Protein AF-A0A4Y8YD24-F1 (afdb_monomer)

Solvent-accessible surface area (backbone atoms only — not comparable to full-atom values): 29505 Å² total; per-residue (Å²): 135,96,59,73,39,47,28,42,32,36,33,38,39,48,55,53,72,70,53,52,55,50,52,52,51,56,31,52,78,69,71,24,53,76,76,48,75,36,52,36,29,35,76,98,31,47,93,75,42,76,68,40,95,51,30,36,34,37,34,30,40,43,74,36,70,45,56,94,50,87,37,44,36,53,50,46,44,48,52,51,47,51,46,19,63,76,72,72,46,59,51,45,72,78,46,59,45,68,61,85,77,68,51,70,52,57,52,52,25,36,33,24,56,46,79,80,52,79,78,92,60,85,73,91,71,79,82,92,70,82,81,83,75,81,75,48,72,67,54,52,51,51,52,50,51,54,51,52,51,40,56,49,43,53,75,72,50,80,37,53,70,85,47,75,37,62,40,52,77,68,48,24,42,51,56,59,46,51,76,54,92,97,56,78,81,60,46,55,94,55,51,44,67,42,57,70,70,63,72,70,76,90,71,81,74,80,43,37,51,61,60,52,50,54,49,50,52,51,31,53,51,26,44,52,50,16,34,47,28,45,36,46,18,73,79,42,65,74,72,56,19,53,53,28,45,52,52,17,50,50,28,43,53,51,23,42,63,57,26,34,65,66,36,76,55,64,32,50,64,48,15,38,49,52,44,52,50,54,45,49,51,48,38,41,61,36,58,26,59,84,98,79,48,85,32,52,49,57,66,56,55,50,49,52,52,50,51,54,49,26,55,52,9,41,50,50,38,59,74,68,54,85,64,84,68,57,54,81,56,48,49,60,51,52,49,53,52,50,53,53,46,36,59,55,48,16,54,51,46,49,34,52,38,22,52,78,47,55,36,55,56,71,40,50,63,55,56,68,68,29,33,50,51,45,17,49,53,45,50,58,43,49,56,59,50,40,41,58,56,4,52,48,14,43,40,56,30,57,44,42,76,86,66,50,91,76,54,76,59,49,63,58,50,50,51,49,53,46,49,54,42,44,52,51,38,49,52,55,51,57,47,51,31,57,50,52,50,51,49,32,54,50,22,49,76,70,49,49,86,43,65,68,55,64,69,42,61,48,39,49,24,22,48,43,69,74,45,34,63,92,72,54,65,58,44,82,57,80,90,63,51,55,41,47,32,40,28,47,48,67,21,98,62,26,29,32,35,37,42,77,93,74,62,42,27,29,36,35,45,48,92,44,41,46,82,39,78,44,93,44,62,82,49,68,38,88,72,82,64,82,71,34,60,80,63,79,85,77,134

pLDDT: mean 83.16, std 12.2, range [37.0, 97.88]

Sequence (539 aa):
MRYDQKVLALVEVRGRERDWEQAEREFEQRGWPLVDSSVRGEGISAGVLRPDPGARLFVVEVRLFGARNRRTERAAAWRVERLAKAARLEMQVRRCELVERDRELLTEWLVHTVAHRPARTPAPRPAPAPAPRPLTVAGRLHRRLTLARARYTERRGHHDTGMLVTGTASEARRLSRMTLPGGGAPAGTGTDVRALHGKERAHIVTRREEDRQRWMYRLFGWLAAMAFCAVVARQQSGGRLWLWAVVAAACFAVALRVGSRMFLSGGRALSVFVTCAVAGMLLALALGPGTSGDGWTPWQMLMLAAVLTTVAGVWLLVRQWTWGEWLAWAAPMAFTVLASFVVASGSVLHAIYATELDLSPGDLDVPGIWQALSALKVLSFLSVALVVPALWGIAKHLHVTYLRPGEQLNAPLYVLAQILVVTQVLLLALSSADTAVKEVRAAAGDRTAPPSYFGVEPAWTCVEPTVPRAELNVQDGELDPARPLLSFGVADGEVALWHEDTEAAFKVPASQVRLLPAKDAKAPCAFPAEKWEAGADVG

Radius of gyration: 39.2 Å; Cα contacts (8 Å, |Δi|>4): 765; chains: 1; bounding box: 77×75×132 Å

Mean predicted aligned error: 12.96 Å

Secondary structure (DSSP, 8-state):
---SEEEEEEEEEES-HHHHHHHHHHHHHTT--EEEEEEETSGGGTTTS--EEEEEEEEEEEEE-S--SHHHHHHHHHHHHHHHHHHT-EEEEEEEEE---PPEEPPEEEEEE-TTSPPSSPPPPPS--PPPPPPPHHHHHHHHHHHHHHHHHHHTTTTEEEEEEES-HHHHHHHTTPPPTTSPSP--TTEEEEESSS---S----EEHHHHHHHHHHHHHHHHHHHHHHHHHHT--HHHHHHHHHHHHHHHHHHHHHHTTS-STTHHHHHHHHHHHHHHHHHHHHH-STTT--PPPHHHHHHHHHHHHHHHHHHHHHHT---SSSHHHHHHHHHHHHHHHHHHHHHHHHHHHHHTTT--GGGS---HHHHHHHHHHHHHHHHHHTHHHHHHHHHHHTT-GGG-TT-TTHHHHHHHHHHHHHHHHHHHHHHHHHHHHHHHHHHHHTT-PPPPBTTB--EEEEEEESS-GGG---BSS---TTS-EEEEEEETTEEEEE-TTT--EEEEETTTEEEEE-S-TTSPP---GGGTSTTSS--

Nearest PDB structures (foldseek):
  5d4n-assembly1_C  TM=5.062E-01  e=8.564E-02  Thiomonas intermedia K12
  2ei5-assembly1_B  TM=3.425E-01  e=2.343E+00  Thermus thermophilus

Structure (mmCIF, N/CA/C/O backbone):
data_AF-A0A4Y8YD24-F1
#
_entry.id   AF-A0A4Y8YD24-F1
#
loop_
_atom_site.group_PDB
_atom_site.id
_atom_site.type_symbol
_atom_site.label_atom_id
_atom_site.label_alt_id
_atom_site.label_comp_id
_atom_site.label_asym_id
_atom_site.label_entity_id
_atom_site.label_seq_id
_atom_site.pdbx_PDB_ins_code
_atom_site.Cartn_x
_atom_site.Cartn_y
_atom_site.Cartn_z
_atom_site.occupancy
_atom_site.B_iso_or_equiv
_atom_site.auth_seq_id
_atom_site.auth_comp_id
_atom_site.auth_asym_id
_atom_site.auth_atom_id
_atom_site.pdbx_PDB_model_num
ATOM 1 N N . MET A 1 1 ? -18.984 -6.059 5.134 1.00 44.75 1 MET A N 1
ATOM 2 C CA . MET A 1 1 ? -19.022 -5.105 6.269 1.00 44.75 1 MET A CA 1
ATOM 3 C C . MET A 1 1 ? -18.625 -3.729 5.746 1.00 44.75 1 MET A C 1
ATOM 5 O O . MET A 1 1 ? -17.505 -3.588 5.282 1.00 44.75 1 MET A O 1
ATOM 9 N N . ARG A 1 2 ? -19.555 -2.761 5.697 1.00 54.25 2 ARG A N 1
ATOM 10 C CA . ARG A 1 2 ? -19.410 -1.513 4.912 1.00 54.25 2 ARG A CA 1
ATOM 11 C C . ARG A 1 2 ? -18.806 -0.335 5.692 1.00 54.25 2 ARG A C 1
ATOM 13 O O . ARG A 1 2 ? -18.661 0.709 5.098 1.00 54.25 2 ARG A O 1
ATOM 20 N N . TYR A 1 3 ? -18.481 -0.460 6.981 1.00 56.41 3 TYR A N 1
ATOM 21 C CA . TYR A 1 3 ? -17.831 0.596 7.777 1.00 56.41 3 TYR A CA 1
ATOM 22 C C . TYR A 1 3 ? -17.021 -0.031 8.915 1.00 56.41 3 TYR A C 1
ATOM 24 O O . TYR A 1 3 ? -17.497 -0.985 9.535 1.00 56.41 3 TYR A O 1
ATOM 32 N N . ASP A 1 4 ? -15.842 0.525 9.203 1.00 70.88 4 ASP A N 1
ATOM 33 C CA . ASP A 1 4 ? -14.902 -0.047 10.177 1.00 70.88 4 ASP A CA 1
ATOM 34 C C . ASP A 1 4 ? -14.990 0.635 11.550 1.00 70.88 4 ASP A C 1
ATOM 36 O O . ASP A 1 4 ? -14.747 -0.005 12.568 1.00 70.88 4 ASP A O 1
ATOM 40 N N . GLN A 1 5 ? -15.383 1.913 11.600 1.00 84.38 5 GLN A N 1
ATOM 41 C CA . GLN A 1 5 ? -15.390 2.719 12.822 1.00 84.38 5 GLN A CA 1
ATOM 42 C C . GLN A 1 5 ? -16.743 3.409 13.036 1.00 84.38 5 GLN A C 1
ATOM 44 O O . GLN A 1 5 ? -17.394 3.854 12.085 1.00 84.38 5 GLN A O 1
ATOM 49 N N . LYS A 1 6 ? -17.154 3.517 14.302 1.00 89.12 6 LYS A N 1
ATOM 50 C CA . LYS A 1 6 ? -18.376 4.202 14.740 1.00 89.12 6 LYS A CA 1
ATOM 51 C C . LYS A 1 6 ? -18.011 5.268 15.761 1.00 89.12 6 LYS A C 1
ATOM 53 O O . LYS A 1 6 ? -17.349 4.953 16.744 1.00 89.12 6 LYS A O 1
ATOM 58 N N . VAL A 1 7 ? -18.443 6.500 15.542 1.00 91.94 7 VAL A N 1
ATOM 59 C CA . VAL A 1 7 ? -18.227 7.617 16.466 1.00 91.94 7 VAL A CA 1
ATOM 60 C C . VAL A 1 7 ? -19.584 8.173 16.860 1.00 91.94 7 VAL A C 1
ATOM 62 O O . VAL A 1 7 ? -20.382 8.486 15.984 1.00 91.94 7 VAL A O 1
ATOM 65 N N . LEU A 1 8 ? -19.843 8.311 18.155 1.00 94.38 8 LEU A N 1
ATOM 66 C CA . LEU A 1 8 ? -20.987 9.066 18.650 1.00 94.38 8 LEU A CA 1
ATOM 67 C C . LEU A 1 8 ? -20.613 10.544 18.648 1.00 94.38 8 LEU A C 1
ATOM 69 O O . LEU A 1 8 ? -19.662 10.946 19.319 1.00 94.38 8 LEU A O 1
ATOM 73 N N . ALA A 1 9 ? -21.330 11.341 17.865 1.00 95.62 9 ALA A N 1
ATOM 74 C CA . ALA A 1 9 ? -21.175 12.785 17.820 1.00 95.62 9 ALA A CA 1
ATOM 75 C C . ALA A 1 9 ? -22.374 13.441 18.509 1.00 95.62 9 ALA A C 1
ATOM 77 O O . ALA A 1 9 ? -23.515 13.212 18.115 1.00 95.62 9 ALA A O 1
ATOM 78 N N . LEU A 1 10 ? -22.104 14.265 19.520 1.00 96.19 10 LEU A N 1
ATOM 79 C CA . LEU A 1 10 ? -23.071 15.179 20.115 1.00 96.19 10 LEU A CA 1
ATOM 80 C C . LEU A 1 10 ? -23.074 16.467 19.291 1.00 96.19 10 LEU A C 1
ATOM 82 O O . LEU A 1 10 ? -22.103 17.232 19.316 1.00 96.19 10 LEU A O 1
ATOM 86 N N . VAL A 1 11 ? -24.154 16.685 18.553 1.00 96.62 11 VAL A N 1
ATOM 87 C CA . VAL A 1 11 ? -24.322 17.789 17.608 1.00 96.62 11 VAL A CA 1
ATOM 88 C C . VAL A 1 11 ? -25.383 18.741 18.139 1.00 96.62 11 VAL A C 1
ATOM 90 O O . VAL A 1 11 ? -26.518 18.342 18.361 1.00 96.62 11 VAL A O 1
ATOM 93 N N . GLU A 1 12 ? -25.020 20.000 18.336 1.00 96.00 12 GLU A N 1
ATOM 94 C CA . GLU A 1 12 ? -25.964 21.080 18.604 1.00 96.00 12 GLU A CA 1
ATOM 95 C C . GLU A 1 12 ? -26.444 21.667 17.285 1.00 96.00 12 GLU A C 1
ATOM 97 O O . GLU A 1 12 ? -25.623 22.062 16.464 1.00 96.00 12 GLU A O 1
ATOM 102 N N . VAL A 1 13 ? -27.755 21.742 17.095 1.00 96.38 13 VAL A N 1
ATOM 103 C CA . VAL A 1 13 ? -28.390 22.408 15.959 1.00 96.38 13 VAL A CA 1
ATOM 104 C C . VAL A 1 13 ? -29.176 23.589 16.497 1.00 96.38 13 VAL A C 1
ATOM 106 O O . VAL A 1 13 ? -30.079 23.428 17.323 1.00 96.38 13 VAL A O 1
ATOM 109 N N . ARG A 1 14 ? -28.811 24.780 16.039 1.00 94.94 14 ARG A N 1
ATOM 110 C CA . ARG A 1 14 ? -29.508 26.023 16.359 1.00 94.94 14 ARG A CA 1
ATOM 111 C C . ARG A 1 14 ? -30.512 26.349 15.271 1.00 94.94 14 ARG A C 1
ATOM 113 O O . ARG A 1 14 ? -30.252 26.097 14.097 1.00 94.94 14 ARG A O 1
ATOM 120 N N . GLY A 1 15 ? -31.648 26.901 15.676 1.00 92.25 15 GLY A N 1
ATOM 121 C CA . GLY A 1 15 ? -32.724 27.260 14.763 1.00 92.25 15 GLY A CA 1
ATOM 122 C C . GLY A 1 15 ? -34.093 26.905 15.317 1.00 92.25 15 GLY A C 1
ATOM 123 O O . GLY A 1 15 ? -34.299 26.841 16.529 1.00 92.25 15 GLY A O 1
ATOM 124 N N . ARG A 1 16 ? -35.042 26.710 14.405 1.00 92.56 16 ARG A N 1
ATOM 125 C CA . ARG A 1 16 ? -36.424 26.330 14.719 1.00 92.56 16 ARG A CA 1
ATOM 126 C C . ARG A 1 16 ? -36.657 24.851 14.417 1.00 92.56 16 ARG A C 1
ATOM 128 O O . ARG A 1 16 ? -35.806 24.172 13.852 1.00 92.56 16 ARG A O 1
ATOM 135 N N . GLU A 1 17 ? -37.857 24.374 14.726 1.00 92.81 17 GLU A N 1
ATOM 136 C CA . GLU A 1 17 ? -38.294 22.993 14.481 1.00 92.81 17 GLU A CA 1
ATOM 137 C C . GLU A 1 17 ? -38.032 22.510 13.047 1.00 92.81 17 GLU A C 1
ATOM 139 O O . GLU A 1 17 ? -37.511 21.417 12.846 1.00 92.81 17 GLU A O 1
ATOM 144 N N . ARG A 1 18 ? -38.249 23.373 12.046 1.00 94.50 18 ARG A N 1
ATOM 145 C CA . ARG A 1 18 ? -37.937 23.068 10.642 1.00 94.50 18 ARG A CA 1
ATOM 146 C C . ARG A 1 18 ? -36.460 22.723 10.409 1.00 94.50 18 ARG A C 1
ATOM 148 O O . ARG A 1 18 ? -36.167 21.827 9.618 1.00 94.50 18 ARG A O 1
ATOM 155 N N . ASP A 1 19 ? -35.545 23.433 11.069 1.00 94.31 19 ASP A N 1
ATOM 156 C CA . ASP A 1 19 ? -34.098 23.217 10.949 1.00 94.31 19 ASP A CA 1
ATOM 157 C C . ASP A 1 19 ? -33.687 21.910 11.641 1.00 94.31 19 ASP A C 1
ATOM 159 O O . ASP A 1 19 ? -32.825 21.180 11.150 1.00 94.31 19 ASP A O 1
ATOM 163 N N . TRP A 1 20 ? -34.349 21.582 12.756 1.00 94.88 20 TRP A N 1
ATOM 164 C CA . TRP A 1 20 ? -34.168 20.325 13.483 1.00 94.88 20 TRP A CA 1
ATOM 165 C C . TRP A 1 20 ? -34.615 19.123 12.649 1.00 94.88 20 TRP A C 1
ATOM 167 O O . TRP A 1 20 ? -33.833 18.193 12.460 1.00 94.88 20 TRP A O 1
ATOM 177 N N . GLU A 1 21 ? -35.812 19.171 12.063 1.00 95.19 21 GLU A N 1
ATOM 178 C CA . GLU A 1 21 ? -36.288 18.119 11.160 1.00 95.19 21 GLU A CA 1
ATOM 179 C C . GLU A 1 21 ? -35.411 17.985 9.910 1.00 95.19 21 GLU A C 1
ATOM 181 O O . GLU A 1 21 ? -35.187 16.887 9.398 1.00 95.19 21 GLU A O 1
ATOM 186 N N . GLN A 1 22 ? -34.917 19.109 9.375 1.00 95.06 22 GLN A N 1
ATOM 187 C CA . GLN A 1 22 ? -34.003 19.075 8.240 1.00 95.06 22 GLN A CA 1
ATOM 188 C C . GLN A 1 22 ? -32.692 18.382 8.620 1.00 95.06 22 GLN A C 1
ATOM 190 O O . GLN A 1 22 ? -32.221 17.547 7.850 1.00 95.06 22 GLN A O 1
ATOM 195 N N . ALA A 1 23 ? -32.137 18.663 9.802 1.00 94.94 23 ALA A N 1
ATOM 196 C CA . ALA A 1 23 ? -30.953 17.969 10.299 1.00 94.94 23 ALA A CA 1
ATOM 197 C C . ALA A 1 23 ? -31.189 16.454 10.440 1.00 94.94 23 ALA A C 1
ATOM 199 O O . ALA A 1 23 ? -30.350 15.670 9.997 1.00 94.94 23 ALA A O 1
ATOM 200 N N . GLU A 1 24 ? -32.335 16.034 10.985 1.00 95.62 24 GLU A N 1
ATOM 201 C CA . GLU A 1 24 ? -32.701 14.616 11.113 1.00 95.62 24 GLU A CA 1
ATOM 202 C C . GLU A 1 24 ? -32.762 13.907 9.751 1.00 95.62 24 GLU A C 1
ATOM 204 O O . GLU A 1 24 ? -32.107 12.876 9.565 1.00 95.62 24 GLU A O 1
ATOM 209 N N . ARG A 1 25 ? -33.451 14.501 8.765 1.00 95.06 25 ARG A N 1
ATOM 210 C CA . ARG A 1 25 ? -33.517 13.970 7.389 1.00 95.06 25 ARG A CA 1
ATOM 211 C C . ARG A 1 25 ? -32.129 13.828 6.765 1.00 95.06 25 ARG A C 1
ATOM 213 O O . ARG A 1 25 ? -31.823 12.828 6.119 1.00 95.06 25 ARG A O 1
ATOM 220 N N . GLU A 1 26 ? -31.266 14.818 6.969 1.00 95.06 26 GLU A N 1
ATOM 221 C CA . GLU A 1 26 ? -29.898 14.825 6.449 1.00 95.06 26 GLU A CA 1
ATOM 222 C C . GLU A 1 26 ? -28.995 13.752 7.095 1.00 95.06 26 GLU A C 1
ATOM 224 O O . GLU A 1 26 ? -28.095 13.214 6.430 1.00 95.06 26 GLU A O 1
ATOM 229 N N . PHE A 1 27 ? -29.222 13.422 8.373 1.00 94.56 27 PHE A N 1
ATOM 230 C CA . PHE A 1 27 ? -28.557 12.306 9.052 1.00 94.56 27 PHE A CA 1
ATOM 231 C C . PHE A 1 27 ? -29.033 10.954 8.510 1.00 94.56 27 PHE A C 1
ATOM 233 O O . PHE A 1 27 ? -28.207 10.092 8.186 1.00 94.56 27 PHE A O 1
ATOM 240 N N . GLU A 1 28 ? -30.346 10.789 8.347 1.00 92.38 28 GLU A N 1
ATOM 241 C CA . GLU A 1 28 ? -30.959 9.561 7.839 1.00 92.38 28 GLU A CA 1
ATOM 242 C C . GLU A 1 28 ? -30.506 9.245 6.408 1.00 92.38 28 GLU A C 1
ATOM 244 O O . GLU A 1 28 ? -30.043 8.134 6.140 1.00 92.38 28 GLU A O 1
ATOM 249 N N . GLN A 1 29 ? -30.502 10.241 5.514 1.00 91.50 29 GLN A N 1
ATOM 250 C CA . GLN A 1 29 ? -30.016 10.097 4.133 1.00 91.50 29 GLN A CA 1
ATOM 251 C C . GLN A 1 29 ? -28.562 9.604 4.050 1.00 91.50 29 GLN A C 1
ATOM 253 O O . GLN A 1 29 ? -28.171 8.937 3.092 1.00 91.50 29 GLN A O 1
ATOM 258 N N . ARG A 1 30 ? -27.737 9.908 5.059 1.00 88.75 30 ARG A N 1
ATOM 259 C CA . ARG A 1 30 ? -26.337 9.452 5.146 1.00 88.75 30 ARG A CA 1
ATOM 260 C C . ARG A 1 30 ? -26.176 8.116 5.865 1.00 88.75 30 ARG A C 1
ATOM 262 O O . ARG A 1 30 ? -25.048 7.625 5.985 1.00 88.75 30 ARG A O 1
ATOM 269 N N . GLY A 1 31 ? -27.271 7.528 6.341 1.00 89.12 31 GLY A N 1
ATOM 270 C CA . GLY A 1 31 ? -27.273 6.309 7.141 1.00 89.12 31 GLY A CA 1
ATOM 271 C C . GLY A 1 31 ? -26.590 6.492 8.497 1.00 89.12 31 GLY A C 1
ATOM 272 O O . GLY A 1 31 ? -25.928 5.561 8.972 1.00 89.12 31 GLY A O 1
ATOM 273 N N . TRP A 1 32 ? -26.677 7.691 9.083 1.00 92.38 32 TRP A N 1
ATOM 274 C CA . TRP A 1 32 ? -26.174 7.998 10.422 1.00 92.38 32 TRP A CA 1
ATOM 275 C C . TRP A 1 32 ? -27.340 7.919 11.410 1.00 92.38 32 TRP A C 1
ATOM 277 O O . TRP A 1 32 ? -28.122 8.864 11.491 1.00 92.38 32 TRP A O 1
ATOM 287 N N . PRO A 1 33 ? -27.514 6.794 12.127 1.00 91.69 33 PRO A N 1
ATOM 288 C CA . PRO A 1 33 ? -28.677 6.628 12.979 1.00 91.69 33 PRO A CA 1
ATOM 289 C C . PRO A 1 33 ? -28.619 7.604 14.154 1.00 91.69 33 PRO A C 1
ATOM 291 O O . PRO A 1 33 ? -27.565 7.801 14.773 1.00 91.69 33 PRO A O 1
ATOM 294 N N . LEU A 1 34 ? -29.776 8.187 14.447 1.00 93.44 34 LEU A N 1
ATOM 295 C CA . LEU A 1 34 ? -29.999 8.993 15.632 1.00 93.44 34 LEU A CA 1
ATOM 296 C C . LEU A 1 34 ? -30.155 8.062 16.840 1.00 93.44 34 LEU A C 1
ATOM 298 O O . LEU A 1 34 ? -30.956 7.131 16.810 1.00 93.44 34 LEU A O 1
ATOM 302 N N . VAL A 1 35 ? -29.347 8.284 17.873 1.00 91.94 35 VAL A N 1
ATOM 303 C CA . VAL A 1 35 ? -29.355 7.491 19.111 1.00 91.94 35 VAL A CA 1
ATOM 304 C C . VAL A 1 35 ? -30.235 8.151 20.163 1.00 91.94 35 VAL A C 1
ATOM 306 O O . VAL A 1 35 ? -30.981 7.461 20.848 1.00 91.94 35 VAL A O 1
ATOM 309 N N . ASP A 1 36 ? -30.134 9.473 20.290 1.00 92.06 36 ASP A N 1
ATOM 310 C CA . ASP A 1 36 ? -30.887 10.263 21.261 1.00 92.06 36 ASP A CA 1
ATOM 311 C C . ASP A 1 36 ? -31.028 11.716 20.780 1.00 92.06 36 ASP A C 1
ATOM 313 O O . ASP A 1 36 ? -30.205 12.198 19.991 1.00 92.06 36 ASP A O 1
ATOM 317 N N . SER A 1 37 ? -32.048 12.426 21.261 1.00 92.56 37 SER A N 1
ATOM 318 C CA . SER A 1 37 ? -32.226 13.861 21.029 1.00 92.56 37 SER A CA 1
ATOM 319 C C . SER A 1 37 ? -32.806 14.541 22.266 1.00 92.56 37 SER A C 1
ATOM 321 O O . SER A 1 37 ? -33.757 14.040 22.861 1.00 92.56 37 SER A O 1
ATOM 323 N N . SER A 1 38 ? -32.278 15.706 22.629 1.00 92.00 38 SER A N 1
ATOM 324 C CA . SER A 1 38 ? -32.759 16.467 23.784 1.00 92.00 38 SER A CA 1
ATOM 325 C C . SER A 1 38 ? -32.672 17.969 23.540 1.00 92.00 38 SER A C 1
ATOM 327 O O . SER A 1 38 ? -31.866 18.435 22.731 1.00 92.00 38 SER A O 1
ATOM 329 N N . VAL A 1 39 ? -33.473 18.756 24.258 1.00 90.38 39 VAL A N 1
ATOM 330 C CA . VAL A 1 39 ? -33.292 20.214 24.296 1.00 90.38 39 VAL A CA 1
ATOM 331 C C . VAL A 1 39 ? -31.958 20.528 24.980 1.00 90.38 39 VAL A C 1
ATOM 333 O O . VAL A 1 39 ? -31.476 19.779 25.840 1.00 90.38 39 VAL A O 1
ATOM 336 N N . ARG A 1 40 ? -31.306 21.618 24.570 1.00 90.31 40 ARG A N 1
ATOM 337 C CA . ARG A 1 40 ? -30.060 22.054 25.199 1.00 90.31 40 ARG A CA 1
ATOM 338 C C . ARG A 1 40 ? -30.301 22.432 26.664 1.00 90.31 40 ARG A C 1
ATOM 340 O O . ARG A 1 40 ? -31.185 23.224 26.965 1.00 90.31 40 ARG A O 1
ATOM 347 N N . GLY A 1 41 ? -29.461 21.911 27.557 1.00 86.50 41 GLY A N 1
ATOM 348 C CA . GLY A 1 41 ? -29.585 22.077 29.009 1.00 86.50 41 GLY A CA 1
ATOM 349 C C . GLY A 1 41 ? -30.426 20.995 29.693 1.00 86.50 41 GLY A C 1
ATOM 350 O O . GLY A 1 41 ? -30.502 20.986 30.918 1.00 86.50 41 GLY A O 1
ATOM 351 N N . GLU A 1 42 ? -30.994 20.059 28.929 1.00 87.25 42 GLU A N 1
ATOM 352 C CA . GLU A 1 42 ? -31.732 18.893 29.421 1.00 87.25 42 GLU A CA 1
ATOM 353 C C . GLU A 1 42 ? -31.029 17.581 29.021 1.00 87.25 42 GLU A C 1
ATOM 355 O O . GLU A 1 42 ? -30.040 17.581 28.272 1.00 87.25 42 GLU A O 1
ATOM 360 N N . GLY A 1 43 ? -31.517 16.451 29.546 1.00 86.50 43 GLY A N 1
ATOM 361 C CA . GLY A 1 43 ? -31.017 15.109 29.227 1.00 86.50 43 GLY A CA 1
ATOM 362 C C . GLY A 1 43 ? -29.510 14.963 29.456 1.00 86.50 43 GLY A C 1
ATOM 363 O O . GLY A 1 43 ? -28.996 15.278 30.529 1.00 86.50 43 GLY A O 1
ATOM 364 N N . ILE A 1 44 ? -28.783 14.537 28.418 1.00 83.12 44 ILE A N 1
ATOM 365 C CA . ILE A 1 44 ? -27.319 14.336 28.434 1.00 83.12 44 ILE A CA 1
ATOM 366 C C . ILE A 1 44 ? -26.545 15.641 28.712 1.00 83.12 44 ILE A C 1
ATOM 368 O O . ILE A 1 44 ? -25.387 15.607 29.128 1.00 83.12 44 ILE A O 1
ATOM 372 N N . SER A 1 45 ? -27.170 16.803 28.496 1.00 86.75 45 SER A N 1
ATOM 373 C CA . SER A 1 45 ? -26.550 18.118 28.701 1.00 86.75 45 SER A CA 1
ATOM 374 C C . SER A 1 45 ? -26.959 18.828 29.992 1.00 86.75 45 SER A C 1
ATOM 376 O O . SER A 1 45 ? -26.492 19.946 30.240 1.00 86.75 45 SER A O 1
ATOM 378 N N . ALA A 1 46 ? -27.790 18.185 30.818 1.00 87.88 46 ALA A N 1
ATOM 379 C CA . ALA A 1 46 ? -28.259 18.733 32.083 1.00 87.88 46 ALA A CA 1
ATOM 380 C C . ALA A 1 46 ? -27.089 19.066 33.021 1.00 87.88 46 ALA A C 1
ATOM 382 O O . ALA A 1 46 ? -26.206 18.244 33.261 1.00 87.88 46 ALA A O 1
ATOM 383 N N . GLY A 1 47 ? -27.054 20.304 33.522 1.00 86.12 47 GLY A N 1
ATOM 384 C CA . GLY A 1 47 ? -25.990 20.794 34.410 1.00 86.12 47 GLY A CA 1
ATOM 385 C C . GLY A 1 47 ? -24.625 21.028 33.743 1.00 86.12 47 GLY A C 1
ATOM 386 O O . GLY A 1 47 ? -23.706 21.492 34.413 1.00 86.12 47 GLY A O 1
ATOM 387 N N . VAL A 1 48 ? -24.482 20.751 32.440 1.00 89.94 48 VAL A N 1
ATOM 388 C CA . VAL A 1 48 ? -23.226 20.932 31.686 1.00 89.94 48 VAL A CA 1
ATOM 389 C C . VAL A 1 48 ? -23.324 22.106 30.714 1.00 89.94 48 VAL A C 1
ATOM 391 O O . VAL A 1 48 ? -22.413 22.931 30.644 1.00 89.94 48 VAL A O 1
ATOM 394 N N . LEU A 1 49 ? -24.422 22.200 29.959 1.00 89.81 49 LEU A N 1
ATOM 395 C CA . LEU A 1 49 ? -24.667 23.295 29.019 1.00 89.81 49 LEU A CA 1
ATOM 396 C C . LEU A 1 49 ? -25.767 24.214 29.550 1.00 89.81 49 LEU A C 1
ATOM 398 O O . LEU A 1 49 ? -26.753 23.757 30.119 1.00 89.81 49 LEU A O 1
ATOM 402 N N . ARG A 1 50 ? -25.613 25.526 29.331 1.00 90.31 50 ARG A N 1
ATOM 403 C CA . ARG A 1 50 ? -26.671 26.499 29.639 1.00 90.31 50 ARG A CA 1
ATOM 404 C C . ARG A 1 50 ? -27.913 26.206 28.784 1.00 90.31 50 ARG A C 1
ATOM 406 O O . ARG A 1 50 ? -27.719 26.041 27.572 1.00 90.31 50 ARG A O 1
ATOM 413 N N . PRO A 1 51 ? -29.121 26.165 29.382 1.00 90.62 51 PRO A N 1
ATOM 414 C CA . PRO A 1 51 ? -30.361 25.977 28.643 1.00 90.62 51 PRO A CA 1
ATOM 415 C C . PRO A 1 51 ? -30.572 27.058 27.589 1.00 90.62 51 PRO A C 1
ATOM 417 O O . PRO A 1 51 ? -30.283 28.230 27.829 1.00 90.62 51 PRO A O 1
ATOM 420 N N . ASP A 1 52 ? -31.053 26.647 26.422 1.00 89.25 52 ASP A N 1
ATOM 421 C CA . ASP A 1 52 ? -31.299 27.528 25.282 1.00 89.25 52 ASP A CA 1
ATOM 422 C C . ASP A 1 52 ? -32.424 26.922 24.427 1.00 89.25 52 ASP A C 1
ATOM 424 O O . ASP A 1 52 ? -32.199 25.898 23.776 1.00 89.25 52 ASP A O 1
ATOM 428 N N . PRO A 1 53 ? -33.634 27.509 24.429 1.00 84.62 53 PRO A N 1
ATOM 429 C CA . PRO A 1 53 ? -34.785 26.948 23.723 1.00 84.62 53 PRO A CA 1
ATOM 430 C C . PRO A 1 53 ? -34.641 27.009 22.193 1.00 84.62 53 PRO A C 1
ATOM 432 O O . PRO A 1 53 ? -35.372 26.321 21.489 1.00 84.62 53 PRO A O 1
ATOM 435 N N . GLY A 1 54 ? -33.697 27.801 21.666 1.00 90.44 54 GLY A N 1
ATOM 436 C CA . GLY A 1 54 ? -33.387 27.868 20.233 1.00 90.44 54 GLY A CA 1
ATOM 437 C C . GLY A 1 54 ? -32.383 26.814 19.760 1.00 90.44 54 GLY A C 1
ATOM 438 O O . GLY A 1 54 ? -31.915 26.882 18.622 1.00 90.44 54 GLY A O 1
ATOM 439 N N . ALA A 1 55 ? -32.001 25.868 20.624 1.00 92.25 55 ALA A N 1
ATOM 440 C CA . ALA A 1 55 ? -30.981 24.872 20.331 1.00 92.25 55 ALA A CA 1
ATOM 441 C C . ALA A 1 55 ? -31.409 23.466 20.768 1.00 92.25 55 ALA A C 1
ATOM 443 O O . ALA A 1 55 ? -31.804 23.230 21.913 1.00 92.25 55 ALA A O 1
ATOM 444 N N . ARG A 1 56 ? -31.235 22.502 19.863 1.00 94.56 56 ARG A N 1
ATOM 445 C CA . ARG A 1 56 ? -31.480 21.081 20.119 1.00 94.56 56 ARG A CA 1
ATOM 446 C C . ARG A 1 56 ? -30.194 20.283 19.960 1.00 94.56 56 ARG A C 1
ATOM 448 O O . ARG A 1 56 ? -29.362 20.585 19.105 1.00 94.56 56 ARG A O 1
ATOM 455 N N . LEU A 1 57 ? -30.009 19.287 20.815 1.00 95.31 57 LEU A N 1
ATOM 456 C CA . LEU A 1 57 ? -28.871 18.381 20.791 1.00 95.31 57 LEU A CA 1
ATOM 457 C C . LEU A 1 57 ? -29.287 17.040 20.198 1.00 95.31 57 LEU A C 1
ATOM 459 O O . LEU A 1 57 ? -30.308 16.473 20.580 1.00 95.31 57 LEU A O 1
ATOM 463 N N . PHE A 1 58 ? -28.451 16.518 19.310 1.00 95.75 58 PHE A N 1
ATOM 464 C CA . PHE A 1 58 ? -28.606 15.214 18.682 1.00 95.75 58 PHE A CA 1
ATOM 465 C C . PHE A 1 58 ? -27.376 14.359 18.962 1.00 95.75 58 PHE A C 1
ATOM 467 O O . PHE A 1 58 ? -26.244 14.804 18.761 1.00 95.75 58 PHE A O 1
ATOM 474 N N . VAL A 1 59 ? -27.589 13.120 19.397 1.00 95.88 59 VAL A N 1
ATOM 475 C CA . VAL A 1 59 ? -26.539 12.104 19.491 1.00 95.88 59 VAL A CA 1
ATOM 476 C C . VAL A 1 59 ? -26.623 11.229 18.253 1.00 95.88 59 VAL A C 1
ATOM 478 O O . VAL A 1 59 ? -27.551 10.440 18.097 1.00 95.88 59 VAL A O 1
ATOM 481 N N . VAL A 1 60 ? -25.645 11.368 17.363 1.00 95.69 60 VAL A N 1
ATOM 482 C CA . VAL A 1 60 ? -25.650 10.722 16.046 1.00 95.69 60 VAL A CA 1
ATOM 483 C C . VAL A 1 60 ? -24.485 9.742 15.932 1.00 95.69 60 VAL A C 1
ATOM 485 O O . VAL A 1 60 ? -23.344 10.082 16.252 1.00 95.69 60 VAL A O 1
ATOM 488 N N . GLU A 1 61 ? -24.738 8.525 15.442 1.00 94.69 61 GLU A N 1
ATOM 489 C CA . GLU A 1 61 ? -23.680 7.549 15.149 1.00 94.69 61 GLU A CA 1
ATOM 490 C C . GLU A 1 61 ? -23.080 7.809 13.757 1.00 94.69 61 GLU A C 1
ATOM 492 O O . GLU A 1 61 ? -23.562 7.330 12.727 1.00 94.69 61 GLU A O 1
ATOM 497 N N . VAL A 1 62 ? -21.965 8.534 13.720 1.00 91.56 62 VAL A N 1
ATOM 498 C CA . VAL A 1 62 ? -21.205 8.790 12.497 1.00 91.56 62 VAL A CA 1
ATOM 499 C C . VAL A 1 62 ? -20.359 7.566 12.149 1.00 91.56 62 VAL A C 1
ATOM 501 O O . VAL A 1 62 ? -19.480 7.140 12.904 1.00 91.56 62 VAL A O 1
ATOM 504 N N . ARG A 1 63 ? -20.595 7.006 10.959 1.00 88.38 63 ARG A N 1
ATOM 505 C CA . ARG A 1 63 ? -19.885 5.820 10.455 1.00 88.38 63 ARG A CA 1
ATOM 506 C C . ARG A 1 63 ? -18.734 6.207 9.533 1.00 88.38 63 ARG A C 1
ATOM 508 O O . ARG A 1 63 ? -18.915 6.910 8.533 1.00 88.38 63 ARG A O 1
ATOM 515 N N . LEU A 1 64 ? -17.536 5.730 9.859 1.00 85.25 64 LEU A N 1
ATOM 516 C CA . LEU A 1 64 ? -16.293 6.052 9.160 1.00 85.25 64 LEU A CA 1
ATOM 517 C C . LEU A 1 64 ? -15.582 4.779 8.679 1.00 85.25 64 LEU A C 1
ATOM 519 O O . LEU A 1 64 ? -15.626 3.729 9.319 1.00 85.25 64 LEU A O 1
ATOM 523 N N . PHE A 1 65 ? -14.890 4.894 7.548 1.00 82.00 65 PHE A N 1
ATOM 524 C CA . PHE A 1 65 ? -13.851 3.945 7.150 1.00 82.00 65 PHE A CA 1
ATOM 525 C C . PHE A 1 65 ? -12.505 4.481 7.612 1.00 82.00 65 PHE A C 1
ATOM 527 O O . PHE A 1 65 ? -12.271 5.679 7.450 1.00 82.00 65 PHE A O 1
ATOM 534 N N . GLY A 1 66 ? -11.617 3.623 8.109 1.00 80.56 66 GLY A N 1
ATOM 535 C CA . GLY A 1 66 ? -10.288 4.065 8.516 1.00 80.56 66 GLY A CA 1
ATOM 536 C C . GLY A 1 66 ? -9.740 3.350 9.741 1.00 80.56 66 GLY A C 1
ATOM 537 O O . GLY A 1 66 ? -10.392 2.494 10.341 1.00 80.56 66 GLY A O 1
ATOM 538 N N . ALA A 1 67 ? -8.520 3.730 10.103 1.00 80.31 67 ALA A N 1
ATOM 539 C CA . ALA A 1 67 ? -7.861 3.311 11.324 1.00 80.31 67 ALA A CA 1
ATOM 540 C C . ALA A 1 67 ? -8.548 3.929 12.544 1.00 80.31 67 ALA A C 1
ATOM 542 O O . ALA A 1 67 ? -8.919 5.104 12.539 1.00 80.31 67 ALA A O 1
ATOM 543 N N . ARG A 1 68 ? -8.614 3.160 13.634 1.00 79.75 68 ARG A N 1
ATOM 544 C CA . ARG A 1 68 ? -8.970 3.649 14.969 1.00 79.75 68 ARG A CA 1
ATOM 545 C C . ARG A 1 68 ? -7.827 4.482 15.543 1.00 79.75 68 ARG A C 1
ATOM 547 O O . ARG A 1 68 ? -6.823 3.941 16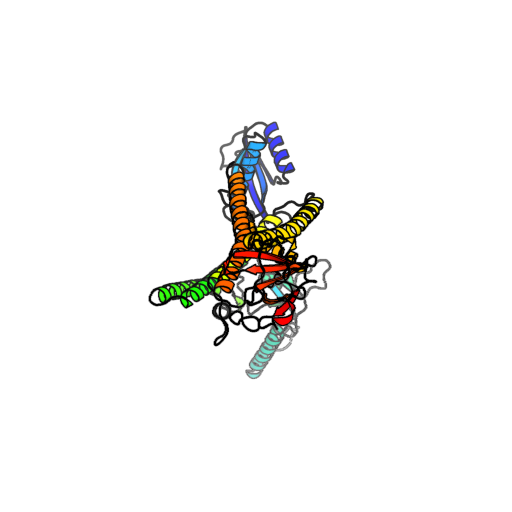.005 1.00 79.75 68 ARG A O 1
ATOM 554 N N . ASN A 1 69 ? -7.960 5.804 15.535 1.00 81.25 69 ASN A N 1
ATOM 555 C CA . ASN A 1 69 ? -6.984 6.704 16.144 1.00 81.25 69 ASN A CA 1
ATOM 556 C C . ASN A 1 69 ? -7.656 7.973 16.704 1.00 81.25 69 ASN A C 1
ATOM 558 O O . ASN A 1 69 ? -8.831 8.235 16.471 1.00 81.25 69 ASN A O 1
ATOM 562 N N . ARG A 1 70 ? -6.894 8.813 17.420 1.00 80.69 70 ARG A N 1
ATOM 563 C CA . ARG A 1 70 ? -7.393 10.111 17.932 1.00 80.69 70 ARG A CA 1
ATOM 564 C C . ARG A 1 70 ? -7.884 11.060 16.826 1.00 80.69 70 ARG A C 1
ATOM 566 O O . ARG A 1 70 ? -8.553 12.048 17.105 1.00 80.69 70 ARG A O 1
ATOM 573 N N . ARG A 1 71 ? -7.513 10.812 15.567 1.00 85.88 71 ARG A N 1
ATOM 574 C CA . ARG A 1 71 ? -7.952 11.612 14.418 1.00 85.88 71 ARG A CA 1
ATOM 575 C C . ARG A 1 71 ? -9.323 11.162 13.907 1.00 85.88 71 ARG A C 1
ATOM 577 O O . ARG A 1 71 ? -9.990 11.972 13.279 1.00 85.88 71 ARG A O 1
ATOM 584 N N . THR A 1 72 ? -9.780 9.947 14.220 1.00 87.31 72 THR A N 1
ATOM 585 C CA . THR A 1 72 ? -11.112 9.437 13.854 1.00 87.31 72 THR A CA 1
ATOM 586 C C . THR A 1 72 ? -12.230 10.301 14.447 1.00 87.31 72 THR A C 1
ATOM 588 O O . THR A 1 72 ? -13.158 10.672 13.735 1.00 87.31 72 THR A O 1
ATOM 591 N N . GLU A 1 73 ? -12.113 10.709 15.713 1.00 89.88 73 GLU A N 1
ATOM 592 C CA . GLU A 1 73 ? -13.074 11.615 16.369 1.00 89.88 73 GLU A CA 1
ATOM 593 C C . GLU A 1 73 ? -13.122 12.986 15.685 1.00 89.88 73 GLU A C 1
ATOM 595 O O . GLU A 1 73 ? -14.198 13.512 15.395 1.00 89.88 73 GLU A O 1
ATOM 600 N N . ARG A 1 74 ? -11.948 13.537 15.345 1.00 88.12 74 ARG A N 1
ATOM 601 C CA . ARG A 1 74 ? -11.840 14.791 14.584 1.00 88.12 74 ARG A CA 1
ATOM 602 C C . ARG A 1 74 ? -12.433 14.656 13.183 1.00 88.12 74 ARG A C 1
ATOM 604 O O . ARG A 1 74 ? -13.078 15.582 12.707 1.00 88.12 74 ARG A O 1
ATOM 611 N N . ALA A 1 75 ? -12.233 13.515 12.527 1.00 87.56 75 ALA A N 1
ATOM 612 C CA . ALA A 1 75 ? -12.797 13.238 11.212 1.00 87.56 75 ALA A CA 1
ATOM 613 C C . ALA A 1 75 ? -14.328 13.120 11.254 1.00 87.56 75 ALA A C 1
ATOM 615 O O . ALA A 1 75 ? -14.989 13.567 10.317 1.00 87.56 75 ALA A O 1
ATOM 616 N N . ALA A 1 76 ? -14.895 12.562 12.330 1.00 90.25 76 ALA A N 1
ATOM 617 C CA . ALA A 1 76 ? -16.341 12.527 12.544 1.00 90.25 76 ALA A CA 1
ATOM 618 C C . ALA A 1 76 ? -16.908 13.934 12.746 1.00 90.25 76 ALA A C 1
ATOM 620 O O . ALA A 1 76 ? -17.844 14.305 12.040 1.00 90.25 76 ALA A O 1
ATOM 621 N N . ALA A 1 77 ? -16.293 14.730 13.629 1.00 91.00 77 ALA A N 1
ATOM 622 C CA . ALA A 1 77 ? -16.698 16.118 13.857 1.00 91.00 77 ALA A CA 1
ATOM 623 C C . ALA A 1 77 ? -16.691 16.911 12.544 1.00 91.00 77 ALA A C 1
ATOM 625 O O . ALA A 1 77 ? -17.677 17.528 12.154 1.00 91.00 77 ALA A O 1
ATOM 626 N N . TRP A 1 78 ? -15.602 16.775 11.793 1.00 87.56 78 TRP A N 1
ATOM 627 C CA . TRP A 1 78 ? -15.435 17.423 10.505 1.00 87.56 78 TRP A CA 1
ATOM 628 C C . TRP A 1 78 ? -16.484 16.986 9.459 1.00 87.56 78 TRP A C 1
ATOM 630 O O . TRP A 1 78 ? -16.964 17.809 8.678 1.00 87.56 78 TRP A O 1
ATOM 640 N N . ARG A 1 79 ? -16.896 15.708 9.431 1.00 88.56 79 ARG A N 1
ATOM 641 C CA . ARG A 1 79 ? -17.977 15.258 8.532 1.00 88.56 79 ARG A CA 1
ATOM 642 C C . ARG A 1 79 ? -19.313 15.914 8.863 1.00 88.56 79 ARG A C 1
ATOM 644 O O . ARG A 1 79 ? -20.056 16.234 7.937 1.00 88.56 79 ARG A O 1
ATOM 651 N N . VAL A 1 80 ? -19.599 16.118 10.147 1.00 91.75 80 VAL A N 1
ATOM 652 C CA . VAL A 1 80 ? -20.797 16.836 10.595 1.00 91.75 80 VAL A CA 1
ATOM 653 C C . VAL A 1 80 ? -20.701 18.322 10.239 1.00 91.75 80 VAL A C 1
ATOM 655 O O . VAL A 1 80 ? -21.658 18.876 9.719 1.00 91.75 80 VAL A O 1
ATOM 658 N N . GLU A 1 81 ? -19.543 18.964 10.401 1.00 90.31 81 GLU A N 1
ATOM 659 C CA . GLU A 1 81 ? -19.348 20.360 9.967 1.00 90.31 81 GLU A CA 1
ATOM 660 C C . GLU A 1 81 ? -19.540 20.534 8.453 1.00 90.31 81 GLU A C 1
ATOM 662 O O . GLU A 1 81 ? -20.130 21.512 7.992 1.00 90.31 81 GLU A O 1
ATOM 667 N N . ARG A 1 82 ? -19.057 19.581 7.645 1.00 87.06 82 ARG A N 1
ATOM 668 C CA . ARG A 1 82 ? -19.286 19.600 6.194 1.00 87.06 82 ARG A CA 1
ATOM 669 C C . ARG A 1 82 ? -20.763 19.434 5.861 1.00 87.06 82 ARG A C 1
ATOM 671 O O . ARG A 1 82 ? -21.237 20.078 4.928 1.00 87.06 82 ARG A O 1
ATOM 678 N N . LEU A 1 83 ? -21.463 18.581 6.605 1.00 91.31 83 LEU A N 1
ATOM 679 C CA . LEU A 1 83 ? -22.904 18.439 6.479 1.00 91.31 83 LEU A CA 1
ATOM 680 C C . LEU A 1 83 ? -23.610 19.761 6.786 1.00 91.31 83 LEU A C 1
ATOM 682 O O . LEU A 1 83 ? -24.376 20.232 5.955 1.00 91.31 83 LEU A O 1
ATOM 686 N N . ALA A 1 84 ? -23.264 20.402 7.901 1.00 91.94 84 ALA A N 1
ATOM 687 C CA . ALA A 1 84 ? -23.801 21.701 8.295 1.00 91.94 84 ALA A CA 1
ATOM 688 C C . ALA A 1 84 ? -23.668 22.740 7.171 1.00 91.94 84 ALA A C 1
ATOM 690 O O . ALA A 1 84 ? -24.639 23.392 6.796 1.00 91.94 84 ALA A O 1
ATOM 691 N N . LYS A 1 85 ? -22.479 22.823 6.555 1.00 90.44 85 LYS A N 1
ATOM 692 C CA . LYS A 1 85 ? -22.219 23.721 5.418 1.00 90.44 85 LYS A CA 1
ATOM 693 C C . LYS A 1 85 ? -23.037 23.368 4.175 1.00 90.44 85 LYS A C 1
ATOM 695 O O . LYS A 1 85 ? -23.557 24.269 3.526 1.00 90.44 85 LYS A O 1
ATOM 700 N N . ALA A 1 86 ? -23.136 22.084 3.832 1.00 89.75 86 ALA A N 1
ATOM 701 C CA . ALA A 1 86 ? -23.874 21.630 2.653 1.00 89.75 86 ALA A CA 1
ATOM 702 C C . ALA A 1 86 ? -25.389 21.852 2.800 1.00 89.75 86 ALA A C 1
ATOM 704 O O . ALA A 1 86 ? -26.028 22.316 1.861 1.00 89.75 86 ALA A O 1
ATOM 705 N N . ALA A 1 87 ? -25.933 21.577 3.987 1.00 91.62 87 ALA A N 1
ATOM 706 C CA . ALA A 1 87 ? -27.344 21.758 4.318 1.00 91.62 87 ALA A CA 1
ATOM 707 C C . ALA A 1 87 ? -27.705 23.210 4.691 1.00 91.62 87 ALA A C 1
ATOM 709 O O . ALA A 1 87 ? -28.884 23.521 4.830 1.00 91.62 87 ALA A O 1
ATOM 710 N N . ARG A 1 88 ? -26.706 24.100 4.829 1.00 92.94 88 ARG A N 1
ATOM 711 C CA . ARG A 1 88 ? -26.844 25.495 5.297 1.00 92.94 88 ARG A CA 1
ATOM 712 C C . ARG A 1 88 ? -27.505 25.614 6.681 1.00 92.94 88 ARG A C 1
ATOM 714 O O . ARG A 1 88 ? -28.288 26.527 6.913 1.00 92.94 88 ARG A O 1
ATOM 721 N N . LEU A 1 89 ? -27.161 24.707 7.595 1.00 94.31 89 LEU A N 1
ATOM 722 C CA . LEU A 1 89 ? -27.672 24.664 8.970 1.00 94.31 89 LEU A CA 1
ATOM 723 C C . LEU A 1 89 ? -26.602 25.135 9.968 1.00 94.31 89 LEU A C 1
ATOM 725 O O . LEU A 1 89 ? -25.420 24.814 9.813 1.00 94.31 89 LEU A O 1
ATOM 729 N N . GLU A 1 90 ? -27.003 25.845 11.028 1.00 94.62 90 GLU A N 1
ATOM 730 C CA . GLU A 1 90 ? -26.101 26.190 12.137 1.00 94.62 90 GLU A CA 1
ATOM 731 C C . GLU A 1 90 ? -25.930 24.974 13.062 1.00 94.62 90 GLU A C 1
ATOM 733 O O . GLU A 1 90 ? -26.626 24.820 14.067 1.00 94.62 90 GLU A O 1
ATOM 738 N N . MET A 1 91 ? -24.997 24.087 12.703 1.00 94.62 91 MET A N 1
ATOM 739 C CA . MET A 1 91 ? -24.674 22.890 13.486 1.00 94.62 91 MET A CA 1
ATOM 740 C C . MET A 1 91 ? -23.273 22.996 14.093 1.00 94.62 91 MET A C 1
ATOM 742 O O . MET A 1 91 ? -22.309 23.335 13.405 1.00 94.62 91 MET A O 1
ATOM 746 N N . GLN A 1 92 ? -23.139 22.659 15.373 1.00 93.56 92 GLN A N 1
ATOM 747 C CA . GLN A 1 92 ? -21.878 22.675 16.112 1.00 93.56 92 GLN A CA 1
ATOM 748 C C . GLN A 1 92 ? -21.646 21.326 16.787 1.00 93.56 92 GLN A C 1
ATOM 750 O O . GLN A 1 92 ? -22.475 20.845 17.556 1.00 93.56 92 GLN A O 1
ATOM 755 N N . VAL A 1 93 ? -20.490 20.713 16.546 1.00 93.88 93 VAL A N 1
ATOM 756 C CA . VAL A 1 93 ? -20.123 19.465 17.222 1.00 93.88 93 VAL A CA 1
ATOM 757 C C . VAL A 1 93 ? -19.553 19.794 18.595 1.00 93.88 93 VAL A C 1
ATOM 759 O O . VAL A 1 93 ? -18.533 20.472 18.707 1.00 93.88 93 VAL A O 1
ATOM 762 N N . ARG A 1 94 ? -20.208 19.312 19.652 1.00 93.44 94 ARG A N 1
ATOM 763 C CA . ARG A 1 94 ? -19.807 19.561 21.044 1.00 93.44 94 ARG A CA 1
ATOM 764 C C . ARG A 1 94 ? -18.865 18.495 21.581 1.00 93.44 94 ARG A C 1
ATOM 766 O O . ARG A 1 94 ? -17.940 18.812 22.322 1.00 93.44 94 ARG A O 1
ATOM 773 N N . ARG A 1 95 ? -19.091 17.234 21.211 1.00 92.81 95 ARG A N 1
ATOM 774 C CA . ARG A 1 95 ? -18.282 16.093 21.652 1.00 92.81 95 ARG A CA 1
ATOM 775 C C . ARG A 1 95 ? -18.335 14.991 20.606 1.00 92.81 95 ARG A C 1
ATOM 777 O O . ARG A 1 95 ? -19.399 14.710 20.070 1.00 92.81 95 ARG A O 1
ATOM 784 N N . CYS A 1 96 ? -17.200 14.352 20.363 1.00 92.44 96 CYS A N 1
ATOM 785 C CA . CYS A 1 96 ? -17.123 13.102 19.620 1.00 92.44 96 CYS A CA 1
ATOM 786 C C . CYS A 1 96 ? -16.508 12.047 20.524 1.00 92.44 96 CYS A C 1
ATOM 788 O O . CYS A 1 96 ? -15.499 12.314 21.171 1.00 92.44 96 CYS A O 1
ATOM 790 N N . GLU A 1 97 ? -17.092 10.859 20.537 1.00 91.75 97 GLU A N 1
ATOM 791 C CA . GLU A 1 97 ? -16.569 9.723 21.278 1.00 91.75 97 GLU A CA 1
ATOM 792 C C . GLU A 1 97 ? -16.557 8.491 20.387 1.00 91.75 97 GLU A C 1
ATOM 794 O O . GLU A 1 97 ? -17.572 8.094 19.807 1.00 91.75 97 GLU A O 1
ATOM 799 N N . LEU A 1 98 ? -15.379 7.898 20.228 1.00 89.00 98 LEU A N 1
ATOM 800 C CA . LEU A 1 98 ? -15.234 6.706 19.417 1.00 89.00 98 LEU A CA 1
ATOM 801 C C . LEU A 1 98 ? -15.821 5.489 20.144 1.00 89.00 98 LEU A C 1
ATOM 803 O O . LEU A 1 98 ? -15.312 5.070 21.182 1.00 89.00 98 LEU A O 1
ATOM 807 N N . VAL A 1 99 ? -16.828 4.854 19.544 1.00 87.25 99 VAL A N 1
ATOM 808 C CA . VAL A 1 99 ? -17.445 3.643 20.093 1.00 87.25 99 VAL A CA 1
ATOM 809 C C . VAL A 1 99 ? -16.411 2.524 20.122 1.00 87.25 99 VAL A C 1
ATOM 811 O O . VAL A 1 99 ? -15.796 2.180 19.108 1.00 87.25 99 VAL A O 1
ATOM 814 N N . GLU A 1 100 ? -16.186 1.954 21.298 1.00 75.62 100 GLU A N 1
ATOM 815 C CA . GLU A 1 100 ? -15.280 0.831 21.483 1.00 75.62 100 GLU A CA 1
ATOM 816 C C . GLU A 1 100 ? -15.941 -0.473 21.026 1.00 75.62 100 GLU A C 1
ATOM 818 O O . GLU A 1 100 ? -16.935 -0.915 21.590 1.00 75.62 100 GLU A O 1
ATOM 823 N N . ARG A 1 101 ? -15.404 -1.068 19.954 1.00 70.25 101 ARG A N 1
ATOM 824 C CA . ARG A 1 101 ? -15.844 -2.364 19.404 1.00 70.25 101 ARG A CA 1
ATOM 825 C C . ARG A 1 101 ? -14.825 -3.479 19.596 1.00 70.25 101 ARG A C 1
ATOM 827 O O . ARG A 1 101 ? -15.007 -4.563 19.046 1.00 70.25 101 ARG A O 1
ATOM 834 N N . ASP A 1 102 ? -13.748 -3.192 20.314 1.00 69.12 102 ASP A N 1
ATOM 835 C CA . ASP A 1 102 ? -12.650 -4.131 20.443 1.00 69.12 102 ASP A CA 1
ATOM 836 C C . ASP A 1 102 ? -13.132 -5.388 21.162 1.00 69.12 102 ASP A C 1
ATOM 838 O O . ASP A 1 102 ? -13.705 -5.316 22.253 1.00 69.12 102 ASP A O 1
ATOM 842 N N . ARG A 1 103 ? -12.953 -6.538 20.513 1.00 70.50 103 ARG A N 1
ATOM 843 C CA . ARG A 1 103 ? -13.361 -7.815 21.081 1.00 70.50 103 ARG A CA 1
ATOM 844 C C . ARG A 1 103 ? -12.391 -8.152 22.196 1.00 70.50 103 ARG A C 1
ATOM 846 O O . ARG A 1 103 ? -11.176 -8.194 21.998 1.00 70.50 103 ARG A O 1
ATOM 853 N N . GLU A 1 104 ? -12.934 -8.415 23.373 1.00 74.69 104 GLU A N 1
ATOM 854 C CA . GLU A 1 104 ? -12.144 -9.005 24.439 1.00 74.69 104 GLU A CA 1
ATOM 855 C C . GLU A 1 104 ? -11.779 -10.436 24.030 1.00 74.69 104 GLU A C 1
ATOM 857 O O . GLU A 1 104 ? -12.655 -11.271 23.802 1.00 74.69 104 GLU A O 1
ATOM 862 N N . LEU A 1 105 ? -10.480 -10.725 23.908 1.00 73.31 105 LEU A N 1
ATOM 863 C CA . LEU A 1 105 ? -10.010 -12.091 23.700 1.00 73.31 105 LEU A CA 1
ATOM 864 C C . LEU A 1 105 ? -10.107 -12.830 25.035 1.00 73.31 105 LEU A C 1
ATOM 866 O O . LEU A 1 105 ? -9.218 -12.735 25.886 1.00 73.31 105 LEU A O 1
ATOM 870 N N . LEU A 1 106 ? -11.222 -13.527 25.231 1.00 77.94 106 LEU A N 1
ATOM 871 C CA . LEU A 1 106 ? -11.441 -14.383 26.389 1.00 77.94 106 LEU A CA 1
ATOM 872 C C . LEU A 1 106 ? -10.616 -15.669 26.256 1.00 77.94 106 LEU A C 1
ATOM 874 O O . LEU A 1 106 ? -10.486 -16.221 25.165 1.00 77.94 106 LEU A O 1
ATOM 878 N N . THR A 1 107 ? -10.082 -16.173 27.372 1.00 77.81 107 THR A N 1
ATOM 879 C CA . THR A 1 107 ? -9.393 -17.469 27.383 1.00 77.81 107 THR A CA 1
ATOM 880 C C . THR A 1 107 ? -10.373 -18.575 27.005 1.00 77.81 107 THR A C 1
ATOM 882 O O . THR A 1 107 ? -11.470 -18.665 27.563 1.00 77.81 107 THR A O 1
ATOM 885 N N . GLU A 1 108 ? -9.948 -19.434 26.084 1.00 85.00 108 GLU A N 1
ATOM 886 C CA . GLU A 1 108 ? -10.667 -20.633 25.673 1.00 85.00 108 GLU A CA 1
ATOM 887 C C . GLU A 1 108 ? -10.332 -21.816 26.588 1.00 85.00 108 GLU A C 1
ATOM 889 O O . GLU A 1 108 ? -9.165 -22.120 26.873 1.00 85.00 108 GLU A O 1
ATOM 894 N N . TRP A 1 109 ? -11.372 -22.514 27.034 1.00 86.38 109 TRP A N 1
ATOM 895 C CA . TRP A 1 109 ? -11.280 -23.660 27.925 1.00 86.38 109 TRP A CA 1
ATOM 896 C C . TRP A 1 109 ? -12.002 -24.864 27.328 1.00 86.38 109 TRP A C 1
ATOM 898 O O . TRP A 1 109 ? -13.134 -24.760 26.860 1.00 86.38 109 TRP A O 1
ATOM 908 N N . LEU A 1 110 ? -11.365 -26.027 27.417 1.00 88.88 110 LEU A N 1
ATOM 909 C CA . LEU A 1 110 ? -11.982 -27.316 27.139 1.00 88.88 110 LEU A CA 1
ATOM 910 C C . LEU A 1 110 ? -12.581 -27.896 28.416 1.00 88.88 110 LEU A C 1
ATOM 912 O O . LEU A 1 110 ? -11.927 -27.970 29.466 1.00 88.88 110 LEU A O 1
ATOM 916 N N . VAL A 1 111 ? -13.830 -28.335 28.311 1.00 88.88 111 VAL A N 1
ATOM 917 C CA . VAL A 1 111 ? -14.536 -29.018 29.393 1.00 88.88 111 VAL A CA 1
ATOM 918 C C . VAL A 1 111 ? -14.150 -30.494 29.384 1.00 88.88 111 VAL A C 1
ATOM 920 O O . VAL A 1 111 ? -14.272 -31.169 28.360 1.00 88.88 111 VAL A O 1
ATOM 923 N N . HIS A 1 112 ? -13.729 -31.014 30.535 1.00 87.44 112 HIS A N 1
ATOM 924 C CA . HIS A 1 112 ? -13.402 -32.427 30.716 1.00 87.44 112 HIS A CA 1
ATOM 925 C C . HIS A 1 112 ? -14.167 -33.040 31.894 1.00 87.44 112 HIS A C 1
ATOM 927 O O . HIS A 1 112 ? -14.538 -32.361 32.859 1.00 87.44 112 HIS A O 1
ATOM 933 N N . THR A 1 113 ? -14.400 -34.350 31.823 1.00 87.00 113 THR A N 1
ATOM 934 C CA . THR A 1 113 ? -15.025 -35.101 32.918 1.00 87.00 113 THR A CA 1
ATOM 935 C C . THR A 1 113 ? -14.035 -35.343 34.055 1.00 87.00 113 THR A C 1
ATOM 937 O O . THR A 1 113 ? -12.890 -35.730 33.822 1.00 87.00 113 THR A O 1
ATOM 940 N N . VAL A 1 114 ? -14.478 -35.170 35.305 1.00 86.50 114 VAL A N 1
ATOM 941 C CA . VAL A 1 114 ? -13.689 -35.502 36.505 1.00 86.50 114 VAL A CA 1
ATOM 942 C C . VAL A 1 114 ? -14.059 -36.847 37.127 1.00 86.50 114 VAL A C 1
ATOM 944 O O . VAL A 1 114 ? -13.556 -37.172 38.201 1.00 86.50 114 VAL A O 1
ATOM 947 N N . ALA A 1 115 ? -14.891 -37.653 36.457 1.00 82.25 115 ALA A N 1
ATOM 948 C CA . ALA A 1 115 ? -15.310 -38.973 36.944 1.00 82.25 115 ALA A CA 1
ATOM 949 C C . ALA A 1 115 ? -14.131 -39.931 37.214 1.00 82.25 115 ALA A C 1
ATOM 951 O O . ALA A 1 115 ? -14.215 -40.805 38.069 1.00 82.25 115 ALA A O 1
ATOM 952 N N . HIS A 1 116 ? -13.007 -39.732 36.524 1.00 81.06 116 HIS A N 1
ATOM 953 C CA . HIS A 1 116 ? -11.789 -40.526 36.670 1.00 81.06 116 HIS A CA 1
ATOM 954 C C . HIS A 1 116 ? -10.907 -40.100 37.869 1.00 81.06 116 HIS A C 1
ATOM 956 O O . HIS A 1 116 ? -9.904 -40.756 38.162 1.00 81.06 116 HIS A O 1
ATOM 962 N N . ARG A 1 117 ? -11.235 -39.000 38.574 1.00 82.56 117 ARG A N 1
ATOM 963 C CA . ARG A 1 117 ? -10.496 -38.560 39.770 1.00 82.56 117 ARG A CA 1
ATOM 964 C C . ARG A 1 117 ? -10.897 -39.411 40.985 1.00 82.56 117 ARG A C 1
ATOM 966 O O . ARG A 1 117 ? -12.083 -39.649 41.197 1.00 82.56 117 ARG A O 1
ATOM 973 N N . PRO A 1 118 ? -9.949 -39.801 41.859 1.00 76.62 118 PRO A N 1
ATOM 974 C CA . PRO A 1 118 ? -10.291 -40.471 43.109 1.00 76.62 118 PRO A CA 1
ATOM 975 C C . PRO A 1 118 ? -11.147 -39.554 43.995 1.00 76.62 118 PRO A C 1
ATOM 977 O O . PRO A 1 118 ? -10.864 -38.355 44.107 1.00 76.62 118 PRO A O 1
ATOM 980 N N . ALA A 1 119 ? -12.170 -40.121 44.644 1.00 70.75 119 ALA A N 1
ATOM 981 C CA . ALA A 1 119 ? -13.129 -39.380 45.461 1.00 70.75 119 ALA A CA 1
ATOM 982 C C . ALA A 1 119 ? -12.424 -38.445 46.466 1.00 70.75 119 ALA A C 1
ATOM 984 O O . ALA A 1 119 ? -11.492 -38.821 47.191 1.00 70.75 119 ALA A O 1
ATOM 985 N N . ARG A 1 120 ? -12.841 -37.173 46.470 1.00 62.16 120 ARG A N 1
ATOM 986 C CA . ARG A 1 120 ? -12.221 -36.121 47.293 1.00 62.16 120 ARG A CA 1
ATOM 987 C C . ARG A 1 120 ? -12.597 -36.258 48.773 1.00 62.16 120 ARG A C 1
ATOM 989 O O . ARG A 1 120 ? -11.800 -35.864 49.623 1.00 62.16 120 ARG A O 1
ATOM 996 N N . THR A 1 121 ? -13.730 -36.902 49.037 1.00 51.47 121 THR A N 1
ATOM 997 C CA . THR A 1 121 ? -14.345 -37.119 50.347 1.00 51.47 121 THR A CA 1
ATOM 998 C C . THR A 1 121 ? -15.021 -38.495 50.322 1.00 51.47 121 THR A C 1
ATOM 1000 O O . THR A 1 121 ? -15.651 -38.810 49.309 1.00 51.47 121 THR A O 1
ATOM 1003 N N . PRO A 1 122 ? -14.894 -39.337 51.366 1.00 50.41 122 PRO A N 1
ATOM 1004 C CA . PRO A 1 122 ? -15.745 -40.518 51.483 1.00 50.41 122 PRO A CA 1
ATOM 1005 C C . PRO A 1 122 ? -17.210 -40.058 51.493 1.00 50.41 122 PRO A C 1
ATOM 1007 O O . PRO A 1 122 ? -17.526 -39.032 52.096 1.00 50.41 122 PRO A O 1
ATOM 1010 N N . ALA A 1 123 ? -18.073 -40.770 50.767 1.00 47.44 123 ALA A N 1
ATOM 1011 C CA . ALA A 1 123 ? -19.495 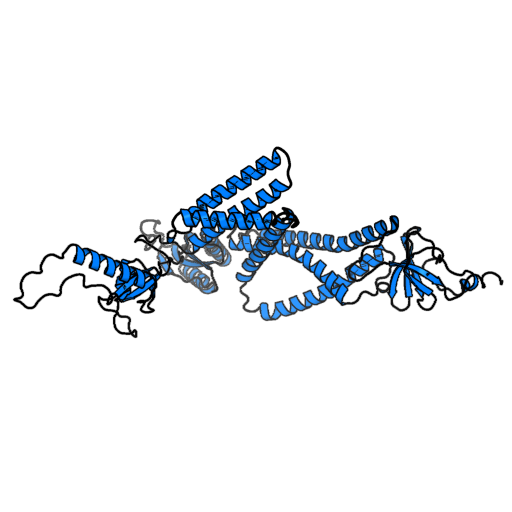-40.453 50.658 1.00 47.44 123 ALA A CA 1
ATOM 1012 C C . ALA A 1 123 ? -20.144 -40.269 52.049 1.00 47.44 123 ALA A C 1
ATOM 1014 O O . ALA A 1 123 ? -19.698 -40.917 53.005 1.00 47.44 123 ALA A O 1
ATOM 1015 N N . PRO A 1 124 ? -21.194 -39.431 52.182 1.00 44.72 124 PRO A N 1
ATOM 1016 C CA . PRO A 1 124 ? -22.001 -39.393 53.396 1.00 44.72 124 PRO A CA 1
ATOM 1017 C C . PRO A 1 124 ? -22.518 -40.808 53.657 1.00 44.72 124 PRO A C 1
ATOM 1019 O O . PRO A 1 124 ? -23.205 -41.392 52.820 1.00 44.72 124 PRO A O 1
ATOM 1022 N N . ARG A 1 125 ? -22.103 -41.398 54.776 1.00 47.97 125 ARG A N 1
ATOM 1023 C CA . ARG A 1 125 ? -22.518 -42.747 55.154 1.00 47.97 125 ARG A CA 1
ATOM 1024 C C . ARG A 1 125 ? -23.929 -42.701 55.741 1.00 47.97 125 ARG A C 1
ATOM 1026 O O . ARG A 1 125 ? -24.168 -41.859 56.606 1.00 47.97 125 ARG A O 1
ATOM 1033 N N . PRO A 1 126 ? -24.815 -43.644 55.385 1.00 53.19 126 PRO A N 1
ATOM 1034 C CA . PRO A 1 126 ? -25.875 -44.057 56.293 1.00 53.19 126 PRO A CA 1
ATOM 1035 C C . PRO A 1 126 ? -25.211 -44.620 57.563 1.00 53.19 126 PRO A C 1
ATOM 1037 O O . PRO A 1 126 ? -24.266 -45.409 57.475 1.00 53.19 126 PRO A O 1
ATOM 1040 N N . ALA A 1 127 ? -25.631 -44.162 58.740 1.00 60.25 127 ALA A N 1
ATOM 1041 C CA . ALA A 1 127 ? -25.120 -44.665 60.015 1.00 60.25 127 ALA A CA 1
ATOM 1042 C C . ALA A 1 127 ? -25.606 -46.110 60.294 1.00 60.25 127 ALA A C 1
ATOM 1044 O O . ALA A 1 127 ? -26.662 -46.478 59.779 1.00 60.25 127 ALA A O 1
ATOM 1045 N N . PRO A 1 128 ? -24.902 -46.911 61.130 1.00 59.44 128 PRO A N 1
ATOM 1046 C CA . PRO A 1 128 ? -23.653 -46.626 61.838 1.00 59.44 128 PRO A CA 1
ATOM 1047 C C . PRO A 1 128 ? -22.491 -47.484 61.299 1.00 59.44 128 PRO A C 1
ATOM 1049 O O . PRO A 1 128 ? -22.477 -48.704 61.437 1.00 59.44 128 PRO A O 1
ATOM 1052 N N . ALA A 1 129 ? -21.467 -46.850 60.722 1.00 56.97 129 ALA A N 1
ATOM 1053 C CA . ALA A 1 129 ? -20.215 -47.525 60.372 1.00 56.97 129 ALA A CA 1
ATOM 1054 C C . ALA A 1 129 ? -19.020 -46.796 61.012 1.00 56.97 129 ALA A C 1
ATOM 1056 O O . ALA A 1 129 ? -18.993 -45.560 60.998 1.00 56.97 129 ALA A O 1
ATOM 1057 N N . PRO A 1 130 ? -18.028 -47.531 61.551 1.00 59.72 130 PRO A N 1
ATOM 1058 C CA . PRO A 1 130 ? -16.951 -46.967 62.361 1.00 59.72 130 PRO A CA 1
ATOM 1059 C C . PRO A 1 130 ? -16.095 -45.946 61.598 1.00 59.72 130 PRO A C 1
ATOM 1061 O O . PRO A 1 130 ? -15.957 -45.999 60.366 1.00 59.72 130 PRO A O 1
ATOM 1064 N N . ALA A 1 131 ? -15.532 -45.002 62.362 1.00 59.66 131 ALA A N 1
ATOM 1065 C CA . ALA A 1 131 ? -14.754 -43.866 61.876 1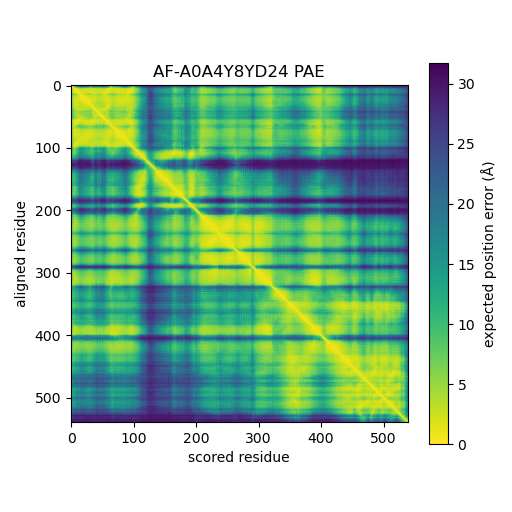.00 59.66 131 ALA A CA 1
ATOM 1066 C C . ALA A 1 131 ? -13.620 -44.296 60.919 1.00 59.66 131 ALA A C 1
ATOM 1068 O O . ALA A 1 131 ? -12.991 -45.339 61.124 1.00 59.66 131 ALA A O 1
ATOM 1069 N N . PRO A 1 132 ? -13.343 -43.521 59.853 1.00 57.84 132 PRO A N 1
ATOM 1070 C CA . PRO A 1 132 ? -12.323 -43.878 58.876 1.00 57.84 132 PRO A CA 1
ATOM 1071 C C . PRO A 1 132 ? -10.935 -43.919 59.528 1.00 57.84 132 PRO A C 1
ATOM 1073 O O . PRO A 1 132 ? -10.483 -42.939 60.117 1.00 57.84 132 PRO A O 1
ATOM 1076 N N . ARG A 1 133 ? -10.239 -45.056 59.391 1.00 61.38 133 ARG A N 1
ATOM 1077 C CA . ARG A 1 133 ? -8.837 -45.194 59.812 1.00 61.38 133 ARG A CA 1
ATOM 1078 C C . ARG A 1 133 ? -7.965 -44.166 59.070 1.00 61.38 133 ARG A C 1
ATOM 1080 O O . ARG A 1 133 ? -8.165 -43.970 57.867 1.00 61.38 133 ARG A O 1
ATOM 1087 N N . PRO A 1 134 ? -6.987 -43.528 59.738 1.00 62.00 134 PRO A N 1
ATOM 1088 C CA . PRO A 1 134 ? -6.072 -42.608 59.074 1.00 62.00 134 PRO A CA 1
ATOM 1089 C C . PRO A 1 134 ? -5.322 -43.332 57.950 1.00 62.00 134 PRO A C 1
ATOM 1091 O O . PRO A 1 134 ? -4.808 -44.436 58.131 1.00 62.00 134 PRO A O 1
ATOM 1094 N N . LEU A 1 135 ? -5.270 -42.710 56.769 1.00 66.44 135 LEU A N 1
ATOM 1095 C CA . LEU A 1 135 ? -4.553 -43.251 55.614 1.00 66.44 135 LEU A CA 1
ATOM 1096 C C . LEU A 1 135 ? -3.078 -43.485 55.972 1.00 66.44 135 LEU A C 1
ATOM 1098 O O . LEU A 1 135 ? -2.359 -42.554 56.357 1.00 66.44 135 LEU A O 1
ATOM 1102 N N . THR A 1 136 ? -2.615 -44.720 55.775 1.00 77.44 136 THR A N 1
ATOM 1103 C CA . THR A 1 136 ? -1.199 -45.087 55.899 1.00 77.44 136 THR A CA 1
ATOM 1104 C C . THR A 1 136 ? -0.336 -44.225 54.970 1.00 77.44 136 THR A C 1
ATOM 1106 O O . THR A 1 136 ? -0.819 -43.648 53.988 1.00 77.44 136 THR A O 1
ATOM 1109 N N . VAL A 1 137 ? 0.962 -44.104 55.264 1.00 77.31 137 VAL A N 1
ATOM 1110 C CA . VAL A 1 137 ? 1.908 -43.358 54.408 1.00 77.31 137 VAL A CA 1
ATOM 1111 C C . VAL A 1 137 ? 1.879 -43.895 52.969 1.00 77.31 137 VAL A C 1
ATOM 1113 O O . VAL A 1 137 ? 1.786 -43.108 52.025 1.00 77.31 137 VAL A O 1
ATOM 1116 N N . ALA A 1 138 ? 1.822 -45.221 52.808 1.00 80.25 138 ALA A N 1
ATOM 1117 C CA . ALA A 1 138 ? 1.648 -45.884 51.516 1.00 80.25 138 ALA A CA 1
ATOM 1118 C C . ALA A 1 138 ? 0.332 -45.485 50.819 1.00 80.25 138 ALA A C 1
ATOM 1120 O O . ALA A 1 138 ? 0.342 -45.136 49.640 1.00 80.25 138 ALA A O 1
ATOM 1121 N N . GLY A 1 139 ? -0.789 -45.431 51.549 1.00 79.38 139 GLY A N 1
ATOM 1122 C CA . GLY A 1 139 ? -2.077 -44.976 51.010 1.00 79.38 139 GLY A CA 1
ATOM 1123 C C . GLY A 1 139 ? -2.066 -43.506 50.567 1.00 79.38 139 GLY A C 1
ATOM 1124 O O . GLY A 1 139 ? -2.653 -43.153 49.541 1.00 79.38 139 GLY A O 1
ATOM 1125 N N . ARG A 1 140 ? -1.344 -42.636 51.288 1.00 81.31 140 ARG A N 1
ATOM 1126 C CA . ARG A 1 140 ? -1.134 -41.233 50.889 1.00 81.31 140 ARG A CA 1
ATOM 1127 C C . ARG A 1 140 ? -0.290 -41.117 49.618 1.00 81.31 140 ARG A C 1
ATOM 1129 O O . ARG A 1 140 ? -0.626 -40.304 48.755 1.00 81.31 140 ARG A O 1
ATOM 1136 N N . LEU A 1 141 ? 0.767 -41.921 49.489 1.00 84.19 141 LEU A N 1
ATOM 1137 C CA . LEU A 1 141 ? 1.618 -41.953 48.299 1.00 84.19 141 LEU A CA 1
ATOM 1138 C C . LEU A 1 141 ? 0.851 -42.476 47.078 1.00 84.19 141 LEU A C 1
ATOM 1140 O O . LEU A 1 141 ? 0.858 -41.823 46.036 1.00 84.19 141 LEU A O 1
ATOM 1144 N N . HIS A 1 142 ? 0.120 -43.584 47.229 1.00 82.81 142 HIS A N 1
ATOM 1145 C CA . HIS A 1 142 ? -0.710 -44.147 46.166 1.00 82.81 142 HIS A CA 1
ATOM 1146 C C . HIS A 1 142 ? -1.736 -43.121 45.677 1.00 82.81 142 HIS A C 1
ATOM 1148 O O . HIS A 1 142 ? -1.766 -42.803 44.495 1.00 82.81 142 HIS A O 1
ATOM 1154 N N . ARG A 1 143 ? -2.478 -42.474 46.588 1.00 82.69 143 ARG A N 1
ATOM 1155 C CA . ARG A 1 143 ? -3.433 -41.414 46.225 1.00 82.69 143 ARG A CA 1
ATOM 1156 C C . ARG A 1 143 ? -2.773 -40.248 45.483 1.00 82.69 143 ARG A C 1
ATOM 1158 O O . ARG A 1 143 ? -3.365 -39.710 44.548 1.00 82.69 143 ARG A O 1
ATOM 1165 N N . ARG A 1 144 ? -1.562 -39.838 45.883 1.00 85.38 144 ARG A N 1
ATOM 1166 C CA . ARG A 1 144 ? -0.796 -38.796 45.175 1.00 85.38 144 ARG A CA 1
ATOM 1167 C C . ARG A 1 144 ? -0.424 -39.235 43.760 1.00 85.38 144 ARG A C 1
ATOM 1169 O O . ARG A 1 144 ? -0.587 -38.435 42.844 1.00 85.38 144 ARG A O 1
ATOM 1176 N N . LEU A 1 145 ? 0.016 -40.480 43.576 1.00 86.62 145 LEU A N 1
ATOM 1177 C CA . LEU A 1 145 ? 0.330 -41.049 42.262 1.00 86.62 145 LEU A CA 1
ATOM 1178 C C . LEU A 1 145 ? -0.917 -41.139 41.374 1.00 86.62 145 LEU A C 1
ATOM 1180 O O . LEU A 1 145 ? -0.875 -40.697 40.228 1.00 86.62 145 LEU A O 1
ATOM 1184 N N . THR A 1 146 ? -2.050 -41.610 41.902 1.00 85.00 146 THR A N 1
ATOM 1185 C CA . THR A 1 146 ? -3.317 -41.681 41.157 1.00 85.00 146 THR A CA 1
ATOM 1186 C C . THR A 1 146 ? -3.798 -40.290 40.741 1.00 85.00 146 THR A C 1
ATOM 1188 O O . THR A 1 146 ? -4.193 -40.088 39.596 1.00 85.00 146 THR A O 1
ATOM 1191 N N . LEU A 1 147 ? -3.701 -39.296 41.633 1.00 85.06 147 LEU A N 1
ATOM 1192 C CA . LEU A 1 147 ? -4.016 -37.899 41.313 1.00 85.06 147 LEU A CA 1
ATOM 1193 C C . LEU A 1 147 ? -3.050 -37.300 40.284 1.00 85.06 147 LEU A C 1
ATOM 1195 O O . LEU A 1 147 ? -3.476 -36.525 39.430 1.00 85.06 147 LEU A O 1
ATOM 1199 N N . ALA A 1 148 ? -1.760 -37.631 40.360 1.00 85.12 148 ALA A N 1
ATOM 1200 C CA . ALA A 1 148 ? -0.774 -37.188 39.381 1.00 85.12 148 ALA A CA 1
ATOM 1201 C C . ALA A 1 148 ? -1.065 -37.783 37.996 1.00 85.12 148 ALA A C 1
ATOM 1203 O O . ALA A 1 148 ? -1.043 -37.047 37.011 1.00 85.12 148 ALA A O 1
ATOM 1204 N N . ARG A 1 149 ? -1.419 -39.075 37.932 1.00 87.81 149 ARG A N 1
ATOM 1205 C CA . ARG A 1 149 ? -1.821 -39.762 36.698 1.00 87.81 149 ARG A CA 1
ATOM 1206 C C . ARG A 1 149 ? -3.104 -39.173 36.110 1.00 87.81 149 ARG A C 1
ATOM 1208 O O . ARG A 1 149 ? -3.106 -38.861 34.927 1.00 87.81 149 ARG A O 1
ATOM 1215 N N . ALA A 1 150 ? -4.134 -38.939 36.926 1.00 84.62 150 ALA A N 1
ATOM 1216 C CA . ALA A 1 150 ? -5.379 -38.295 36.490 1.00 84.62 150 ALA A CA 1
ATOM 1217 C C . ALA A 1 150 ? -5.124 -36.890 35.913 1.00 84.62 150 ALA A C 1
ATOM 1219 O O . ALA A 1 150 ? -5.497 -36.586 34.788 1.00 84.62 150 ALA A O 1
ATOM 1220 N N . ARG A 1 151 ? -4.359 -36.045 36.617 1.00 84.12 151 ARG A N 1
ATOM 1221 C CA . ARG A 1 151 ? -3.979 -34.715 36.100 1.00 84.12 151 ARG A CA 1
ATOM 1222 C C . ARG A 1 151 ? -3.159 -34.784 34.813 1.00 84.12 151 ARG A C 1
ATOM 1224 O O . ARG A 1 151 ? -3.179 -33.846 34.018 1.00 84.12 151 ARG A O 1
ATOM 1231 N N . TYR A 1 152 ? -2.376 -35.843 34.631 1.00 84.31 152 TYR A N 1
ATOM 1232 C CA . TYR A 1 152 ? -1.595 -36.048 33.419 1.00 84.31 152 TYR A CA 1
ATOM 1233 C C . TYR A 1 152 ? -2.484 -36.433 32.230 1.00 84.31 152 TYR A C 1
ATOM 1235 O O . TYR A 1 152 ? -2.327 -35.855 31.155 1.00 84.31 152 TYR A O 1
ATOM 1243 N N . THR A 1 153 ? -3.446 -37.341 32.421 1.00 85.94 153 THR A N 1
ATOM 1244 C CA . THR A 1 153 ? -4.397 -37.737 31.369 1.00 85.94 153 THR A CA 1
ATOM 1245 C C . THR A 1 153 ? -5.354 -36.603 31.005 1.00 85.94 153 THR A C 1
ATOM 1247 O O . THR A 1 153 ? -5.607 -36.393 29.821 1.00 85.94 153 THR A O 1
ATOM 1250 N N . GLU A 1 154 ? -5.785 -35.797 31.982 1.00 83.69 154 GLU A N 1
ATOM 1251 C CA . GLU A 1 154 ? -6.538 -34.551 31.756 1.00 83.69 154 GLU A CA 1
ATOM 1252 C C . GLU A 1 154 ? -5.767 -33.571 30.870 1.00 83.69 154 GLU A C 1
ATOM 1254 O O . GLU A 1 154 ? -6.313 -33.024 29.919 1.00 83.69 154 GLU A O 1
ATOM 1259 N N . ARG A 1 155 ? -4.469 -33.368 31.131 1.00 81.19 155 ARG A N 1
ATOM 1260 C CA . ARG A 1 155 ? -3.632 -32.467 30.320 1.00 81.19 155 ARG A CA 1
ATOM 1261 C C . ARG A 1 155 ? -3.426 -32.952 28.889 1.00 81.19 155 ARG A C 1
ATOM 1263 O O . ARG A 1 155 ? -3.183 -32.123 28.019 1.00 81.19 155 ARG A O 1
ATOM 1270 N N . ARG A 1 156 ? -3.496 -34.265 28.655 1.00 83.62 156 ARG A N 1
ATOM 1271 C CA . ARG A 1 156 ? -3.441 -34.865 27.313 1.00 83.62 156 ARG A CA 1
ATOM 1272 C C . ARG A 1 156 ? -4.792 -34.867 26.592 1.00 83.62 156 ARG A C 1
ATOM 1274 O O . ARG A 1 156 ? -4.829 -35.244 25.430 1.00 83.62 156 ARG A O 1
ATOM 1281 N N . GLY A 1 157 ? -5.870 -34.444 27.255 1.00 82.75 157 GLY A N 1
ATOM 1282 C CA . GLY A 1 157 ? -7.201 -34.351 26.657 1.00 82.75 157 GLY A CA 1
ATOM 1283 C C . GLY A 1 157 ? -7.970 -35.670 26.572 1.00 82.75 157 GLY A C 1
ATOM 1284 O O . GLY A 1 157 ? -9.010 -35.726 25.931 1.00 82.75 157 GLY A O 1
ATOM 1285 N N . HIS A 1 158 ? -7.524 -36.737 27.245 1.00 85.56 158 HIS A N 1
ATOM 1286 C CA . HIS A 1 158 ? -8.203 -38.046 27.196 1.00 85.56 158 HIS A CA 1
ATOM 1287 C C . HIS A 1 158 ? -9.617 -38.056 27.799 1.00 85.56 158 HIS A C 1
ATOM 1289 O O . HIS A 1 158 ? -10.346 -39.031 27.643 1.00 85.56 158 HIS A O 1
ATOM 1295 N N . HIS A 1 159 ? -9.989 -37.003 28.523 1.00 85.25 159 HIS A N 1
ATOM 1296 C CA . HIS A 1 159 ? -11.275 -36.882 29.208 1.00 85.25 159 HIS A CA 1
ATOM 1297 C C . HIS A 1 159 ? -12.076 -35.668 28.727 1.00 85.25 159 HIS A C 1
ATOM 1299 O O . HIS A 1 159 ? -13.024 -35.261 29.401 1.00 85.25 159 HIS A O 1
ATOM 1305 N N . ASP A 1 160 ? -11.683 -35.072 27.601 1.00 86.25 160 ASP A N 1
ATOM 1306 C CA . ASP A 1 160 ? -12.381 -33.924 27.038 1.00 86.25 160 ASP A CA 1
ATOM 1307 C C . ASP A 1 160 ? -13.751 -34.342 26.506 1.00 86.25 160 ASP A C 1
ATOM 1309 O O . ASP A 1 160 ? -13.923 -35.392 25.895 1.00 86.25 160 ASP A O 1
ATOM 1313 N N . THR A 1 161 ? -14.739 -33.490 26.744 1.00 83.25 161 THR A N 1
ATOM 1314 C CA . THR A 1 161 ? -16.132 -33.714 26.328 1.00 83.25 161 THR A CA 1
ATOM 1315 C C . THR A 1 161 ? -16.429 -33.154 24.935 1.00 83.25 161 THR A C 1
ATOM 1317 O O . THR A 1 161 ? -17.545 -33.289 24.448 1.00 83.25 161 THR A O 1
ATOM 1320 N N . GLY A 1 162 ? -15.456 -32.482 24.308 1.00 81.62 162 GLY A N 1
ATOM 1321 C CA . GLY A 1 162 ? -15.634 -31.733 23.058 1.00 81.62 162 GLY A CA 1
ATOM 1322 C C . GLY A 1 162 ? -16.282 -30.353 23.236 1.00 81.62 162 GLY A C 1
ATOM 1323 O O . GLY A 1 162 ? -16.315 -29.573 22.289 1.00 81.62 162 GLY A O 1
ATOM 1324 N N . MET A 1 163 ? -16.757 -30.013 24.439 1.00 84.69 163 MET A N 1
ATOM 1325 C CA . MET A 1 163 ? -17.338 -28.703 24.731 1.00 84.69 163 MET A CA 1
ATOM 1326 C C . MET A 1 163 ? -16.247 -27.650 24.975 1.00 84.69 163 MET A C 1
ATOM 1328 O O . MET A 1 163 ? -15.335 -27.847 25.786 1.00 84.69 163 MET A O 1
ATOM 1332 N N . LEU A 1 164 ? -16.388 -26.514 24.290 1.00 87.00 164 LEU A N 1
ATOM 1333 C CA . LEU A 1 164 ? -15.547 -25.328 24.423 1.00 87.00 164 LEU A CA 1
ATOM 1334 C C . LEU A 1 164 ? -16.326 -24.235 25.161 1.00 87.00 164 LEU A C 1
ATOM 1336 O O . LEU A 1 164 ? -17.471 -23.949 24.819 1.00 87.00 164 LEU A O 1
ATOM 1340 N N . VAL A 1 165 ? -15.702 -23.607 26.153 1.00 88.06 165 VAL A N 1
ATOM 1341 C CA . VAL A 1 165 ? -16.266 -22.458 26.872 1.00 88.06 165 VAL A CA 1
ATOM 1342 C C . VAL A 1 165 ? -15.222 -21.351 27.003 1.00 88.06 165 VAL A C 1
ATOM 1344 O O . VAL A 1 165 ? -14.027 -21.619 27.117 1.00 88.06 165 VAL A O 1
ATOM 1347 N N . THR A 1 166 ? -15.664 -20.097 27.008 1.00 86.75 166 THR A N 1
ATOM 1348 C CA . THR A 1 166 ? -14.786 -18.919 27.074 1.00 86.75 166 THR A CA 1
ATOM 1349 C C . THR A 1 166 ? -15.068 -18.085 28.316 1.00 86.75 166 THR A C 1
ATOM 1351 O O . THR A 1 166 ? -16.224 -17.945 28.709 1.00 86.75 166 THR A O 1
ATOM 1354 N N . GLY A 1 167 ? -14.031 -17.503 28.923 1.00 81.06 167 GLY A N 1
ATOM 1355 C CA . GLY A 1 167 ? -14.171 -16.570 30.052 1.00 81.06 167 GLY A CA 1
ATOM 1356 C C . GLY A 1 167 ? -13.112 -16.762 31.135 1.00 81.06 167 GLY A C 1
ATOM 1357 O O . GLY A 1 167 ? -12.069 -17.384 30.910 1.00 81.06 167 GLY A O 1
ATOM 1358 N N . THR A 1 168 ? -13.376 -16.249 32.341 1.00 81.75 168 THR A N 1
ATOM 1359 C CA . THR A 1 168 ? -12.541 -16.557 33.516 1.00 81.75 168 THR A CA 1
ATOM 1360 C C . THR A 1 168 ? -12.596 -18.046 33.842 1.00 81.75 168 THR A C 1
ATOM 1362 O O . THR A 1 168 ? -13.588 -18.706 33.558 1.00 81.75 168 THR A O 1
ATOM 1365 N N . ALA A 1 169 ? -11.582 -18.598 34.517 1.00 80.81 169 ALA A N 1
ATOM 1366 C CA . ALA A 1 169 ? -11.621 -20.003 34.947 1.00 80.81 169 ALA A CA 1
ATOM 1367 C C . ALA A 1 169 ? -12.887 -20.332 35.772 1.00 80.81 169 ALA A C 1
ATOM 1369 O O . ALA A 1 169 ? -13.425 -21.437 35.700 1.00 80.81 169 ALA A O 1
ATOM 1370 N N . SER A 1 170 ? -13.385 -19.359 36.547 1.00 84.19 170 SER A N 1
ATOM 1371 C CA . SER A 1 170 ? -14.611 -19.508 37.336 1.00 84.19 170 SER A CA 1
ATOM 1372 C C . SER A 1 170 ? -15.878 -19.443 36.479 1.00 84.19 170 SER A C 1
ATOM 1374 O O . SER A 1 170 ? -16.795 -20.232 36.696 1.00 84.19 170 SER A O 1
ATOM 1376 N N . GLU A 1 171 ? -15.919 -18.547 35.492 1.00 87.38 171 GLU A N 1
ATOM 1377 C CA . GLU A 1 171 ? -17.029 -18.407 34.548 1.00 87.38 171 GLU A CA 1
ATOM 1378 C C . GLU A 1 171 ? -17.081 -19.592 33.607 1.00 87.38 171 GLU A C 1
ATOM 1380 O O . GLU A 1 171 ? -18.127 -20.205 33.518 1.00 87.38 171 GLU A O 1
ATOM 1385 N N . ALA A 1 172 ? -15.961 -19.991 33.007 1.00 87.25 172 ALA A N 1
ATOM 1386 C CA . ALA A 1 172 ? -15.843 -21.190 32.189 1.00 87.25 172 ALA A CA 1
ATOM 1387 C C . ALA A 1 172 ? -16.377 -22.418 32.935 1.00 87.25 172 ALA A C 1
ATOM 1389 O O . ALA A 1 172 ? -17.169 -23.183 32.395 1.00 87.25 172 ALA A O 1
ATOM 1390 N N . ARG A 1 173 ? -16.036 -22.573 34.221 1.00 87.06 173 ARG A N 1
ATOM 1391 C CA . ARG A 1 173 ? -16.581 -23.658 35.043 1.00 87.06 173 ARG A CA 1
ATOM 1392 C C . ARG A 1 173 ? -18.087 -23.527 35.288 1.00 87.06 173 ARG A C 1
ATOM 1394 O O . ARG A 1 173 ? -18.777 -24.543 35.275 1.00 87.06 173 ARG A O 1
ATOM 1401 N N . ARG A 1 174 ? -18.613 -22.318 35.512 1.00 87.62 174 ARG A N 1
ATOM 1402 C CA . ARG A 1 174 ? -20.066 -22.083 35.640 1.00 87.62 174 ARG A CA 1
ATOM 1403 C C . ARG A 1 174 ? -20.797 -22.349 34.319 1.00 87.62 174 ARG A C 1
ATOM 1405 O O . ARG A 1 174 ? -21.779 -23.078 34.323 1.00 87.62 174 ARG A O 1
ATOM 1412 N N . LEU A 1 175 ? -20.266 -21.847 33.208 1.00 88.56 175 LEU A N 1
ATOM 1413 C CA . LEU A 1 175 ? -20.771 -22.032 31.848 1.00 88.56 175 LEU A CA 1
ATOM 1414 C C . LEU A 1 175 ? -20.753 -23.506 31.439 1.00 88.56 175 LEU A C 1
ATOM 1416 O O . LEU A 1 175 ? -21.735 -23.989 30.898 1.00 88.56 175 LEU A O 1
ATOM 1420 N N . SER A 1 176 ? -19.707 -24.258 31.801 1.00 86.44 176 SER A N 1
ATOM 1421 C CA . SER A 1 176 ? -19.622 -25.706 31.534 1.00 86.44 176 SER A CA 1
ATOM 1422 C C . SER A 1 176 ? -20.698 -26.542 32.234 1.00 86.44 176 SER A C 1
ATOM 1424 O O . SER A 1 176 ? -20.863 -27.719 31.928 1.00 86.44 176 SER A O 1
ATOM 1426 N N . ARG A 1 177 ? -21.395 -25.952 33.210 1.00 87.44 177 ARG A N 1
ATOM 1427 C CA . ARG A 1 177 ? -22.463 -26.579 34.001 1.00 87.44 177 ARG A CA 1
ATOM 1428 C C . ARG A 1 177 ? -23.827 -25.961 33.713 1.00 87.44 177 ARG A C 1
ATOM 1430 O O . ARG A 1 177 ? -24.820 -26.382 34.300 1.00 87.44 177 ARG A O 1
ATOM 1437 N N . MET A 1 178 ? -23.867 -24.932 32.869 1.00 83.12 178 MET A N 1
ATOM 1438 C CA . MET A 1 178 ? -25.088 -24.230 32.516 1.00 83.12 178 MET A CA 1
ATOM 1439 C C . MET A 1 178 ? -25.858 -25.049 31.481 1.00 83.12 178 MET A C 1
ATOM 1441 O O . MET A 1 178 ? -25.286 -25.528 30.504 1.00 83.12 178 MET A O 1
ATOM 1445 N N . THR A 1 179 ? -27.164 -25.203 31.684 1.00 76.25 179 THR A N 1
ATOM 1446 C CA . THR A 1 179 ? -28.055 -25.813 30.694 1.00 76.25 179 THR A CA 1
ATOM 1447 C C . THR A 1 179 ? -28.429 -24.786 29.635 1.00 76.25 179 THR A C 1
ATOM 1449 O O . THR A 1 179 ? -29.019 -23.755 29.957 1.00 76.25 179 THR A O 1
ATOM 1452 N N . LEU A 1 180 ? -28.103 -25.073 28.374 1.00 73.31 180 LEU A N 1
ATOM 1453 C CA . LEU A 1 180 ? -28.529 -24.269 27.229 1.00 73.31 180 LEU A CA 1
ATOM 1454 C C . LEU A 1 180 ? -29.821 -24.852 26.630 1.00 73.31 180 LEU A C 1
ATOM 1456 O O . LEU A 1 180 ? -29.911 -26.074 26.478 1.00 73.31 180 LEU A O 1
ATOM 1460 N N . PRO A 1 181 ? -30.810 -24.017 26.262 1.00 65.19 181 PRO A N 1
ATOM 1461 C CA . PRO A 1 181 ? -32.001 -24.480 25.553 1.00 65.19 181 PRO A CA 1
ATOM 1462 C C . PRO A 1 181 ? -31.607 -25.172 24.239 1.00 65.19 181 PRO A C 1
ATOM 1464 O O . PRO A 1 181 ? -30.880 -24.595 23.435 1.00 65.19 181 PRO A O 1
ATOM 1467 N N . GLY A 1 182 ? -32.059 -26.413 24.032 1.00 65.88 182 GLY A N 1
ATOM 1468 C CA . GLY A 1 182 ? -31.751 -27.207 22.830 1.00 65.88 182 GLY A CA 1
ATOM 1469 C C . GLY A 1 182 ? -30.392 -27.925 22.833 1.00 65.88 182 GLY A C 1
ATOM 1470 O O . GLY A 1 182 ? -30.072 -28.605 21.862 1.00 65.88 182 GLY A O 1
ATOM 1471 N N . GLY A 1 183 ? -29.598 -27.806 23.904 1.00 59.19 183 GLY A N 1
ATOM 1472 C CA . GLY A 1 183 ? -28.344 -28.545 24.094 1.00 59.19 183 GLY A CA 1
ATOM 1473 C C . GLY A 1 183 ? -28.517 -29.837 24.903 1.00 59.19 183 GLY A C 1
ATOM 1474 O O . GLY A 1 183 ? -29.472 -29.982 25.664 1.00 59.19 183 GLY A O 1
ATOM 1475 N N . GLY A 1 184 ? -27.578 -30.779 24.747 1.00 58.47 184 GLY A N 1
ATOM 1476 C CA . GLY A 1 184 ? -27.548 -32.043 25.496 1.00 58.47 184 GLY A CA 1
ATOM 1477 C C . GLY A 1 184 ? -27.470 -31.869 27.021 1.00 58.47 184 GLY A C 1
ATOM 1478 O O . GLY A 1 184 ? -27.164 -30.787 27.524 1.00 58.47 184 GLY A O 1
ATOM 1479 N N . ALA A 1 185 ? -27.766 -32.956 27.747 1.00 52.78 185 ALA A N 1
ATOM 1480 C CA . ALA A 1 185 ? -27.931 -32.985 29.203 1.00 52.78 185 ALA A CA 1
ATOM 1481 C C . ALA A 1 185 ? -26.809 -32.241 29.959 1.00 52.78 185 ALA A C 1
ATOM 1483 O O . ALA A 1 185 ? -25.641 -32.355 29.574 1.00 52.78 185 ALA A O 1
ATOM 1484 N N . PRO A 1 186 ? -27.127 -31.519 31.054 1.00 54.94 186 PRO A N 1
ATOM 1485 C CA . PRO A 1 186 ? -26.127 -30.802 31.829 1.00 54.94 186 PRO A CA 1
ATOM 1486 C C . PRO A 1 186 ? -24.988 -31.728 32.230 1.00 54.94 186 PRO A C 1
ATOM 1488 O O . PRO A 1 186 ? -25.181 -32.743 32.903 1.00 54.94 186 PRO A O 1
ATOM 1491 N N . ALA A 1 187 ? -23.776 -31.321 31.879 1.00 56.88 187 ALA A N 1
ATOM 1492 C CA . ALA A 1 187 ? -22.582 -31.767 32.560 1.00 56.88 187 ALA A CA 1
ATOM 1493 C C . ALA A 1 187 ? -22.736 -31.365 34.038 1.00 56.88 187 ALA A C 1
ATOM 1495 O O . ALA A 1 187 ? -22.553 -30.204 34.396 1.00 56.88 187 ALA A O 1
ATOM 1496 N N . GLY A 1 188 ? -23.183 -32.299 34.884 1.00 61.66 188 GLY A N 1
ATOM 1497 C CA . GLY A 1 188 ? -23.442 -32.052 36.303 1.00 61.66 188 GLY A CA 1
ATOM 1498 C C . GLY A 1 188 ? -22.197 -31.584 37.073 1.00 61.66 188 GLY A C 1
ATOM 1499 O O . GLY A 1 188 ? -21.169 -31.199 36.522 1.00 61.66 188 GLY A O 1
ATOM 1500 N N . THR A 1 189 ? -22.217 -31.672 38.403 1.00 64.56 189 THR A N 1
ATOM 1501 C CA . THR A 1 189 ? -21.076 -31.253 39.250 1.00 64.56 189 THR A CA 1
ATOM 1502 C C . THR A 1 189 ? -19.740 -31.959 38.935 1.00 64.56 189 THR A C 1
ATOM 1504 O O . THR A 1 189 ? -18.688 -31.485 39.381 1.00 64.56 189 THR A O 1
ATOM 1507 N N . GLY A 1 190 ? -19.779 -33.037 38.138 1.00 78.38 190 GLY A N 1
ATOM 1508 C CA . GLY A 1 190 ? -18.671 -33.872 37.672 1.00 78.38 190 GLY A CA 1
ATOM 1509 C C . GLY A 1 190 ? -17.875 -33.370 36.459 1.00 78.38 190 GLY A C 1
ATOM 1510 O O . GLY A 1 190 ? -17.115 -34.157 35.894 1.00 78.38 190 GLY A O 1
ATOM 1511 N N . THR A 1 191 ? -17.984 -32.098 36.069 1.00 83.81 191 THR A N 1
ATOM 1512 C CA . THR A 1 191 ? -17.093 -31.484 35.067 1.00 83.81 191 THR A CA 1
ATOM 1513 C C . THR A 1 191 ? -16.208 -30.380 35.634 1.00 83.81 191 THR A C 1
ATOM 1515 O O . THR A 1 191 ? -16.524 -29.705 36.631 1.00 83.81 191 THR A O 1
ATOM 1518 N N . ASP A 1 192 ? -15.052 -30.233 34.994 1.00 87.69 192 ASP A N 1
ATOM 1519 C CA . ASP A 1 192 ? -14.046 -29.216 35.269 1.00 87.69 192 ASP A CA 1
ATOM 1520 C C . ASP A 1 192 ? -13.445 -28.723 33.946 1.00 87.69 192 ASP A C 1
ATOM 1522 O O . ASP A 1 192 ? -13.664 -29.310 32.885 1.00 87.69 192 ASP A O 1
ATOM 1526 N N . VAL A 1 193 ? -12.709 -27.618 33.998 1.00 87.12 193 VAL A N 1
ATOM 1527 C CA . VAL A 1 193 ? -12.195 -26.943 32.800 1.00 87.12 193 VAL A CA 1
ATOM 1528 C C . VAL A 1 193 ? -10.673 -26.955 32.767 1.00 87.12 193 VAL A C 1
ATOM 1530 O O . VAL A 1 193 ? -10.009 -26.843 33.799 1.00 87.12 193 VAL A O 1
ATOM 1533 N N . ARG A 1 194 ? -10.100 -27.091 31.569 1.00 85.44 194 ARG A N 1
ATOM 1534 C CA . ARG A 1 194 ? -8.663 -26.921 31.313 1.00 85.44 194 ARG A CA 1
ATOM 1535 C C . ARG A 1 194 ? -8.467 -25.923 30.178 1.00 85.44 194 ARG A C 1
ATOM 1537 O O . ARG A 1 194 ? -9.259 -25.914 29.245 1.00 85.44 194 ARG A O 1
ATOM 1544 N N . ALA A 1 195 ? -7.433 -25.090 30.242 1.00 82.38 195 ALA A N 1
ATOM 1545 C CA . ALA A 1 195 ? -7.142 -24.161 29.151 1.00 82.38 195 ALA A CA 1
ATOM 1546 C C . ALA A 1 195 ? -6.858 -24.946 27.857 1.00 82.38 195 ALA A C 1
ATOM 1548 O O . ALA A 1 195 ? -6.155 -25.964 27.898 1.00 82.38 195 ALA A O 1
ATOM 1549 N N . LEU A 1 196 ? -7.405 -24.481 26.729 1.00 77.94 196 LEU A N 1
ATOM 1550 C CA . LEU A 1 196 ? -7.145 -25.066 25.409 1.00 77.94 196 LEU A CA 1
ATOM 1551 C C . LEU A 1 196 ? -5.657 -24.929 25.049 1.00 77.94 196 LEU A C 1
ATOM 1553 O O . LEU A 1 196 ? -5.026 -25.876 24.577 1.00 77.94 196 LEU A O 1
ATOM 1557 N N . HIS A 1 197 ? -5.077 -23.766 25.356 1.00 69.88 197 HIS A N 1
ATOM 1558 C CA . HIS A 1 197 ? -3.681 -23.444 25.092 1.00 69.88 197 HIS A CA 1
ATOM 1559 C C . HIS A 1 197 ? -2.919 -23.113 26.390 1.00 69.88 197 HIS A C 1
ATOM 1561 O O . HIS A 1 197 ? -3.202 -22.134 27.075 1.00 69.88 197 HIS A O 1
ATOM 1567 N N . GLY A 1 198 ? -1.887 -23.903 26.708 1.00 60.34 198 GLY A N 1
ATOM 1568 C CA . GLY A 1 198 ? -0.891 -23.574 27.737 1.00 60.34 198 GLY A CA 1
ATOM 1569 C C . GLY A 1 198 ? -1.274 -23.856 29.201 1.00 60.34 198 GLY A C 1
ATOM 1570 O O . GLY A 1 198 ? -2.270 -24.499 29.520 1.00 60.34 198 GLY A O 1
ATOM 1571 N N . LYS A 1 199 ? -0.402 -23.414 30.121 1.00 56.41 199 LYS A N 1
ATOM 1572 C CA . LYS A 1 199 ? -0.546 -23.549 31.586 1.00 56.41 199 LYS A CA 1
ATOM 1573 C C . LYS A 1 199 ? -1.044 -22.235 32.201 1.00 56.41 199 LYS A C 1
ATOM 1575 O O . LYS A 1 199 ? -0.384 -21.690 33.086 1.00 56.41 199 LYS A O 1
ATOM 1580 N N . GLU A 1 200 ? -2.162 -21.692 31.731 1.00 55.16 200 GLU A N 1
ATOM 1581 C CA . GLU A 1 200 ? -2.670 -20.432 32.286 1.00 55.16 200 GLU A CA 1
ATOM 1582 C C . GLU A 1 200 ? -3.163 -20.631 33.728 1.00 55.16 200 GLU A C 1
ATOM 1584 O O . GLU A 1 200 ? -4.143 -21.322 34.009 1.00 55.16 200 GLU A O 1
ATOM 1589 N N . ARG A 1 201 ? -2.412 -20.059 34.676 1.00 51.19 201 ARG A N 1
ATOM 1590 C CA . ARG A 1 201 ? -2.752 -20.016 36.099 1.00 51.19 201 ARG A CA 1
ATOM 1591 C C . ARG A 1 201 ? -3.541 -18.734 36.365 1.00 51.19 201 ARG A C 1
ATOM 1593 O O . ARG A 1 201 ? -2.9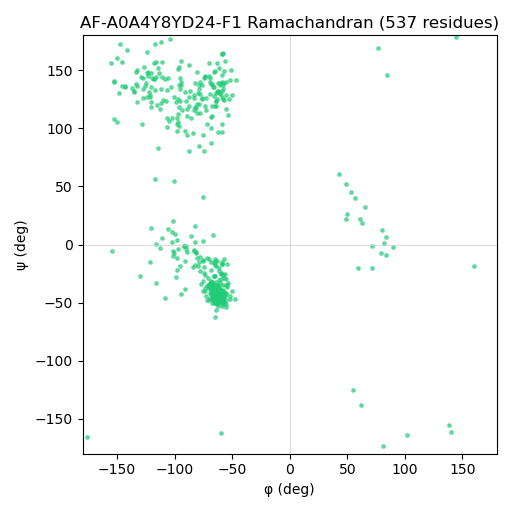40 -17.687 36.552 1.00 51.19 201 ARG A O 1
ATOM 1600 N N . ALA A 1 202 ? -4.865 -18.856 36.404 1.00 47.53 202 ALA A N 1
ATOM 1601 C CA . ALA A 1 202 ? -5.834 -17.975 37.073 1.00 47.53 202 ALA A CA 1
ATOM 1602 C C . ALA A 1 202 ? -5.928 -16.477 36.692 1.00 47.53 202 ALA A C 1
ATOM 1604 O O . ALA A 1 202 ? -6.981 -15.896 36.938 1.00 47.53 202 ALA A O 1
ATOM 1605 N N . HIS A 1 203 ? -4.924 -15.846 36.079 1.00 47.25 203 HIS A N 1
ATOM 1606 C CA . HIS A 1 203 ? -4.987 -14.436 35.690 1.00 47.25 203 HIS A CA 1
ATOM 1607 C C . HIS A 1 203 ? -5.199 -14.286 34.190 1.00 47.25 203 HIS A C 1
ATOM 1609 O O . HIS A 1 203 ? -4.287 -14.484 33.391 1.00 47.25 203 HIS A O 1
ATOM 1615 N N . ILE A 1 204 ? -6.420 -13.900 33.831 1.00 53.91 204 ILE A N 1
ATOM 1616 C CA . ILE A 1 204 ? -6.731 -13.377 32.506 1.00 53.91 204 ILE A CA 1
ATOM 1617 C C . ILE A 1 204 ? -5.983 -12.057 32.364 1.00 53.91 204 ILE A C 1
ATOM 1619 O O . ILE A 1 204 ? -6.111 -11.173 33.211 1.00 53.91 204 ILE A O 1
ATOM 1623 N N . VAL A 1 205 ? -5.226 -11.906 31.285 1.00 54.69 205 VAL A N 1
ATOM 1624 C CA . VAL A 1 205 ? -4.953 -10.571 30.763 1.00 54.69 205 VAL A CA 1
ATOM 1625 C C . VAL A 1 205 ? -5.945 -10.396 29.636 1.00 54.69 205 VAL A C 1
ATOM 1627 O O . VAL A 1 205 ? -5.776 -11.001 28.580 1.00 54.69 205 VAL A O 1
ATOM 1630 N N . THR A 1 206 ? -6.999 -9.623 29.883 1.00 56.41 206 THR A N 1
ATOM 1631 C CA . THR A 1 206 ? -7.974 -9.255 28.861 1.00 56.41 206 THR A CA 1
ATOM 1632 C C . THR A 1 206 ? -7.215 -8.455 27.815 1.00 56.41 206 THR A C 1
ATOM 1634 O O . THR A 1 206 ? -6.900 -7.279 27.997 1.00 56.41 206 THR A O 1
ATOM 1637 N N . ARG A 1 207 ? -6.794 -9.124 26.739 1.00 62.47 207 ARG A N 1
ATOM 1638 C CA . ARG A 1 207 ? -6.194 -8.437 25.604 1.00 62.47 207 ARG A CA 1
ATOM 1639 C C . ARG A 1 207 ? -7.270 -8.213 24.577 1.00 62.47 207 ARG A C 1
ATOM 1641 O O . ARG A 1 207 ? -7.854 -9.138 24.032 1.00 62.47 207 ARG A O 1
ATOM 1648 N N . ARG A 1 208 ? -7.479 -6.939 24.335 1.00 73.62 208 ARG A N 1
ATOM 1649 C CA . ARG A 1 208 ? -8.163 -6.399 23.185 1.00 73.62 208 ARG A CA 1
ATOM 1650 C C . ARG A 1 208 ? -7.462 -6.848 21.899 1.00 73.62 208 ARG A C 1
ATOM 1652 O O . ARG A 1 208 ? -6.226 -6.864 21.827 1.00 73.62 208 ARG A O 1
ATOM 1659 N N . GLU A 1 209 ? -8.239 -7.300 20.923 1.00 75.12 209 GLU A N 1
ATOM 1660 C CA . GLU A 1 209 ? -7.744 -7.855 19.665 1.00 75.12 209 GLU A CA 1
ATOM 1661 C C . GLU A 1 209 ? -6.940 -6.815 18.877 1.00 75.12 209 GLU A C 1
ATOM 1663 O O . GLU A 1 209 ? -5.835 -7.116 18.405 1.00 75.12 209 GLU A O 1
ATOM 1668 N N . GLU A 1 210 ? -7.423 -5.570 18.812 1.00 74.19 210 GLU A N 1
ATOM 1669 C CA . GLU A 1 210 ? -6.699 -4.510 18.108 1.00 74.19 210 GLU A CA 1
ATOM 1670 C C . GLU A 1 210 ? -5.397 -4.135 18.819 1.00 74.19 210 GLU A C 1
ATOM 1672 O O . GLU A 1 210 ? -4.386 -3.861 18.166 1.00 74.19 210 GLU A O 1
ATOM 1677 N N . ASP A 1 211 ? -5.381 -4.144 20.153 1.00 77.19 211 ASP A N 1
ATOM 1678 C CA . ASP A 1 211 ? -4.165 -3.878 20.924 1.00 77.19 211 ASP A CA 1
ATOM 1679 C C . ASP A 1 211 ? -3.101 -4.951 20.673 1.00 77.19 211 ASP A C 1
ATOM 1681 O O . ASP A 1 211 ? -1.922 -4.618 20.505 1.00 77.19 211 ASP A O 1
ATOM 1685 N N . ARG A 1 212 ? -3.504 -6.227 20.562 1.00 79.00 212 ARG A N 1
ATOM 1686 C CA . ARG A 1 212 ? -2.611 -7.324 20.153 1.00 79.00 212 ARG A CA 1
ATOM 1687 C C . ARG A 1 212 ? -2.044 -7.074 18.757 1.00 79.00 212 ARG A C 1
ATOM 1689 O O . ARG A 1 212 ? -0.834 -7.199 18.566 1.00 79.00 212 ARG A O 1
ATOM 1696 N N . GLN A 1 213 ? -2.885 -6.694 17.800 1.00 81.56 213 GLN A N 1
ATOM 1697 C CA . GLN A 1 213 ? -2.469 -6.459 16.418 1.00 81.56 213 GLN A CA 1
ATOM 1698 C C . GLN A 1 213 ? -1.529 -5.247 16.295 1.00 81.56 213 GLN A C 1
ATOM 1700 O O . GLN A 1 213 ? -0.466 -5.345 15.682 1.00 81.56 213 GLN A O 1
ATOM 1705 N N . ARG A 1 214 ? -1.838 -4.127 16.963 1.00 82.75 214 ARG A N 1
ATOM 1706 C CA . ARG A 1 214 ? -0.948 -2.952 17.051 1.00 82.75 214 ARG A CA 1
ATOM 1707 C C . ARG A 1 214 ? 0.384 -3.295 17.690 1.00 82.75 214 ARG A C 1
ATOM 1709 O O . ARG A 1 214 ? 1.420 -2.776 17.281 1.00 82.75 214 ARG A O 1
ATOM 1716 N N . TRP A 1 215 ? 0.359 -4.124 18.724 1.00 84.69 215 TRP A N 1
ATOM 1717 C CA . TRP A 1 215 ? 1.563 -4.577 19.398 1.00 84.69 215 TRP A CA 1
ATOM 1718 C C . TRP A 1 215 ? 2.414 -5.472 18.478 1.00 84.69 215 TRP A C 1
ATOM 1720 O O . TRP A 1 215 ? 3.620 -5.243 18.385 1.00 84.69 215 TRP A O 1
ATOM 1730 N N . MET A 1 216 ? 1.801 -6.389 17.717 1.00 87.62 216 MET A N 1
ATOM 1731 C CA . MET A 1 216 ? 2.495 -7.195 16.702 1.00 87.62 216 MET A CA 1
ATOM 1732 C C . MET A 1 216 ? 3.112 -6.322 15.606 1.00 87.62 216 MET A C 1
ATOM 1734 O O . MET A 1 216 ? 4.281 -6.503 15.283 1.00 87.62 216 MET A O 1
ATOM 1738 N N . TYR A 1 217 ? 2.381 -5.334 15.081 1.00 89.06 217 TYR A N 1
ATOM 1739 C CA . TYR A 1 217 ? 2.927 -4.412 14.079 1.00 89.06 217 TYR A CA 1
ATOM 1740 C C . TYR A 1 217 ? 4.124 -3.618 14.600 1.00 89.06 217 TYR A C 1
ATOM 1742 O O . TYR A 1 217 ? 5.099 -3.447 13.875 1.00 89.06 217 TYR A O 1
ATOM 1750 N N . ARG A 1 218 ? 4.099 -3.179 15.865 1.00 92.00 218 ARG A N 1
ATOM 1751 C CA . ARG A 1 218 ? 5.267 -2.534 16.482 1.00 92.00 218 ARG A CA 1
ATOM 1752 C C . ARG A 1 218 ? 6.448 -3.494 16.581 1.00 92.00 218 ARG A C 1
ATOM 1754 O O . ARG A 1 218 ? 7.560 -3.090 16.267 1.00 92.00 218 ARG A O 1
ATOM 1761 N N . LEU A 1 219 ? 6.218 -4.738 17.004 1.00 93.62 219 LEU A N 1
ATOM 1762 C CA . LEU A 1 219 ? 7.272 -5.749 17.092 1.00 93.62 219 LEU A CA 1
ATOM 1763 C C . LEU A 1 219 ? 7.921 -5.994 15.723 1.00 93.62 219 LEU A C 1
ATOM 1765 O O . LEU A 1 219 ? 9.135 -5.862 15.597 1.00 93.62 219 LEU A O 1
ATOM 1769 N N . PHE A 1 220 ? 7.117 -6.284 14.698 1.00 93.38 220 PHE A N 1
ATOM 1770 C CA . PHE A 1 220 ? 7.617 -6.504 13.340 1.00 93.38 220 PHE A CA 1
ATOM 1771 C C . PHE A 1 220 ? 8.291 -5.260 12.757 1.00 93.38 220 PHE A C 1
ATOM 1773 O O . PHE A 1 220 ? 9.331 -5.392 12.123 1.00 93.38 220 PHE A O 1
ATOM 1780 N N . GLY A 1 221 ? 7.763 -4.061 13.021 1.00 94.31 221 GLY A N 1
ATOM 1781 C CA . GLY A 1 221 ? 8.381 -2.806 12.592 1.00 94.31 221 GLY A CA 1
ATOM 1782 C C . GLY A 1 221 ? 9.793 -2.620 13.154 1.00 94.31 221 GLY A C 1
ATOM 1783 O O . GLY A 1 221 ? 10.713 -2.309 12.402 1.00 94.31 221 GLY A O 1
ATOM 1784 N N . TRP A 1 222 ? 9.999 -2.879 14.451 1.00 97.12 222 TRP A N 1
ATOM 1785 C CA . TRP A 1 222 ? 11.330 -2.796 15.067 1.00 97.12 222 TRP A CA 1
ATOM 1786 C C . TRP A 1 222 ? 12.288 -3.888 14.580 1.00 97.12 222 TRP A C 1
ATOM 1788 O O . TRP A 1 222 ? 13.472 -3.614 14.394 1.00 97.12 222 TRP A O 1
ATOM 1798 N N . LEU A 1 223 ? 11.794 -5.105 14.335 1.00 96.56 223 LEU A N 1
ATOM 1799 C CA . LEU A 1 223 ? 12.607 -6.188 13.773 1.00 96.56 223 LEU A CA 1
ATOM 1800 C C . LEU A 1 223 ? 13.008 -5.922 12.313 1.00 96.56 223 LEU A C 1
ATOM 1802 O O . LEU A 1 223 ? 14.152 -6.174 11.941 1.00 96.56 223 LEU A O 1
ATOM 1806 N N . ALA A 1 224 ? 12.110 -5.364 11.501 1.00 95.00 224 ALA A N 1
ATOM 1807 C CA . ALA A 1 224 ? 12.419 -4.947 10.135 1.00 95.00 224 ALA A CA 1
ATOM 1808 C C . ALA A 1 224 ? 13.437 -3.793 10.114 1.00 95.00 224 ALA A C 1
ATOM 1810 O O . ALA A 1 224 ? 14.394 -3.837 9.343 1.00 95.00 224 ALA A O 1
ATOM 1811 N N . ALA A 1 225 ? 13.286 -2.803 11.004 1.00 96.25 225 ALA A N 1
ATOM 1812 C CA . ALA A 1 225 ? 14.249 -1.710 11.160 1.00 96.25 225 ALA A CA 1
ATOM 1813 C C . ALA A 1 225 ? 15.636 -2.213 11.596 1.00 96.25 225 ALA A C 1
ATOM 1815 O O . ALA A 1 225 ? 16.647 -1.771 11.054 1.00 96.25 225 ALA A O 1
ATOM 1816 N N . MET A 1 226 ? 15.687 -3.175 12.525 1.00 97.62 226 MET A N 1
ATOM 1817 C CA . MET A 1 226 ? 16.924 -3.854 12.922 1.00 97.62 226 MET A CA 1
ATOM 1818 C C . MET A 1 226 ? 17.597 -4.531 11.720 1.00 97.62 226 MET A C 1
ATOM 1820 O O . MET A 1 226 ? 18.781 -4.296 11.487 1.00 97.62 226 MET A O 1
ATOM 1824 N N . ALA A 1 227 ? 16.858 -5.340 10.953 1.00 95.88 227 ALA A N 1
ATOM 1825 C CA . ALA A 1 227 ? 17.395 -6.030 9.780 1.00 95.88 227 ALA A CA 1
ATOM 1826 C C . ALA A 1 227 ? 17.923 -5.040 8.727 1.00 95.88 227 ALA A C 1
ATOM 1828 O O . ALA A 1 227 ? 19.028 -5.216 8.219 1.00 95.88 227 ALA A O 1
ATOM 1829 N N . PHE A 1 228 ? 17.188 -3.953 8.471 1.00 96.25 228 PHE A N 1
ATOM 1830 C CA . PHE A 1 228 ? 17.617 -2.892 7.560 1.00 96.25 228 PHE A CA 1
ATOM 1831 C C . PHE A 1 228 ? 18.926 -2.234 8.015 1.00 96.25 228 PHE A C 1
ATOM 1833 O O . PHE A 1 228 ? 19.871 -2.131 7.236 1.00 96.25 228 PHE A O 1
ATOM 1840 N N . CYS A 1 229 ? 19.024 -1.847 9.291 1.00 96.50 229 CYS A N 1
ATOM 1841 C CA . CYS A 1 229 ? 20.239 -1.238 9.834 1.00 96.50 229 CYS A CA 1
ATOM 1842 C C . CYS A 1 229 ? 21.437 -2.196 9.786 1.00 96.50 229 CYS A C 1
ATOM 1844 O O . CYS A 1 229 ? 22.550 -1.752 9.523 1.00 96.50 229 CYS A O 1
ATOM 1846 N N . ALA A 1 230 ? 21.223 -3.499 9.994 1.00 94.75 230 ALA A N 1
ATOM 1847 C CA . ALA A 1 230 ? 22.276 -4.507 9.883 1.00 94.75 230 ALA A CA 1
ATOM 1848 C C . ALA A 1 230 ? 22.791 -4.652 8.439 1.00 94.75 230 ALA A C 1
ATOM 1850 O O . ALA A 1 230 ? 24.000 -4.723 8.219 1.00 94.75 230 ALA A O 1
ATOM 1851 N N . VAL A 1 231 ? 21.892 -4.634 7.451 1.00 94.56 231 VAL A N 1
ATOM 1852 C CA . VAL A 1 231 ? 22.259 -4.659 6.027 1.00 94.56 231 VAL A CA 1
ATOM 1853 C C . VAL A 1 231 ? 23.017 -3.392 5.622 1.00 94.56 231 VAL A C 1
ATOM 1855 O O . VAL A 1 231 ? 24.019 -3.485 4.916 1.00 94.56 231 VAL A O 1
ATOM 1858 N N . VAL A 1 232 ? 22.597 -2.218 6.108 1.00 94.12 232 VAL A N 1
ATOM 1859 C CA . VAL A 1 232 ? 23.334 -0.960 5.895 1.00 94.12 232 VAL A CA 1
ATOM 1860 C C . VAL A 1 232 ? 24.709 -1.024 6.555 1.00 94.12 232 VAL A C 1
ATOM 1862 O O . VAL A 1 232 ? 25.694 -0.683 5.910 1.00 94.12 232 VAL A O 1
ATOM 1865 N N . ALA A 1 233 ? 24.803 -1.508 7.798 1.00 94.06 233 ALA A N 1
ATOM 1866 C CA . ALA A 1 233 ? 26.071 -1.654 8.510 1.00 94.06 233 ALA A CA 1
ATOM 1867 C C . ALA A 1 233 ? 27.072 -2.506 7.710 1.00 94.06 233 ALA A C 1
ATOM 1869 O O . ALA A 1 233 ? 28.217 -2.093 7.561 1.00 94.06 233 ALA A O 1
ATOM 1870 N N . ARG A 1 234 ? 26.628 -3.626 7.115 1.00 91.50 234 ARG A N 1
ATOM 1871 C CA . ARG A 1 234 ? 27.462 -4.518 6.281 1.00 91.50 234 ARG A CA 1
ATOM 1872 C C . ARG A 1 234 ? 28.161 -3.797 5.120 1.00 91.50 234 ARG A C 1
ATOM 1874 O O . ARG A 1 234 ? 29.233 -4.225 4.711 1.00 91.50 234 ARG A O 1
ATOM 1881 N N . GLN A 1 235 ? 27.565 -2.730 4.587 1.00 91.50 235 GLN A N 1
ATOM 1882 C CA . GLN A 1 235 ? 28.105 -1.969 3.452 1.00 91.50 235 GLN A CA 1
ATOM 1883 C C . GLN A 1 235 ? 28.994 -0.788 3.865 1.00 91.50 235 GLN A C 1
ATOM 1885 O O . GLN A 1 235 ? 29.481 -0.054 3.008 1.00 91.50 235 GLN A O 1
ATOM 1890 N N . GLN A 1 236 ? 29.175 -0.556 5.164 1.00 93.56 236 GLN A N 1
ATOM 1891 C CA . GLN A 1 236 ? 29.944 0.570 5.688 1.00 93.56 236 GLN A CA 1
ATOM 1892 C C . GLN A 1 236 ? 31.245 0.088 6.334 1.00 93.56 236 GLN A C 1
ATOM 1894 O O . GLN A 1 236 ? 31.355 -1.044 6.797 1.00 93.56 236 GLN A O 1
ATOM 1899 N N . SER A 1 237 ? 32.224 0.984 6.427 1.00 92.25 237 SER A N 1
ATOM 1900 C CA . SER A 1 237 ? 33.493 0.756 7.122 1.00 92.25 237 SER A CA 1
ATOM 1901 C C . SER A 1 237 ? 33.739 1.818 8.205 1.00 92.25 237 SER A C 1
ATOM 1903 O O . SER A 1 237 ? 33.053 2.846 8.280 1.00 92.25 237 SER A O 1
ATOM 1905 N N . GLY A 1 238 ? 34.694 1.553 9.102 1.00 93.81 238 GLY A N 1
ATOM 1906 C CA . GLY A 1 238 ? 35.117 2.493 10.147 1.00 93.81 238 GLY A CA 1
ATOM 1907 C C . GLY A 1 238 ? 34.009 2.871 11.141 1.00 93.81 238 GLY A C 1
ATOM 1908 O O . GLY A 1 238 ? 33.233 2.029 11.588 1.00 93.81 238 GLY A O 1
ATOM 1909 N N . GLY A 1 239 ? 33.923 4.153 11.510 1.00 92.81 239 GLY A N 1
ATOM 1910 C CA . GLY A 1 239 ? 32.952 4.637 12.505 1.00 92.81 239 GLY A CA 1
ATOM 1911 C C . GLY A 1 239 ? 31.480 4.509 12.081 1.00 92.81 239 GLY A C 1
ATOM 1912 O O . GLY A 1 239 ? 30.607 4.350 12.932 1.00 92.81 239 GLY A O 1
ATOM 1913 N N . ARG A 1 240 ? 31.187 4.520 10.772 1.00 94.25 240 ARG A N 1
ATOM 1914 C CA . ARG A 1 240 ? 29.814 4.379 10.250 1.00 94.25 240 ARG A CA 1
ATOM 1915 C C . ARG A 1 240 ? 29.261 2.969 10.460 1.00 94.25 240 ARG A C 1
ATOM 1917 O O . ARG A 1 240 ? 28.080 2.836 10.770 1.00 94.25 240 ARG A O 1
ATOM 1924 N N . LEU A 1 241 ? 30.110 1.943 10.350 1.00 95.31 241 LEU A N 1
ATOM 1925 C CA . LEU A 1 241 ? 29.758 0.560 10.690 1.00 95.31 241 LEU A CA 1
ATOM 1926 C C . LEU A 1 241 ? 29.245 0.482 12.134 1.00 95.31 241 LEU A C 1
ATOM 1928 O O . LEU A 1 241 ? 28.150 -0.021 12.379 1.00 95.31 241 LEU A O 1
ATOM 1932 N N . TRP A 1 242 ? 30.012 1.035 13.078 1.00 96.25 242 TRP A N 1
ATOM 1933 C CA . TRP A 1 242 ? 29.660 1.027 14.498 1.00 96.25 242 TRP A CA 1
ATOM 1934 C C . TRP A 1 242 ? 28.381 1.806 14.791 1.00 96.25 242 TRP A C 1
ATOM 1936 O O . TRP A 1 242 ? 27.541 1.314 15.542 1.00 96.25 242 TRP A O 1
ATOM 1946 N N . LEU A 1 243 ? 28.187 2.970 14.162 1.00 97.12 243 LEU A N 1
ATOM 1947 C CA . LEU A 1 243 ? 26.947 3.740 14.287 1.00 97.12 243 LEU A CA 1
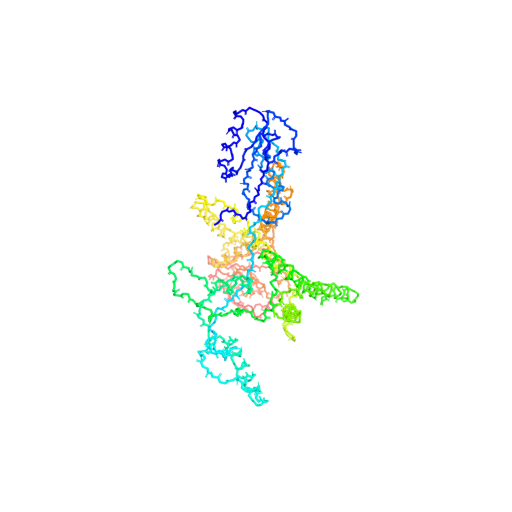ATOM 1948 C C . LEU A 1 243 ? 25.723 2.888 13.916 1.00 97.12 243 LEU A C 1
ATOM 1950 O O . LEU A 1 243 ? 24.798 2.755 14.717 1.00 97.12 243 LEU A O 1
ATOM 1954 N N . TRP A 1 244 ? 25.727 2.271 12.732 1.00 96.81 244 TRP A N 1
ATOM 1955 C CA . TRP A 1 244 ? 24.598 1.459 12.268 1.00 96.81 244 TRP A CA 1
ATOM 1956 C C . TRP A 1 244 ? 24.427 0.161 13.060 1.00 96.81 244 TRP A C 1
ATOM 1958 O O . TRP A 1 244 ? 23.292 -0.243 13.317 1.00 96.81 244 TRP A O 1
ATOM 1968 N N . ALA A 1 245 ? 25.519 -0.453 13.524 1.00 95.06 245 ALA A N 1
ATOM 1969 C CA . ALA A 1 245 ? 25.465 -1.607 14.418 1.00 95.06 245 ALA A CA 1
ATOM 1970 C C . ALA A 1 245 ? 24.808 -1.259 15.768 1.00 95.06 245 ALA A C 1
ATOM 1972 O O . ALA A 1 245 ? 23.956 -2.009 16.249 1.00 95.06 245 ALA A O 1
ATOM 1973 N N . VAL A 1 246 ? 25.130 -0.097 16.352 1.00 97.50 246 VAL A N 1
ATOM 1974 C CA . VAL A 1 246 ? 24.483 0.392 17.583 1.00 97.50 246 VAL A CA 1
ATOM 1975 C C . VAL A 1 246 ? 22.998 0.674 17.349 1.00 97.50 246 VAL A C 1
ATOM 1977 O O . VAL A 1 246 ? 22.169 0.284 18.172 1.00 97.50 246 VAL A O 1
ATOM 1980 N N . VAL A 1 247 ? 22.631 1.289 16.219 1.00 97.75 247 VAL A N 1
ATOM 1981 C CA . VAL A 1 247 ? 21.219 1.526 15.866 1.00 97.75 247 VAL A CA 1
ATOM 1982 C C . VAL A 1 247 ? 20.462 0.204 15.687 1.00 97.75 247 VAL A C 1
ATOM 1984 O O . VAL A 1 247 ? 19.347 0.066 16.199 1.00 97.75 247 VAL A O 1
ATOM 1987 N N . ALA A 1 248 ? 21.065 -0.797 15.036 1.00 97.06 248 ALA A N 1
ATOM 1988 C CA . ALA A 1 248 ? 20.481 -2.131 14.900 1.00 97.06 248 ALA A CA 1
ATOM 1989 C C . ALA A 1 248 ? 20.266 -2.794 16.274 1.00 97.06 248 ALA A C 1
ATOM 1991 O O . ALA A 1 248 ? 19.172 -3.292 16.557 1.00 97.06 248 ALA A O 1
ATOM 1992 N N . ALA A 1 249 ? 21.262 -2.727 17.164 1.00 97.44 249 ALA A N 1
ATOM 1993 C CA . ALA A 1 249 ? 21.163 -3.246 18.528 1.00 97.44 249 ALA A CA 1
ATOM 1994 C C . ALA A 1 249 ? 20.082 -2.525 19.354 1.00 97.44 249 ALA A C 1
ATOM 1996 O O . ALA A 1 249 ? 19.325 -3.171 20.082 1.00 97.44 249 ALA A O 1
ATOM 1997 N N . ALA A 1 250 ? 19.947 -1.203 19.207 1.00 97.88 250 ALA A N 1
ATOM 1998 C CA . ALA A 1 250 ? 18.892 -0.427 19.855 1.00 97.88 250 ALA A CA 1
ATOM 1999 C C . ALA A 1 250 ? 17.495 -0.838 19.357 1.00 97.88 250 ALA A C 1
ATOM 2001 O O . ALA A 1 250 ? 16.595 -1.065 20.171 1.00 97.88 250 ALA A O 1
ATOM 2002 N N . CYS A 1 251 ? 17.317 -1.016 18.042 1.00 97.56 251 CYS A N 1
ATOM 2003 C CA . CYS A 1 251 ? 16.066 -1.515 17.461 1.00 97.56 251 CYS A CA 1
ATOM 2004 C C . CYS A 1 251 ? 15.713 -2.906 18.004 1.00 97.56 251 CYS A C 1
ATOM 2006 O O . CYS A 1 251 ? 14.569 -3.147 18.398 1.00 97.56 251 CYS A O 1
ATOM 2008 N N . PHE A 1 252 ? 16.701 -3.800 18.105 1.00 97.62 252 PHE A N 1
ATOM 2009 C CA . PHE A 1 252 ? 16.520 -5.124 18.693 1.00 97.62 252 PHE A CA 1
ATOM 2010 C C . PHE A 1 252 ? 16.151 -5.063 20.181 1.00 97.62 252 PHE A C 1
ATOM 2012 O O . PHE A 1 252 ? 15.242 -5.767 20.616 1.00 97.62 252 PHE A O 1
ATOM 2019 N N . ALA A 1 253 ? 16.779 -4.187 20.969 1.00 97.12 253 ALA A N 1
ATOM 2020 C CA . ALA A 1 253 ? 16.446 -4.007 22.381 1.00 97.12 253 ALA A CA 1
ATOM 2021 C C . ALA A 1 253 ? 15.001 -3.514 22.574 1.00 97.12 253 ALA A C 1
ATOM 2023 O O . ALA A 1 253 ? 14.284 -3.996 23.460 1.00 97.12 253 ALA A O 1
ATOM 2024 N N . VAL A 1 254 ? 14.531 -2.598 21.718 1.00 96.56 254 VAL A N 1
ATOM 2025 C CA . VAL A 1 254 ? 13.126 -2.165 21.716 1.00 96.56 254 VAL A CA 1
ATOM 2026 C C . VAL A 1 254 ? 12.207 -3.313 21.291 1.00 96.56 254 VAL A C 1
ATOM 2028 O O . VAL A 1 254 ? 11.200 -3.551 21.964 1.00 96.56 254 VAL A O 1
ATOM 2031 N N . ALA A 1 255 ? 12.565 -4.074 20.251 1.00 95.50 255 ALA A N 1
ATOM 2032 C CA . ALA A 1 255 ? 11.822 -5.259 19.824 1.00 95.50 255 ALA A CA 1
ATOM 2033 C C . ALA A 1 255 ? 11.720 -6.302 20.945 1.00 95.50 255 ALA A C 1
ATOM 2035 O O . ALA A 1 255 ? 10.629 -6.788 21.214 1.00 95.50 255 ALA A O 1
ATOM 2036 N N . LEU A 1 256 ? 12.802 -6.581 21.675 1.00 94.94 256 LEU A N 1
ATOM 2037 C CA 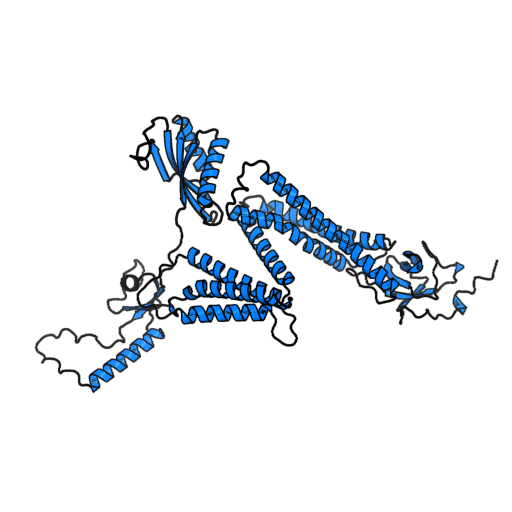. LEU A 1 256 ? 12.804 -7.468 22.840 1.00 94.94 256 LEU A CA 1
ATOM 2038 C C . LEU A 1 256 ? 11.938 -6.935 23.977 1.00 94.94 256 LEU A C 1
ATOM 2040 O O . LEU A 1 256 ? 11.179 -7.690 24.587 1.00 94.94 256 LEU A O 1
ATOM 2044 N N . ARG A 1 257 ? 12.000 -5.633 24.269 1.00 93.81 257 ARG A N 1
ATOM 2045 C CA . ARG A 1 257 ? 11.156 -5.017 25.300 1.00 93.81 257 ARG A CA 1
ATOM 2046 C C . ARG A 1 257 ? 9.677 -5.157 24.953 1.00 93.81 257 ARG A C 1
ATOM 2048 O O . ARG A 1 257 ? 8.885 -5.514 25.827 1.00 93.81 257 ARG A O 1
ATOM 2055 N N . VAL A 1 258 ? 9.313 -4.902 23.696 1.00 91.56 258 VAL A N 1
ATOM 2056 C CA . VAL A 1 258 ? 7.951 -5.087 23.181 1.00 91.56 258 VAL A CA 1
ATOM 2057 C C . VAL A 1 258 ? 7.586 -6.573 23.242 1.00 91.56 258 VAL A C 1
ATOM 2059 O O . VAL A 1 258 ? 6.636 -6.916 23.946 1.00 91.56 258 VAL A O 1
ATOM 2062 N N . GLY A 1 259 ? 8.393 -7.426 22.606 1.00 89.19 259 GLY A N 1
ATOM 2063 C CA . GLY A 1 259 ? 8.274 -8.875 22.422 1.00 89.19 259 GLY A CA 1
ATOM 2064 C C . GLY A 1 259 ? 8.212 -9.687 23.711 1.00 89.19 259 GLY A C 1
ATOM 2065 O O . GLY A 1 259 ? 7.429 -10.621 23.801 1.00 89.19 259 GLY A O 1
ATOM 2066 N N . SER A 1 260 ? 8.917 -9.285 24.770 1.00 87.19 260 SER A N 1
ATOM 2067 C CA . SER A 1 260 ? 8.916 -9.963 26.082 1.00 87.19 260 SER A CA 1
ATOM 2068 C C . SER A 1 260 ? 7.532 -10.068 26.735 1.00 87.19 260 SER A C 1
ATOM 2070 O O . SER A 1 260 ? 7.336 -10.843 27.674 1.00 87.19 260 SER A O 1
ATOM 2072 N N . ARG A 1 261 ? 6.563 -9.291 26.236 1.00 81.25 261 ARG A N 1
ATOM 2073 C CA . ARG A 1 261 ? 5.168 -9.289 26.677 1.00 81.25 261 ARG A CA 1
ATOM 2074 C C . ARG A 1 261 ? 4.256 -10.144 25.781 1.00 81.25 261 ARG A C 1
ATOM 2076 O O . ARG A 1 261 ? 3.054 -10.140 26.022 1.00 81.25 261 ARG A O 1
ATOM 2083 N N . MET A 1 262 ? 4.770 -10.862 24.777 1.00 73.19 262 MET A N 1
ATOM 2084 C CA . MET A 1 262 ? 3.972 -11.586 23.772 1.00 73.19 262 MET A CA 1
ATOM 2085 C C . MET A 1 262 ? 3.146 -12.728 24.366 1.00 73.19 262 MET A C 1
ATOM 2087 O O . MET A 1 262 ? 1.918 -12.681 24.336 1.00 73.19 262 MET A O 1
ATOM 2091 N N . PHE A 1 263 ? 3.824 -13.725 24.935 1.00 66.88 263 PHE A N 1
ATOM 2092 C CA . PHE A 1 263 ? 3.245 -14.971 25.417 1.00 66.88 263 PHE A CA 1
ATOM 2093 C C . PHE A 1 263 ? 3.208 -14.967 26.940 1.00 66.88 263 PHE A C 1
ATOM 2095 O O . PHE A 1 263 ? 4.199 -15.235 27.621 1.00 66.88 263 PHE A O 1
ATOM 2102 N N . LEU A 1 264 ? 2.029 -14.684 27.483 1.00 60.53 264 LEU A N 1
ATOM 2103 C CA . LEU A 1 264 ? 1.780 -14.774 28.921 1.00 60.53 264 LEU A CA 1
ATOM 2104 C C . LEU A 1 264 ? 1.787 -16.237 29.394 1.00 60.53 264 LEU A C 1
ATOM 2106 O O . LEU A 1 264 ? 2.335 -16.537 30.451 1.00 60.53 264 LEU A O 1
ATOM 2110 N N . SER A 1 265 ? 1.270 -17.154 28.571 1.00 56.34 265 SER A N 1
ATOM 2111 C CA . SER A 1 265 ? 1.143 -18.586 28.876 1.00 56.34 265 SER A CA 1
ATOM 2112 C C . SER A 1 265 ? 2.468 -19.366 28.843 1.00 56.34 265 SER A C 1
ATOM 2114 O O . SER A 1 265 ? 2.606 -20.365 29.551 1.00 56.34 265 SER A O 1
ATOM 2116 N N . GLY A 1 266 ? 3.456 -18.905 28.066 1.00 57.31 266 GLY A N 1
ATOM 2117 C CA . GLY A 1 266 ? 4.810 -19.479 27.987 1.00 57.31 266 GLY A CA 1
ATOM 2118 C C . GLY A 1 266 ? 5.859 -18.776 28.855 1.00 57.31 266 GLY A C 1
ATOM 2119 O O . GLY A 1 266 ? 7.007 -19.214 28.926 1.00 57.31 266 GLY A O 1
ATOM 2120 N N . GLY A 1 267 ? 5.471 -17.685 29.521 1.00 68.50 267 GLY A N 1
ATOM 2121 C CA . GLY A 1 267 ? 6.365 -16.842 30.304 1.00 68.50 267 GLY A CA 1
ATOM 2122 C C . GLY A 1 267 ? 7.251 -15.920 29.457 1.00 68.50 267 GLY A C 1
ATOM 2123 O O . GLY A 1 267 ? 7.372 -16.041 28.234 1.00 68.50 267 GLY A O 1
ATOM 2124 N N . ARG A 1 268 ? 7.915 -14.976 30.141 1.00 81.38 268 ARG A N 1
ATOM 2125 C CA . ARG A 1 268 ? 8.837 -14.012 29.511 1.00 81.38 268 ARG A CA 1
ATOM 2126 C C . ARG A 1 268 ? 9.952 -14.709 28.727 1.00 81.38 268 ARG A C 1
ATOM 2128 O O . ARG A 1 268 ? 10.327 -14.218 27.672 1.00 81.38 268 ARG A O 1
ATOM 2135 N N . ALA A 1 269 ? 10.428 -15.862 29.205 1.00 83.19 269 ALA A N 1
ATOM 2136 C CA . ALA A 1 269 ? 11.487 -16.631 28.556 1.00 83.19 269 ALA A CA 1
ATOM 2137 C C . ALA A 1 269 ? 11.085 -17.126 27.158 1.00 83.19 269 ALA A C 1
ATOM 2139 O O . ALA A 1 269 ? 11.828 -16.891 26.211 1.00 83.19 269 ALA A O 1
ATOM 2140 N N . LEU A 1 270 ? 9.894 -17.724 26.996 1.00 82.88 270 LEU A N 1
ATOM 2141 C CA . LEU A 1 270 ? 9.415 -18.148 25.674 1.00 82.88 270 LEU A CA 1
ATOM 2142 C C . LEU A 1 270 ? 9.212 -16.945 24.745 1.00 82.88 270 LEU A C 1
ATOM 2144 O O . LEU A 1 270 ? 9.557 -17.002 23.573 1.00 82.88 270 LEU A O 1
ATOM 2148 N N . SER A 1 271 ? 8.691 -15.839 25.278 1.00 85.81 271 SER A N 1
ATOM 2149 C CA . SER A 1 271 ? 8.482 -14.611 24.503 1.00 85.81 271 SER A CA 1
ATOM 2150 C C . SER A 1 271 ? 9.786 -14.009 23.983 1.00 85.81 271 SER A C 1
ATOM 2152 O O . SER A 1 271 ? 9.873 -13.627 22.816 1.00 85.81 271 SER A O 1
ATOM 2154 N N . VAL A 1 272 ? 10.810 -13.957 24.836 1.00 90.56 272 VAL A N 1
ATOM 2155 C CA . VAL A 1 272 ? 12.163 -13.537 24.456 1.00 90.56 272 VAL A CA 1
ATOM 2156 C C . VAL A 1 272 ? 12.749 -14.515 23.442 1.00 90.56 272 VAL A C 1
ATOM 2158 O O . VAL A 1 272 ? 13.220 -14.068 22.406 1.00 90.56 272 VAL A O 1
ATOM 2161 N N . PHE A 1 273 ? 12.641 -15.826 23.679 1.00 91.69 273 PHE A N 1
ATOM 2162 C CA . PHE A 1 273 ? 13.134 -16.851 22.758 1.00 91.69 273 PHE A CA 1
ATOM 2163 C C . PHE A 1 273 ? 12.521 -16.719 21.360 1.00 91.69 273 PHE A C 1
ATOM 2165 O O . PHE A 1 273 ? 13.261 -16.646 20.387 1.00 91.69 273 PHE A O 1
ATOM 2172 N N . VAL A 1 274 ? 11.191 -16.617 21.251 1.00 90.06 274 VAL A N 1
ATOM 2173 C CA . VAL A 1 274 ? 10.510 -16.441 19.958 1.00 90.06 274 VAL A CA 1
ATOM 2174 C C . VAL A 1 274 ? 10.933 -15.130 19.294 1.00 90.06 274 VAL A C 1
ATOM 2176 O O . VAL A 1 274 ? 11.205 -15.118 18.099 1.00 90.06 274 VAL A O 1
ATOM 2179 N N . THR A 1 275 ? 11.053 -14.039 20.057 1.00 93.25 275 THR A N 1
ATOM 2180 C CA . THR A 1 275 ? 11.517 -12.752 19.511 1.00 93.25 275 THR A CA 1
ATOM 2181 C C . THR A 1 275 ? 12.946 -12.858 18.968 1.00 93.25 275 THR A C 1
ATOM 2183 O O . THR A 1 275 ? 13.202 -12.409 17.854 1.00 93.25 275 THR A O 1
ATOM 2186 N N . CYS A 1 276 ? 13.862 -13.491 19.709 1.00 95.56 276 CYS A N 1
ATOM 2187 C CA . CYS A 1 276 ? 15.231 -13.757 19.262 1.00 95.56 276 CYS A CA 1
ATOM 2188 C C . CYS A 1 276 ? 15.267 -14.677 18.036 1.00 95.56 276 CYS A C 1
ATOM 2190 O O . CYS A 1 276 ? 16.034 -14.419 17.116 1.00 95.56 276 CYS A O 1
ATOM 2192 N N . ALA A 1 277 ? 14.436 -15.722 18.000 1.00 95.25 277 ALA A N 1
ATOM 2193 C CA . ALA A 1 277 ? 14.370 -16.659 16.882 1.00 95.25 277 ALA A CA 1
ATOM 2194 C C . ALA A 1 277 ? 13.895 -15.968 15.594 1.00 95.25 277 ALA A C 1
ATOM 2196 O O . ALA A 1 277 ? 14.527 -16.116 14.552 1.00 95.25 277 ALA A O 1
ATOM 2197 N N . VAL A 1 278 ? 12.836 -15.151 15.670 1.00 95.06 278 VAL A N 1
ATOM 2198 C CA . VAL A 1 278 ? 12.351 -14.359 14.526 1.00 95.06 278 VAL A CA 1
ATOM 2199 C C . VAL A 1 278 ? 13.388 -13.314 14.105 1.00 95.06 278 VAL A C 1
ATOM 2201 O O . VAL A 1 278 ? 13.624 -13.143 12.913 1.00 95.06 278 VAL A O 1
ATOM 2204 N N . ALA A 1 279 ? 14.046 -12.643 15.057 1.00 95.88 279 ALA A N 1
ATOM 2205 C CA . ALA A 1 279 ? 15.124 -11.701 14.759 1.00 95.88 279 ALA A CA 1
ATOM 2206 C C . ALA A 1 279 ? 16.298 -12.380 14.037 1.00 95.88 279 ALA A C 1
ATOM 2208 O O . ALA A 1 279 ? 16.770 -11.867 13.026 1.00 95.88 279 ALA A O 1
ATOM 2209 N N . GLY A 1 280 ? 16.728 -13.550 14.518 1.00 94.50 280 GLY A N 1
ATOM 2210 C CA . GLY A 1 280 ? 17.778 -14.354 13.898 1.00 94.50 280 GLY A CA 1
ATOM 2211 C C . GLY A 1 280 ? 17.399 -14.825 12.496 1.00 94.50 280 GLY A C 1
ATOM 2212 O O . GLY A 1 280 ? 18.206 -14.706 11.582 1.00 94.50 280 GLY A O 1
ATOM 2213 N N . MET A 1 281 ? 16.155 -15.273 12.296 1.00 94.00 281 MET A N 1
ATOM 2214 C CA . MET A 1 281 ? 15.640 -15.657 10.978 1.00 94.00 281 MET A CA 1
ATOM 2215 C C . MET A 1 281 ? 15.636 -14.474 10.000 1.00 94.00 281 MET A C 1
ATOM 2217 O O . MET A 1 281 ? 16.095 -14.617 8.870 1.00 94.00 281 MET A O 1
ATOM 2221 N N . LEU A 1 282 ? 15.164 -13.299 10.429 1.00 93.19 282 LEU A N 1
ATOM 2222 C CA . LEU A 1 282 ? 15.168 -12.089 9.601 1.00 93.19 282 LEU A CA 1
ATOM 2223 C C . LEU A 1 282 ? 16.586 -11.623 9.263 1.00 93.19 282 LEU A C 1
ATOM 2225 O O . LEU A 1 282 ? 16.829 -11.230 8.127 1.00 93.19 282 LEU A O 1
ATOM 2229 N N . LEU A 1 283 ? 17.525 -11.690 10.211 1.00 93.12 283 LEU A N 1
ATOM 2230 C CA . LEU A 1 283 ? 18.932 -11.376 9.952 1.00 93.12 283 LEU A CA 1
ATOM 2231 C C . LEU A 1 283 ? 19.573 -12.382 8.995 1.00 93.12 283 LEU A C 1
ATOM 2233 O O . LEU A 1 283 ? 20.286 -11.963 8.093 1.00 93.12 283 LEU A O 1
ATOM 2237 N N . ALA A 1 284 ? 19.295 -13.679 9.144 1.00 90.88 284 ALA A N 1
ATOM 2238 C CA . ALA A 1 284 ? 19.800 -14.709 8.237 1.00 90.88 284 ALA A CA 1
ATOM 2239 C C . ALA A 1 284 ? 19.268 -14.523 6.806 1.00 90.88 284 ALA A C 1
ATOM 2241 O O . ALA A 1 284 ? 20.028 -14.631 5.849 1.00 90.88 284 ALA A O 1
ATOM 2242 N N . LEU A 1 285 ? 17.98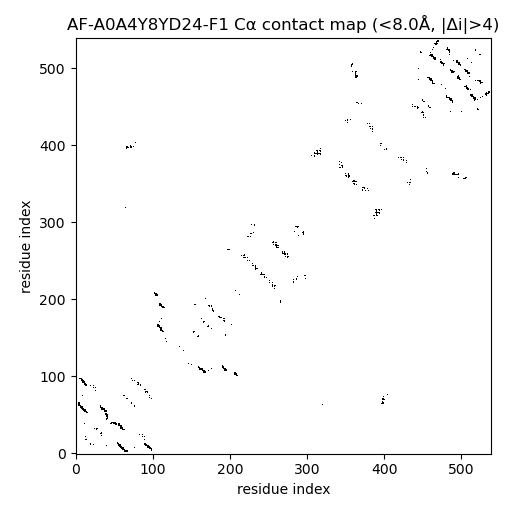4 -14.179 6.656 1.00 89.81 285 LEU A N 1
ATOM 2243 C CA . LEU A 1 285 ? 17.383 -13.833 5.363 1.00 89.81 285 LEU A CA 1
ATOM 2244 C C . LEU A 1 285 ? 17.998 -12.560 4.767 1.00 89.81 285 LEU A C 1
ATOM 2246 O O . LEU A 1 285 ? 18.320 -12.527 3.583 1.00 89.81 285 LEU A O 1
ATOM 2250 N N . ALA A 1 286 ? 18.168 -11.517 5.581 1.00 90.12 286 ALA A N 1
ATOM 2251 C CA . ALA A 1 286 ? 18.652 -10.220 5.121 1.00 90.12 286 ALA A CA 1
ATOM 2252 C C . ALA A 1 286 ? 20.155 -10.226 4.795 1.00 90.12 286 ALA A C 1
ATOM 2254 O O . ALA A 1 286 ? 20.576 -9.586 3.839 1.00 90.12 286 ALA A O 1
ATOM 2255 N N . LEU A 1 287 ? 20.973 -10.947 5.564 1.00 89.00 287 LEU A N 1
ATOM 2256 C CA . LEU A 1 287 ? 22.426 -11.015 5.374 1.00 89.00 287 LEU A CA 1
ATOM 2257 C C . LEU A 1 287 ? 22.862 -12.165 4.454 1.00 89.00 287 LEU A C 1
ATOM 2259 O O . LEU A 1 287 ? 23.988 -12.126 3.960 1.00 89.00 287 LEU A O 1
ATOM 2263 N N . GLY A 1 288 ? 21.964 -13.117 4.177 1.00 84.00 288 GLY A N 1
ATOM 2264 C CA . GLY A 1 288 ? 22.218 -14.318 3.385 1.00 84.00 288 GLY A CA 1
ATOM 2265 C C . GLY A 1 288 ? 22.820 -15.459 4.225 1.00 84.00 288 GLY A C 1
ATOM 2266 O O . GLY A 1 288 ? 23.586 -15.203 5.160 1.00 84.00 288 GLY A O 1
ATOM 2267 N N . PRO A 1 289 ? 22.492 -16.734 3.932 1.00 76.31 289 PRO A N 1
ATOM 2268 C CA . PRO A 1 289 ? 23.239 -17.865 4.475 1.00 76.31 289 PRO A CA 1
ATOM 2269 C C . PRO A 1 289 ? 24.667 -17.837 3.901 1.00 76.31 289 PRO A C 1
ATOM 2271 O O . PRO A 1 289 ? 24.863 -17.565 2.719 1.00 76.31 289 PRO A O 1
ATOM 2274 N N . GLY A 1 290 ? 25.673 -18.060 4.749 1.00 67.06 290 GLY A N 1
ATOM 2275 C CA . GLY A 1 290 ? 27.081 -17.839 4.404 1.00 67.06 290 GLY A CA 1
ATOM 2276 C C . GLY A 1 290 ? 27.629 -18.608 3.184 1.00 67.06 290 GLY A C 1
ATOM 2277 O O . GLY A 1 290 ? 27.050 -19.584 2.720 1.00 67.06 290 GLY A O 1
ATOM 2278 N N . THR A 1 291 ? 28.797 -18.114 2.743 1.00 51.81 291 THR A N 1
ATOM 2279 C CA . THR A 1 291 ? 29.757 -18.509 1.678 1.00 51.81 291 THR A CA 1
ATOM 2280 C C . THR A 1 291 ? 29.407 -18.328 0.198 1.00 51.81 291 THR A C 1
ATOM 2282 O O . THR A 1 291 ? 30.344 -18.238 -0.587 1.00 51.81 291 THR A O 1
ATOM 2285 N N . SER A 1 292 ? 28.148 -18.191 -0.220 1.00 59.28 292 SER A N 1
ATOM 2286 C CA . SER A 1 292 ? 27.845 -17.909 -1.649 1.00 59.28 292 SER A CA 1
ATOM 2287 C C . SER A 1 292 ? 26.522 -17.189 -1.930 1.00 59.28 292 SER A C 1
ATOM 2289 O O . SER A 1 292 ? 26.265 -16.818 -3.072 1.00 59.28 292 SER A O 1
ATOM 2291 N N . GLY A 1 293 ? 25.675 -16.967 -0.920 1.00 60.06 293 GLY A N 1
ATOM 2292 C CA . GLY A 1 293 ? 24.424 -16.233 -1.093 1.00 60.06 293 GLY A CA 1
ATOM 2293 C C . GLY A 1 293 ? 24.622 -14.737 -0.886 1.00 60.06 293 GLY A C 1
ATOM 2294 O O . GLY A 1 293 ? 24.816 -14.300 0.251 1.00 60.06 293 GLY A O 1
ATOM 2295 N N . ASP A 1 294 ? 24.520 -13.944 -1.951 1.00 78.50 294 ASP A N 1
ATOM 2296 C CA . ASP A 1 294 ? 24.414 -12.492 -1.829 1.00 78.50 294 ASP A CA 1
ATOM 2297 C C . ASP A 1 294 ? 23.177 -12.142 -0.989 1.00 78.50 294 ASP A C 1
ATOM 2299 O O . ASP A 1 294 ? 22.030 -12.255 -1.423 1.00 78.50 294 ASP A O 1
ATOM 2303 N N . GLY A 1 295 ? 23.406 -11.762 0.272 1.00 84.00 295 GLY A N 1
ATOM 2304 C CA . GLY A 1 295 ? 22.362 -11.202 1.129 1.00 84.00 295 GLY A CA 1
ATOM 2305 C C . GLY A 1 295 ? 21.760 -9.933 0.528 1.00 84.00 295 GLY A C 1
ATOM 2306 O O . GLY A 1 295 ? 22.373 -9.279 -0.317 1.00 84.00 295 GLY A O 1
ATOM 2307 N N . TRP A 1 296 ? 20.599 -9.527 1.031 1.00 89.62 296 TRP A N 1
ATOM 2308 C CA . TRP A 1 296 ? 19.843 -8.397 0.505 1.00 89.62 296 TRP A CA 1
ATOM 2309 C C . TRP A 1 296 ? 20.657 -7.100 0.542 1.00 89.62 296 TRP A C 1
ATOM 2311 O O . TRP A 1 296 ? 21.450 -6.850 1.457 1.00 89.62 296 TRP A O 1
ATOM 2321 N N . THR A 1 297 ? 20.443 -6.237 -0.447 1.00 91.94 297 THR A N 1
ATOM 2322 C CA . THR A 1 297 ? 20.960 -4.863 -0.434 1.00 91.94 297 THR A CA 1
ATOM 2323 C C . THR A 1 297 ? 19.972 -3.926 0.279 1.00 91.94 297 THR A C 1
ATOM 2325 O O . THR A 1 297 ? 18.765 -4.199 0.290 1.00 91.94 297 THR A O 1
ATOM 2328 N N . PRO A 1 298 ? 20.419 -2.786 0.855 1.00 92.06 298 PRO A N 1
ATOM 2329 C CA . PRO A 1 298 ? 19.505 -1.798 1.433 1.00 92.06 298 PRO A CA 1
ATOM 2330 C C . PRO A 1 298 ? 18.447 -1.345 0.426 1.00 92.06 298 PRO A C 1
ATOM 2332 O O . PRO A 1 298 ? 17.287 -1.154 0.783 1.00 92.06 298 PRO A O 1
ATOM 2335 N N . TRP A 1 299 ? 18.839 -1.232 -0.845 1.00 89.94 299 TRP A N 1
ATOM 2336 C CA . TRP A 1 299 ? 17.946 -0.887 -1.942 1.00 89.94 299 TRP A CA 1
ATOM 2337 C C . TRP A 1 299 ? 16.836 -1.922 -2.146 1.00 89.94 299 TRP A C 1
ATOM 2339 O O . TRP A 1 299 ? 15.668 -1.549 -2.212 1.00 89.94 299 TRP A O 1
ATOM 2349 N N . GLN A 1 300 ? 17.165 -3.218 -2.164 1.00 89.94 300 GLN A N 1
ATOM 2350 C CA . GLN A 1 300 ? 16.169 -4.291 -2.267 1.00 89.94 300 GLN A CA 1
ATOM 2351 C C . GLN A 1 300 ? 15.189 -4.280 -1.085 1.00 89.94 300 GLN A C 1
ATOM 2353 O O . GLN A 1 300 ? 13.985 -4.435 -1.283 1.00 89.94 300 GLN A O 1
ATOM 2358 N N . MET A 1 301 ? 15.673 -4.039 0.141 1.00 91.44 301 MET A N 1
ATOM 2359 C CA . MET A 1 301 ? 14.801 -3.915 1.317 1.00 91.44 301 MET A CA 1
ATOM 2360 C C . MET A 1 301 ? 13.866 -2.702 1.227 1.00 91.44 301 MET A C 1
ATOM 2362 O O . MET A 1 301 ? 12.684 -2.819 1.555 1.00 91.44 301 MET A O 1
ATOM 2366 N N . LEU A 1 302 ? 14.372 -1.550 0.768 1.00 90.56 302 LEU A N 1
ATOM 2367 C CA . LEU A 1 302 ? 13.558 -0.352 0.543 1.00 90.56 302 LEU A CA 1
ATOM 2368 C C . LEU A 1 302 ? 12.516 -0.580 -0.553 1.00 90.56 302 LEU A C 1
ATOM 2370 O O . LEU A 1 302 ? 11.364 -0.195 -0.371 1.00 90.56 302 LEU A O 1
ATOM 2374 N N . MET A 1 303 ? 12.886 -1.256 -1.642 1.00 87.12 303 MET A N 1
ATOM 2375 C CA . MET A 1 303 ? 11.962 -1.613 -2.717 1.00 87.12 303 MET A CA 1
ATOM 2376 C C . MET A 1 303 ? 10.869 -2.564 -2.239 1.00 87.12 303 MET A C 1
ATOM 2378 O O . MET A 1 303 ? 9.694 -2.305 -2.488 1.00 87.12 303 MET A O 1
ATOM 2382 N N . LEU A 1 304 ? 11.208 -3.604 -1.468 1.00 89.25 304 LEU A N 1
ATOM 2383 C CA . LEU A 1 304 ? 10.196 -4.473 -0.864 1.00 89.25 304 LEU A CA 1
ATOM 2384 C C . LEU A 1 304 ? 9.248 -3.674 0.041 1.00 89.25 304 LEU A C 1
ATOM 2386 O O . LEU A 1 304 ? 8.030 -3.827 -0.049 1.00 89.25 304 LEU A O 1
ATOM 2390 N N . ALA A 1 305 ? 9.788 -2.813 0.907 1.00 90.19 305 ALA A N 1
ATOM 2391 C CA . ALA A 1 305 ? 8.979 -1.982 1.792 1.00 90.19 305 ALA A CA 1
ATOM 2392 C C . ALA A 1 305 ? 8.060 -1.035 1.000 1.00 90.19 305 ALA A C 1
ATOM 2394 O O . ALA A 1 305 ? 6.887 -0.883 1.354 1.00 90.19 305 ALA A O 1
ATOM 2395 N N . ALA A 1 306 ? 8.558 -0.443 -0.088 1.00 89.31 306 ALA A N 1
ATOM 2396 C CA . ALA A 1 306 ? 7.784 0.405 -0.987 1.00 89.31 306 ALA A CA 1
ATOM 2397 C C . ALA A 1 306 ? 6.663 -0.378 -1.686 1.00 89.31 306 ALA A C 1
ATOM 2399 O O . ALA A 1 306 ? 5.523 0.085 -1.697 1.00 89.31 306 ALA A O 1
ATOM 2400 N N . VAL A 1 307 ? 6.938 -1.589 -2.183 1.00 89.50 307 VAL A N 1
ATOM 2401 C CA . VAL A 1 307 ? 5.934 -2.474 -2.800 1.00 89.50 307 VAL A CA 1
ATOM 2402 C C . VAL A 1 307 ? 4.854 -2.856 -1.790 1.00 89.50 307 VAL A C 1
ATOM 2404 O O . VAL A 1 307 ? 3.671 -2.659 -2.061 1.00 89.50 307 VAL A O 1
ATOM 2407 N N . LEU A 1 308 ? 5.230 -3.325 -0.595 1.00 90.94 308 LEU A N 1
ATOM 2408 C CA . LEU A 1 308 ? 4.271 -3.687 0.456 1.00 90.94 308 LEU A CA 1
ATOM 2409 C C . LEU A 1 308 ? 3.409 -2.492 0.879 1.00 90.94 308 LEU A C 1
ATOM 2411 O O . LEU A 1 308 ? 2.198 -2.632 1.052 1.00 90.94 308 LEU A O 1
ATOM 2415 N N . THR A 1 309 ? 4.017 -1.311 1.006 1.00 91.12 309 THR A N 1
ATOM 2416 C CA . THR A 1 309 ? 3.305 -0.066 1.326 1.00 91.12 309 THR A CA 1
ATOM 2417 C C . THR A 1 309 ? 2.349 0.326 0.203 1.00 91.12 309 THR A C 1
ATOM 2419 O O . THR A 1 309 ? 1.214 0.717 0.475 1.00 91.12 309 THR A O 1
ATOM 2422 N N . THR A 1 310 ? 2.768 0.170 -1.053 1.00 91.25 310 THR A N 1
ATOM 2423 C CA . THR A 1 310 ? 1.952 0.473 -2.233 1.00 91.25 310 THR A CA 1
ATOM 2424 C C . THR A 1 310 ? 0.744 -0.455 -2.306 1.00 91.25 310 THR A C 1
ATOM 2426 O O . THR A 1 310 ? -0.390 0.016 -2.366 1.00 91.25 310 THR A O 1
ATOM 2429 N N . VAL A 1 311 ? 0.960 -1.768 -2.182 1.00 91.38 311 VAL A N 1
ATOM 2430 C CA . VAL A 1 311 ? -0.109 -2.778 -2.161 1.00 91.38 311 VAL A CA 1
ATOM 2431 C C . VAL A 1 311 ? -1.080 -2.522 -1.009 1.00 91.38 311 VAL A C 1
ATOM 2433 O O . VAL A 1 311 ? -2.291 -2.477 -1.225 1.00 91.38 311 VAL A O 1
ATOM 2436 N N . ALA A 1 312 ? -0.571 -2.294 0.206 1.00 90.38 312 ALA A N 1
ATOM 2437 C CA . ALA A 1 312 ? -1.409 -1.995 1.363 1.00 90.38 312 ALA A CA 1
ATOM 2438 C C . ALA A 1 312 ? -2.213 -0.700 1.165 1.00 90.38 312 ALA A C 1
ATOM 2440 O O . ALA A 1 312 ? -3.406 -0.666 1.462 1.00 90.38 312 ALA A O 1
ATOM 2441 N N . GLY A 1 313 ? -1.594 0.358 0.640 1.00 89.88 313 GLY A N 1
ATOM 2442 C CA . GLY A 1 313 ? -2.254 1.638 0.403 1.00 89.88 313 GLY A CA 1
ATOM 2443 C C . GLY A 1 313 ? -3.326 1.579 -0.680 1.00 89.88 313 GLY A C 1
ATOM 2444 O O . GLY A 1 313 ? -4.429 2.081 -0.462 1.00 89.88 313 GLY A O 1
ATOM 2445 N N . VAL A 1 314 ? -3.050 0.908 -1.803 1.00 89.19 314 VAL A N 1
ATOM 2446 C CA . VAL A 1 314 ? -4.045 0.653 -2.857 1.00 89.19 314 VAL A CA 1
ATOM 2447 C C . VAL A 1 314 ? -5.193 -0.183 -2.303 1.00 89.19 314 VAL A C 1
ATOM 2449 O O . VAL A 1 314 ? -6.352 0.184 -2.479 1.00 89.19 314 VAL A O 1
ATOM 2452 N N . TRP A 1 315 ? -4.904 -1.256 -1.563 1.00 89.50 315 TRP A N 1
ATOM 2453 C CA . TRP A 1 315 ? -5.940 -2.080 -0.940 1.00 89.50 315 TRP A CA 1
ATOM 2454 C C . TRP A 1 315 ? -6.826 -1.268 0.015 1.00 89.50 315 TRP A C 1
ATOM 2456 O O . TRP A 1 315 ? -8.055 -1.358 -0.039 1.00 89.50 315 TRP A O 1
ATOM 2466 N N . LEU A 1 316 ? -6.222 -0.416 0.851 1.00 86.69 316 LEU A N 1
ATOM 2467 C CA . LEU A 1 316 ? -6.948 0.490 1.742 1.00 86.69 316 LEU A CA 1
ATOM 2468 C C . LEU A 1 316 ? -7.802 1.503 0.976 1.00 86.69 316 LEU A C 1
ATOM 2470 O O . LEU A 1 316 ? -8.892 1.836 1.441 1.00 86.69 316 LEU A O 1
ATOM 2474 N N . LEU A 1 317 ? -7.328 1.993 -0.171 1.00 85.19 317 LEU A N 1
ATOM 2475 C CA . LEU A 1 317 ? -8.076 2.906 -1.029 1.00 85.19 317 LEU A CA 1
ATOM 2476 C C . LEU A 1 317 ? -9.286 2.204 -1.659 1.00 85.19 317 LEU A C 1
ATOM 2478 O O . LEU A 1 317 ? -10.409 2.693 -1.532 1.00 85.19 317 LEU A O 1
ATOM 2482 N N . VAL A 1 318 ? -9.068 1.032 -2.263 1.00 83.62 318 VAL A N 1
ATOM 2483 C CA . VAL A 1 318 ? -10.099 0.225 -2.936 1.00 83.62 318 VAL A CA 1
ATOM 2484 C C . VAL A 1 318 ? -11.177 -0.224 -1.955 1.00 83.62 318 VAL A C 1
ATOM 2486 O O . VAL A 1 318 ? -12.363 -0.126 -2.263 1.00 83.62 318 VAL A O 1
ATOM 2489 N N . ARG A 1 319 ? -10.802 -0.640 -0.738 1.00 80.81 319 ARG A N 1
ATOM 2490 C CA . ARG A 1 319 ? -11.759 -1.039 0.310 1.00 80.81 319 ARG A CA 1
ATOM 2491 C C . ARG A 1 319 ? -12.730 0.084 0.695 1.00 80.81 319 ARG A C 1
ATOM 2493 O O . ARG A 1 319 ? -13.821 -0.186 1.191 1.00 80.81 319 ARG A O 1
ATOM 2500 N N . GLN A 1 320 ? -12.340 1.339 0.493 1.00 74.81 320 GLN A N 1
ATOM 2501 C CA . GLN A 1 320 ? -13.165 2.504 0.813 1.00 74.81 320 GLN A CA 1
ATOM 2502 C C . GLN A 1 320 ? -14.070 2.943 -0.343 1.00 74.81 320 GLN A C 1
ATOM 2504 O O . GLN A 1 320 ? -14.872 3.863 -0.155 1.00 74.81 320 GLN A O 1
ATOM 2509 N N . TRP A 1 321 ? -13.938 2.349 -1.531 1.00 75.50 321 TRP A N 1
ATOM 2510 C CA . TRP A 1 321 ? -14.818 2.640 -2.655 1.00 75.50 321 TRP A CA 1
ATOM 2511 C C . TRP A 1 321 ? -16.158 1.923 -2.496 1.00 75.50 321 TRP A C 1
ATOM 2513 O O . TRP A 1 321 ? -16.241 0.721 -2.252 1.00 75.50 321 TRP A O 1
ATOM 2523 N N . THR A 1 322 ? -17.242 2.676 -2.649 1.00 67.88 322 THR A N 1
ATOM 2524 C CA . THR A 1 322 ? -18.600 2.137 -2.695 1.00 67.88 322 THR A CA 1
ATOM 2525 C C . THR A 1 322 ? -18.934 1.747 -4.136 1.00 67.88 322 THR A C 1
ATOM 2527 O O . THR A 1 322 ? -19.576 2.505 -4.853 1.00 67.88 322 THR A O 1
ATOM 2530 N N . TRP A 1 323 ? -18.466 0.570 -4.559 1.00 61.41 323 TRP A N 1
ATOM 2531 C CA . TRP A 1 323 ? -18.550 0.026 -5.926 1.00 61.41 323 TRP A CA 1
ATOM 2532 C C . TRP A 1 323 ? -19.934 -0.513 -6.345 1.00 61.41 323 TRP A C 1
ATOM 2534 O O . TRP A 1 323 ? -20.021 -1.557 -6.980 1.00 61.41 323 TRP A O 1
ATOM 2544 N N . GLY A 1 324 ? -21.033 0.155 -5.995 1.00 56.34 324 GLY A N 1
ATOM 2545 C CA . GLY A 1 324 ? -22.366 -0.372 -6.331 1.00 56.34 324 GLY A CA 1
ATOM 2546 C C . GLY A 1 324 ? -22.598 -0.528 -7.839 1.00 56.34 324 GLY A C 1
ATOM 2547 O O . GLY A 1 324 ? -23.117 -1.545 -8.275 1.00 56.34 324 GLY A O 1
ATOM 2548 N N . GLU A 1 325 ? -22.167 0.458 -8.630 1.00 56.44 325 GLU A N 1
ATOM 2549 C CA . GLU A 1 325 ? -22.573 0.559 -10.043 1.00 56.44 325 GLU A CA 1
ATOM 2550 C C . GLU A 1 325 ? -21.398 0.750 -11.013 1.00 56.44 325 GLU A C 1
ATOM 2552 O O . GLU A 1 325 ? -21.461 0.305 -12.153 1.00 56.44 325 GLU A O 1
ATOM 2557 N N . TRP A 1 326 ? -20.286 1.343 -10.569 1.00 62.78 326 TRP A N 1
ATOM 2558 C CA . TRP A 1 326 ? -19.183 1.719 -11.463 1.00 62.78 326 TRP A CA 1
ATOM 2559 C C . TRP A 1 326 ? -18.292 0.540 -11.874 1.00 62.78 326 TRP A C 1
ATOM 2561 O O . TRP A 1 326 ? -17.669 0.589 -12.927 1.00 62.78 326 TRP A O 1
ATOM 2571 N N . LEU A 1 327 ? -18.252 -0.551 -11.095 1.00 65.56 327 LEU A N 1
ATOM 2572 C CA . LEU A 1 327 ? -17.363 -1.694 -11.376 1.00 65.56 327 LEU A CA 1
ATOM 2573 C C . LEU A 1 327 ? -17.784 -2.457 -12.628 1.00 65.56 327 LEU A C 1
ATOM 2575 O O . LEU A 1 327 ? -16.927 -2.896 -13.389 1.00 65.56 327 LEU A O 1
ATOM 2579 N N . ALA A 1 328 ? -19.093 -2.561 -12.855 1.00 65.38 328 ALA A N 1
ATOM 2580 C CA . ALA A 1 328 ? -19.654 -3.312 -13.969 1.00 65.38 328 ALA A CA 1
ATOM 2581 C C . ALA A 1 328 ? -19.301 -2.707 -15.338 1.00 65.38 328 ALA A C 1
ATOM 2583 O O . ALA A 1 328 ? -19.218 -3.442 -16.315 1.00 65.38 328 ALA A O 1
ATOM 2584 N N . TRP A 1 329 ? -19.052 -1.395 -15.412 1.00 68.50 329 TRP A N 1
ATOM 2585 C CA . TRP A 1 329 ? -18.761 -0.713 -16.675 1.00 68.50 329 TRP A CA 1
ATOM 2586 C C . TRP A 1 329 ? -17.354 -0.106 -16.745 1.00 68.50 329 TRP A C 1
ATOM 2588 O O . TRP A 1 329 ? -16.742 -0.105 -17.812 1.00 68.50 329 TRP A O 1
ATOM 2598 N N . ALA A 1 330 ? -16.791 0.367 -15.627 1.00 73.38 330 ALA A N 1
ATOM 2599 C CA . ALA A 1 330 ? -15.457 0.965 -15.626 1.00 73.38 330 ALA A CA 1
ATOM 2600 C C . ALA A 1 330 ? -14.358 -0.094 -15.737 1.00 73.38 330 ALA A C 1
ATOM 2602 O O . ALA A 1 330 ? -13.321 0.185 -16.330 1.00 73.38 330 ALA A O 1
ATOM 2603 N N . ALA A 1 331 ? -14.567 -1.307 -15.207 1.00 72.56 331 ALA A N 1
ATOM 2604 C CA . ALA A 1 331 ? -13.562 -2.365 -15.297 1.00 72.56 331 ALA A CA 1
ATOM 2605 C C . ALA A 1 331 ? -13.350 -2.860 -16.744 1.00 72.56 331 ALA A C 1
ATOM 2607 O O . ALA A 1 331 ? -12.192 -2.898 -17.161 1.00 72.56 331 ALA A O 1
ATOM 2608 N N . PRO A 1 332 ? -14.398 -3.147 -17.549 1.00 77.19 332 PRO A N 1
ATOM 2609 C CA . PRO A 1 332 ? -14.222 -3.446 -18.971 1.00 77.19 332 PRO A CA 1
ATOM 2610 C C . PRO A 1 332 ? -13.539 -2.313 -19.744 1.00 77.19 332 PRO A C 1
ATOM 2612 O O . PRO A 1 332 ? -12.603 -2.580 -20.490 1.00 77.19 332 PRO A O 1
ATOM 2615 N N . MET A 1 333 ? -13.930 -1.050 -19.520 1.00 80.81 333 MET A N 1
ATOM 2616 C CA . MET A 1 333 ? -13.291 0.091 -20.192 1.00 80.81 333 MET A CA 1
ATOM 2617 C C . MET A 1 333 ? -11.825 0.274 -19.786 1.00 80.81 333 MET A C 1
ATOM 2619 O O . MET A 1 333 ? -10.967 0.509 -20.635 1.00 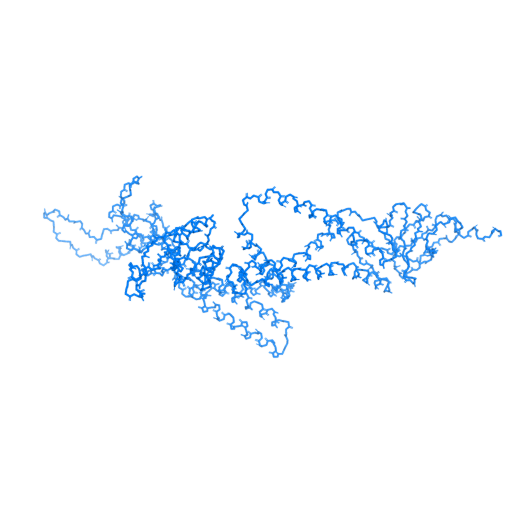80.81 333 MET A O 1
ATOM 2623 N N . ALA A 1 334 ? -11.512 0.136 -18.498 1.00 78.75 334 ALA A N 1
ATOM 2624 C CA . ALA A 1 334 ? -10.136 0.183 -18.019 1.00 78.75 334 ALA A CA 1
ATOM 2625 C C . ALA A 1 334 ? -9.306 -0.957 -18.620 1.00 78.75 334 ALA A C 1
ATOM 2627 O O . ALA A 1 334 ? -8.168 -0.726 -19.012 1.00 78.75 334 ALA A O 1
ATOM 2628 N N . PHE A 1 335 ? -9.878 -2.158 -18.748 1.00 77.06 335 PHE A N 1
ATOM 2629 C CA . PHE A 1 335 ? -9.221 -3.286 -19.399 1.00 77.06 335 PHE A CA 1
ATOM 2630 C C . PHE A 1 335 ? -8.949 -3.011 -20.880 1.00 77.06 335 PHE A C 1
ATOM 2632 O O . PHE A 1 335 ? -7.825 -3.215 -21.324 1.00 77.06 335 PHE A O 1
ATOM 2639 N N . THR A 1 336 ? -9.924 -2.490 -21.635 1.00 80.06 336 THR A N 1
ATOM 2640 C CA . THR A 1 336 ? -9.715 -2.151 -23.052 1.00 80.06 336 THR A CA 1
ATOM 2641 C C . THR A 1 336 ? -8.669 -1.057 -23.223 1.00 80.06 336 THR A C 1
ATOM 2643 O O . THR A 1 336 ? -7.800 -1.179 -24.077 1.00 80.06 336 THR A O 1
ATOM 2646 N N . VAL A 1 337 ? -8.693 -0.020 -22.378 1.00 81.44 337 VAL A N 1
ATOM 2647 C CA . VAL A 1 337 ? -7.682 1.048 -22.409 1.00 81.44 337 VAL A CA 1
ATOM 2648 C C . VAL A 1 337 ? -6.303 0.491 -22.072 1.00 81.44 337 VAL A C 1
ATOM 2650 O O . VAL A 1 337 ? -5.336 0.820 -22.750 1.00 81.44 337 VAL A O 1
ATOM 2653 N N . LEU A 1 338 ? -6.206 -0.379 -21.064 1.00 75.88 338 LEU A N 1
ATOM 2654 C CA . LEU A 1 338 ? -4.947 -0.999 -20.670 1.00 75.88 338 LEU A CA 1
ATOM 2655 C C . LEU A 1 338 ? -4.399 -1.915 -21.769 1.00 75.88 338 LEU A C 1
ATOM 2657 O O . LEU A 1 338 ? -3.210 -1.858 -22.058 1.00 75.88 338 LEU A O 1
ATOM 2661 N N . ALA A 1 339 ? -5.254 -2.713 -22.411 1.00 73.62 339 ALA A N 1
ATOM 2662 C CA . ALA A 1 339 ? -4.867 -3.577 -23.522 1.00 73.62 339 ALA A CA 1
ATOM 2663 C C . ALA A 1 339 ? -4.371 -2.756 -24.723 1.00 73.62 339 ALA A C 1
ATOM 2665 O O . ALA A 1 339 ? -3.286 -3.024 -25.238 1.00 73.62 339 ALA A O 1
ATOM 2666 N N . SER A 1 340 ? -5.102 -1.706 -25.112 1.00 80.00 340 SER A N 1
ATOM 2667 C CA . SER A 1 340 ? -4.678 -0.795 -26.182 1.00 80.00 340 SER A CA 1
ATOM 2668 C C . SER A 1 340 ? -3.376 -0.072 -25.840 1.00 80.00 340 SER A C 1
ATOM 2670 O O . SER A 1 340 ? -2.512 0.083 -26.699 1.00 80.00 340 SER A O 1
ATOM 2672 N N . PHE A 1 341 ? -3.201 0.332 -24.580 1.00 79.75 341 PHE A N 1
ATOM 2673 C CA . PHE A 1 341 ? -1.971 0.959 -24.107 1.00 79.75 341 PHE A CA 1
ATOM 2674 C C . PHE A 1 341 ? -0.780 -0.002 -24.164 1.00 79.75 341 PHE A C 1
ATOM 2676 O O . PHE A 1 341 ? 0.291 0.390 -24.613 1.00 79.75 341 PHE A O 1
ATOM 2683 N N . VAL A 1 342 ? -0.955 -1.263 -23.758 1.00 73.69 342 VAL A N 1
ATOM 2684 C CA . VAL A 1 342 ? 0.095 -2.291 -23.830 1.00 73.69 342 VAL A CA 1
ATOM 2685 C C . VAL A 1 342 ? 0.558 -2.472 -25.275 1.00 73.69 342 VAL A C 1
ATOM 2687 O O . VAL A 1 342 ? 1.750 -2.342 -25.539 1.00 73.69 342 VAL A O 1
ATOM 2690 N N . VAL A 1 343 ? -0.372 -2.663 -26.215 1.00 73.88 343 VAL A N 1
ATOM 2691 C CA . VAL A 1 343 ? -0.042 -2.824 -27.642 1.00 73.88 343 VAL A CA 1
ATOM 2692 C C . VAL A 1 343 ? 0.681 -1.590 -28.194 1.00 73.88 343 VAL A C 1
ATOM 2694 O O . VAL A 1 343 ? 1.743 -1.724 -28.794 1.00 73.88 343 VAL A O 1
ATOM 2697 N N . ALA A 1 344 ? 0.165 -0.386 -27.934 1.00 79.50 344 ALA A N 1
ATOM 2698 C CA . ALA A 1 344 ? 0.769 0.849 -28.436 1.00 79.50 344 ALA A CA 1
ATOM 2699 C C . ALA A 1 344 ? 2.134 1.162 -27.794 1.00 79.50 344 ALA A C 1
ATOM 2701 O O . ALA A 1 344 ? 3.038 1.666 -28.451 1.00 79.50 344 ALA A O 1
ATOM 2702 N N . SER A 1 345 ? 2.311 0.874 -26.503 1.00 77.50 345 SER A N 1
ATOM 2703 C CA . SER A 1 345 ? 3.562 1.175 -25.794 1.00 77.50 345 SER A CA 1
ATOM 2704 C C . SER A 1 345 ? 4.723 0.279 -26.232 1.00 77.50 345 SER A C 1
ATOM 2706 O O . SER A 1 345 ? 5.858 0.752 -26.310 1.00 77.50 345 SER A O 1
ATOM 2708 N N . GLY A 1 346 ? 4.445 -0.988 -26.563 1.00 75.50 346 GLY A N 1
ATOM 2709 C CA . GLY A 1 346 ? 5.457 -1.931 -27.038 1.00 75.50 346 GLY A CA 1
ATOM 2710 C C . GLY A 1 346 ? 6.042 -1.537 -28.395 1.00 75.50 346 GLY A C 1
ATOM 2711 O O . GLY A 1 346 ? 7.259 -1.603 -28.572 1.00 75.50 346 GLY A O 1
ATOM 2712 N N . SER A 1 347 ? 5.205 -1.067 -29.325 1.00 82.00 347 SER A N 1
ATOM 2713 C CA . SER A 1 347 ? 5.653 -0.607 -30.644 1.00 82.00 347 SER A CA 1
ATOM 2714 C C . SER A 1 347 ? 6.432 0.709 -30.568 1.00 82.00 347 SER A C 1
ATOM 2716 O O . SER A 1 347 ? 7.432 0.869 -31.260 1.00 82.00 347 SER A O 1
ATOM 2718 N N . VAL A 1 348 ? 6.029 1.636 -29.691 1.00 86.31 348 VAL A N 1
ATOM 2719 C CA . VAL A 1 348 ? 6.710 2.934 -29.524 1.00 86.31 348 VAL A CA 1
ATOM 2720 C C . VAL A 1 348 ? 8.148 2.767 -29.025 1.00 86.31 348 VAL A C 1
ATOM 2722 O O . VAL A 1 348 ? 9.038 3.451 -29.519 1.00 86.31 348 VAL A O 1
ATOM 2725 N N . LEU A 1 349 ? 8.407 1.847 -28.089 1.00 85.81 349 LEU A N 1
ATOM 2726 C CA . LEU A 1 349 ? 9.770 1.595 -27.598 1.00 85.81 349 LEU A CA 1
ATOM 2727 C C . LEU A 1 349 ? 10.709 1.080 -28.692 1.00 85.81 349 LEU A C 1
ATOM 2729 O O . LEU A 1 349 ? 11.833 1.562 -28.798 1.00 85.81 349 LEU A O 1
ATOM 2733 N N . HIS A 1 350 ? 10.243 0.137 -29.513 1.00 87.62 350 HIS A N 1
ATOM 2734 C CA . HIS A 1 350 ? 11.026 -0.377 -30.637 1.00 87.62 350 HIS A CA 1
ATOM 2735 C C . HIS A 1 350 ? 11.209 0.683 -31.726 1.00 87.62 350 HIS A C 1
ATOM 2737 O O . HIS A 1 350 ? 12.285 0.768 -32.300 1.00 87.62 350 HIS A O 1
ATOM 2743 N N . ALA A 1 351 ? 10.214 1.545 -31.956 1.00 89.00 351 ALA A N 1
ATOM 2744 C CA . ALA A 1 351 ? 10.344 2.659 -32.890 1.00 89.00 351 ALA A CA 1
ATOM 2745 C C . ALA A 1 351 ? 11.395 3.681 -32.441 1.00 89.00 351 ALA A C 1
ATOM 2747 O O . ALA A 1 351 ? 12.189 4.123 -33.264 1.00 89.00 351 ALA A O 1
ATOM 2748 N N . ILE A 1 352 ? 11.440 4.028 -31.149 1.00 89.31 352 ILE A N 1
ATOM 2749 C CA . ILE A 1 352 ? 12.478 4.915 -30.601 1.00 89.31 352 ILE A CA 1
ATOM 2750 C C . ILE A 1 352 ? 13.849 4.247 -30.721 1.00 89.31 352 ILE A C 1
ATOM 2752 O O . ILE A 1 352 ? 14.790 4.883 -31.178 1.00 89.31 352 ILE A O 1
ATOM 2756 N N . TYR A 1 353 ? 13.948 2.964 -30.359 1.00 91.25 353 TYR A N 1
ATOM 2757 C CA . TYR A 1 353 ? 15.188 2.197 -30.481 1.00 91.25 353 TYR A CA 1
ATOM 2758 C C . TYR A 1 353 ? 15.700 2.151 -31.932 1.00 91.25 353 TYR A C 1
ATOM 2760 O O . TYR A 1 353 ? 16.876 2.405 -32.161 1.00 91.25 353 TYR A O 1
ATOM 2768 N N . ALA A 1 354 ? 14.815 1.884 -32.900 1.00 91.44 354 ALA A N 1
ATOM 2769 C CA . ALA A 1 354 ? 15.140 1.875 -34.324 1.00 91.44 354 ALA A CA 1
ATOM 2770 C C . ALA A 1 354 ? 15.591 3.260 -34.807 1.00 91.44 354 ALA A C 1
ATOM 2772 O O . ALA A 1 354 ? 16.671 3.390 -35.366 1.00 91.44 354 ALA A O 1
ATOM 2773 N N . THR A 1 355 ? 14.803 4.300 -34.516 1.00 91.69 355 THR A N 1
ATOM 2774 C CA . THR A 1 355 ? 15.066 5.672 -34.982 1.00 91.69 355 THR A CA 1
ATOM 2775 C C . THR A 1 355 ? 16.412 6.195 -34.476 1.00 91.69 355 THR A C 1
ATOM 2777 O O . THR A 1 355 ? 17.145 6.843 -35.211 1.00 91.69 355 THR A O 1
ATOM 2780 N N . GLU A 1 356 ? 16.771 5.890 -33.228 1.00 90.69 356 GLU A N 1
ATOM 2781 C CA . GLU A 1 356 ? 18.067 6.266 -32.651 1.00 90.69 356 GLU A CA 1
ATOM 2782 C C . GLU A 1 356 ? 19.246 5.458 -33.232 1.00 90.69 356 GLU A C 1
ATOM 2784 O O . GLU A 1 356 ? 20.399 5.809 -33.005 1.00 90.69 356 GLU A O 1
ATOM 2789 N N . LEU A 1 357 ? 18.996 4.379 -33.974 1.00 90.75 357 LEU A N 1
ATOM 2790 C CA . LEU A 1 357 ? 20.004 3.622 -34.727 1.00 90.75 357 LEU A CA 1
ATOM 2791 C C . LEU A 1 357 ? 19.915 3.877 -36.239 1.00 90.75 357 LEU A C 1
ATOM 2793 O O . LEU A 1 357 ? 20.516 3.134 -37.007 1.00 90.75 357 LEU A O 1
ATOM 2797 N N . ASP A 1 358 ? 19.171 4.908 -36.652 1.00 90.75 358 ASP A N 1
ATOM 2798 C CA . ASP A 1 358 ? 18.892 5.243 -38.056 1.00 90.75 358 ASP A CA 1
ATOM 2799 C C . ASP A 1 358 ? 18.144 4.132 -38.826 1.00 90.75 358 ASP A C 1
ATOM 2801 O O . ASP A 1 358 ? 18.150 4.064 -40.050 1.00 90.75 358 ASP A O 1
ATOM 2805 N N . LEU A 1 359 ? 17.458 3.248 -38.096 1.00 90.12 359 LEU A N 1
ATOM 2806 C CA . LEU A 1 359 ? 16.627 2.169 -38.624 1.00 90.12 359 LEU A CA 1
ATOM 2807 C C . LEU A 1 359 ? 15.153 2.585 -38.673 1.00 90.12 359 LEU A C 1
ATOM 2809 O O . LEU A 1 359 ? 14.649 3.326 -37.822 1.00 90.12 359 LEU A O 1
ATOM 2813 N N . SER A 1 360 ? 14.406 2.021 -39.618 1.00 88.06 360 SER A N 1
ATOM 2814 C CA . SER A 1 360 ? 12.947 2.110 -39.622 1.00 88.06 360 SER A CA 1
ATOM 2815 C C . SER A 1 360 ? 12.340 1.076 -38.660 1.00 88.06 360 SER A C 1
ATOM 2817 O O . SER A 1 360 ? 12.865 -0.027 -38.527 1.00 88.06 360 SER A O 1
ATOM 2819 N N . PRO A 1 361 ? 11.184 1.344 -38.021 1.00 84.75 361 PRO A N 1
ATOM 2820 C CA . PRO A 1 361 ? 10.542 0.369 -37.130 1.00 84.75 361 PRO A CA 1
ATOM 2821 C C . PRO A 1 361 ? 10.177 -0.962 -37.807 1.00 84.75 361 PRO A C 1
ATOM 2823 O O . PRO A 1 361 ? 10.068 -1.972 -37.120 1.00 84.75 361 PRO A O 1
ATOM 2826 N N . GLY A 1 362 ? 9.968 -0.952 -39.130 1.00 84.00 362 GLY A N 1
ATOM 2827 C CA . GLY A 1 362 ? 9.711 -2.152 -39.935 1.00 84.00 362 GLY A CA 1
ATOM 2828 C C . GLY A 1 362 ? 10.954 -3.003 -40.205 1.00 84.00 362 GLY A C 1
ATOM 2829 O O . GLY A 1 362 ? 10.813 -4.161 -40.566 1.00 84.00 362 GLY A O 1
ATOM 2830 N N . ASP A 1 363 ? 12.154 -2.468 -39.967 1.00 86.88 363 ASP A N 1
ATOM 2831 C CA . ASP A 1 363 ? 13.421 -3.174 -40.205 1.00 86.88 363 ASP A CA 1
ATOM 2832 C C . ASP A 1 363 ? 13.749 -4.168 -39.086 1.00 86.88 363 ASP A C 1
ATOM 2834 O O . ASP A 1 363 ? 14.617 -5.029 -39.226 1.00 86.88 363 ASP A O 1
ATOM 2838 N N . LEU A 1 364 ? 13.055 -4.039 -37.955 1.00 87.00 364 LEU A N 1
ATOM 2839 C CA . LEU A 1 364 ? 13.186 -4.914 -36.806 1.00 87.00 364 LEU A CA 1
ATOM 2840 C C . LEU A 1 364 ? 12.078 -5.971 -36.863 1.00 87.00 364 LEU A C 1
ATOM 2842 O O . LEU A 1 364 ? 10.924 -5.685 -36.531 1.00 87.00 364 LEU A O 1
ATOM 2846 N N . ASP A 1 365 ? 12.421 -7.210 -37.221 1.00 83.50 365 ASP A N 1
ATOM 2847 C CA . ASP A 1 365 ? 11.492 -8.342 -37.105 1.00 83.50 365 ASP A CA 1
ATOM 2848 C C . ASP A 1 365 ? 11.351 -8.746 -35.630 1.00 83.50 365 ASP A C 1
ATOM 2850 O O . ASP A 1 365 ? 12.019 -9.652 -35.131 1.00 83.50 365 ASP A O 1
ATOM 2854 N N . VAL A 1 366 ? 10.523 -8.001 -34.890 1.00 84.44 366 VAL A N 1
ATOM 2855 C CA . VAL A 1 366 ? 10.274 -8.248 -33.465 1.00 84.44 366 VAL A CA 1
ATOM 2856 C C . VAL A 1 366 ? 8.996 -9.062 -33.299 1.00 84.44 366 VAL A C 1
ATOM 2858 O O . VAL A 1 366 ? 7.896 -8.519 -33.475 1.00 84.44 366 VAL A O 1
ATOM 2861 N N . PRO A 1 367 ? 9.086 -10.326 -32.842 1.00 85.88 367 PRO A N 1
ATOM 2862 C CA . PRO A 1 367 ? 7.911 -11.131 -32.550 1.00 85.88 367 PRO A CA 1
ATOM 2863 C C . PRO A 1 367 ? 6.979 -10.437 -31.550 1.00 85.88 367 PRO A C 1
ATOM 2865 O O . PRO A 1 367 ? 7.420 -9.893 -30.535 1.00 85.88 367 PRO A O 1
ATOM 2868 N N . GLY A 1 368 ? 5.662 -10.530 -31.763 1.00 83.12 368 GLY A N 1
ATOM 2869 C CA . GLY A 1 368 ? 4.667 -9.855 -30.915 1.00 83.12 368 GLY A CA 1
ATOM 2870 C C . GLY A 1 368 ? 4.760 -10.193 -29.417 1.00 83.12 368 GLY A C 1
ATOM 2871 O O . GLY A 1 368 ? 4.403 -9.373 -28.572 1.00 83.12 368 GLY A O 1
ATOM 2872 N N . ILE A 1 369 ? 5.302 -11.365 -29.055 1.00 85.00 369 ILE A N 1
ATOM 2873 C CA . ILE A 1 369 ? 5.532 -11.735 -27.649 1.00 85.00 369 ILE A CA 1
ATOM 2874 C C . ILE A 1 369 ? 6.559 -10.817 -26.970 1.00 85.00 369 ILE A C 1
ATOM 2876 O O . ILE A 1 369 ? 6.402 -10.470 -25.801 1.00 85.00 369 ILE A O 1
ATOM 2880 N N . TRP A 1 370 ? 7.573 -10.367 -27.709 1.00 86.06 370 TRP A N 1
ATOM 2881 C CA . TRP A 1 370 ? 8.601 -9.465 -27.208 1.00 86.06 370 TRP A CA 1
ATOM 2882 C C . TRP A 1 370 ? 8.112 -8.021 -27.121 1.00 86.06 370 TRP A C 1
ATOM 2884 O O . TRP A 1 370 ? 8.424 -7.333 -26.149 1.00 86.06 370 TRP A O 1
ATOM 2894 N N . GLN A 1 371 ? 7.244 -7.602 -28.045 1.00 83.06 371 GLN A N 1
ATOM 2895 C CA . GLN A 1 371 ? 6.513 -6.335 -27.936 1.00 83.06 371 GLN A CA 1
ATOM 2896 C C . GLN A 1 371 ? 5.602 -6.316 -26.695 1.00 83.06 371 GLN A C 1
ATOM 2898 O O . GLN A 1 371 ? 5.514 -5.311 -25.989 1.00 83.06 371 GLN A O 1
ATOM 2903 N N . ALA A 1 372 ? 4.967 -7.445 -26.363 1.00 80.50 372 ALA A N 1
ATOM 2904 C CA . ALA A 1 372 ? 4.189 -7.571 -25.132 1.00 80.50 372 ALA A CA 1
ATOM 2905 C C . ALA A 1 372 ? 5.077 -7.540 -23.872 1.00 80.50 372 ALA A C 1
ATOM 2907 O O . ALA A 1 372 ? 4.703 -6.937 -22.863 1.00 80.50 372 ALA A O 1
ATOM 2908 N N . LEU A 1 373 ? 6.264 -8.156 -23.912 1.00 84.38 373 LEU A N 1
ATOM 2909 C CA . LEU A 1 373 ? 7.219 -8.131 -22.798 1.00 84.38 373 LEU A CA 1
ATOM 2910 C C . LEU A 1 373 ? 7.831 -6.740 -22.572 1.00 84.38 373 LEU A C 1
ATOM 2912 O O . LEU A 1 373 ? 7.980 -6.329 -21.418 1.00 84.38 373 LEU A O 1
ATOM 2916 N N . SER A 1 374 ? 8.138 -5.988 -23.634 1.00 81.81 374 SER A N 1
ATOM 2917 C CA . SER A 1 374 ? 8.602 -4.600 -23.509 1.00 81.81 374 SER A CA 1
ATOM 2918 C C . SER A 1 374 ? 7.512 -3.717 -22.893 1.00 81.81 374 SER A C 1
ATOM 2920 O O . SER A 1 374 ? 7.778 -2.964 -21.953 1.00 81.81 374 SER A O 1
ATOM 2922 N N . ALA A 1 375 ? 6.255 -3.902 -23.303 1.00 80.44 375 ALA A N 1
ATOM 2923 C CA . ALA A 1 375 ? 5.109 -3.238 -22.692 1.00 80.44 375 ALA A CA 1
ATOM 2924 C C . ALA A 1 375 ? 4.908 -3.628 -21.216 1.00 80.44 375 ALA A C 1
ATOM 2926 O O . ALA A 1 375 ? 4.573 -2.780 -20.387 1.00 80.44 375 ALA A O 1
ATOM 2927 N N . LEU A 1 376 ? 5.176 -4.884 -20.837 1.00 81.44 376 LEU A N 1
ATOM 2928 C CA . LEU A 1 376 ? 5.155 -5.304 -19.433 1.00 81.44 376 LEU A CA 1
ATOM 2929 C C . LEU A 1 376 ? 6.246 -4.599 -18.611 1.00 81.44 376 LEU A C 1
ATOM 2931 O O . LEU A 1 376 ? 5.997 -4.226 -17.462 1.00 81.44 376 LEU A O 1
ATOM 2935 N N . LYS A 1 377 ? 7.428 -4.346 -19.190 1.00 81.19 377 LYS A N 1
ATOM 2936 C CA . LYS A 1 377 ? 8.459 -3.516 -18.545 1.00 81.19 377 LYS A CA 1
ATOM 2937 C C . LYS A 1 377 ? 7.979 -2.079 -18.355 1.00 81.19 377 LYS A C 1
ATOM 2939 O O . LYS A 1 377 ? 8.149 -1.550 -17.257 1.00 81.19 377 LYS A O 1
ATOM 2944 N N . VAL A 1 378 ? 7.309 -1.475 -19.339 1.00 78.75 378 VAL A N 1
ATOM 2945 C CA . VAL A 1 378 ? 6.658 -0.159 -19.165 1.00 78.75 378 VAL A CA 1
ATOM 2946 C C . VAL A 1 378 ? 5.646 -0.212 -18.024 1.00 78.75 378 VAL A C 1
ATOM 2948 O O . VAL A 1 378 ? 5.695 0.614 -17.113 1.00 78.75 378 VAL A O 1
ATOM 2951 N N . LEU A 1 379 ? 4.790 -1.236 -17.999 1.00 78.25 379 LEU A N 1
ATOM 2952 C CA . LEU A 1 379 ? 3.794 -1.424 -16.946 1.00 78.25 379 LEU A CA 1
ATOM 2953 C C . LEU A 1 379 ? 4.431 -1.593 -15.556 1.00 78.25 379 LEU A C 1
ATOM 2955 O O . LEU A 1 379 ? 3.887 -1.118 -14.557 1.00 78.25 379 LEU A O 1
ATOM 2959 N N . SER A 1 380 ? 5.612 -2.211 -15.481 1.00 81.31 380 SER A N 1
ATOM 2960 C CA . SER A 1 380 ? 6.377 -2.305 -14.237 1.00 81.31 380 SER A CA 1
ATOM 2961 C C . SER A 1 380 ? 6.789 -0.922 -13.718 1.00 81.31 380 SER A C 1
ATOM 2963 O O . SER A 1 380 ? 6.670 -0.671 -12.520 1.00 81.31 380 SER A O 1
ATOM 2965 N N . PHE A 1 381 ? 7.145 0.024 -14.594 1.00 80.81 381 PHE A N 1
ATOM 2966 C CA . PHE A 1 381 ? 7.389 1.412 -14.195 1.00 80.81 381 PHE A CA 1
ATOM 2967 C C . PHE A 1 381 ? 6.092 2.132 -13.795 1.00 80.81 381 PHE A C 1
ATOM 2969 O O . PHE A 1 381 ? 6.098 2.903 -12.835 1.00 80.81 381 PHE A O 1
ATOM 2976 N N . LEU A 1 382 ? 4.951 1.819 -14.426 1.00 76.19 382 LEU A N 1
ATOM 2977 C CA . LEU A 1 382 ? 3.637 2.309 -13.979 1.00 76.19 382 LEU A CA 1
ATOM 2978 C C . LEU A 1 382 ? 3.271 1.848 -12.561 1.00 76.19 382 LEU A C 1
ATOM 2980 O O . LEU A 1 382 ? 2.500 2.533 -11.889 1.00 76.19 382 LEU A O 1
ATOM 2984 N N . SER A 1 383 ? 3.851 0.759 -12.045 1.00 80.75 383 SER A N 1
ATOM 2985 C CA . SER A 1 383 ? 3.660 0.393 -10.634 1.00 80.75 383 SER A CA 1
ATOM 2986 C C . SER A 1 383 ? 4.157 1.487 -9.674 1.00 80.75 383 SER A C 1
ATOM 2988 O O . SER A 1 383 ? 3.555 1.697 -8.621 1.00 80.75 383 SER A O 1
ATOM 2990 N N . VAL A 1 384 ? 5.172 2.271 -10.065 1.00 81.69 384 VAL A N 1
ATOM 2991 C CA . VAL A 1 384 ? 5.645 3.438 -9.299 1.00 81.69 384 VAL A CA 1
ATOM 2992 C C . VAL A 1 384 ? 4.600 4.554 -9.295 1.00 81.69 384 VAL A C 1
ATOM 2994 O O . VAL A 1 384 ? 4.422 5.236 -8.286 1.00 81.69 384 VAL A O 1
ATOM 2997 N N . ALA A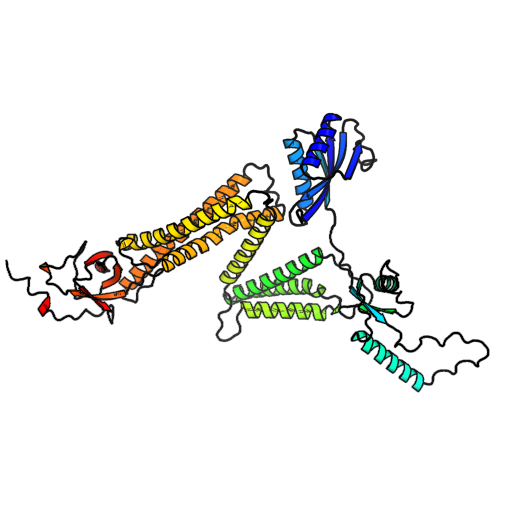 1 385 ? 3.821 4.692 -10.371 1.00 85.00 385 ALA A N 1
ATOM 2998 C CA . ALA A 1 385 ? 2.712 5.641 -10.420 1.00 85.00 385 ALA A CA 1
ATOM 2999 C C . ALA A 1 385 ? 1.594 5.306 -9.417 1.00 85.00 385 ALA A C 1
ATOM 3001 O O . ALA A 1 385 ? 0.811 6.194 -9.070 1.00 85.00 385 ALA A O 1
ATOM 3002 N N . LEU A 1 386 ? 1.546 4.072 -8.892 1.00 88.44 386 LEU A N 1
ATOM 3003 C CA . LEU A 1 386 ? 0.624 3.677 -7.824 1.00 88.44 386 LEU A CA 1
ATOM 3004 C C . LEU A 1 386 ? 1.065 4.140 -6.429 1.00 88.44 386 LEU A C 1
ATOM 3006 O O . LEU A 1 386 ? 0.264 4.087 -5.494 1.00 88.44 386 LEU A O 1
ATOM 3010 N N . VAL A 1 387 ? 2.291 4.638 -6.262 1.00 88.62 387 VAL A N 1
ATOM 3011 C CA . VAL A 1 387 ? 2.771 5.135 -4.964 1.00 88.62 387 VAL A CA 1
ATOM 3012 C C . VAL A 1 387 ? 1.915 6.307 -4.482 1.00 88.62 387 VAL A C 1
ATOM 3014 O O . VAL A 1 387 ? 1.502 6.336 -3.326 1.00 88.62 387 VAL A O 1
ATOM 3017 N N . VAL A 1 388 ? 1.572 7.247 -5.364 1.00 88.06 388 VAL A N 1
ATOM 3018 C CA . VAL A 1 388 ? 0.735 8.411 -5.027 1.00 88.06 388 VAL A CA 1
ATOM 3019 C C . VAL A 1 388 ? -0.678 8.005 -4.564 1.00 88.06 388 VAL A C 1
ATOM 3021 O O . VAL A 1 388 ? -1.061 8.398 -3.456 1.00 88.06 388 VAL A O 1
ATOM 3024 N N . PRO A 1 389 ? -1.465 7.190 -5.305 1.00 89.00 389 PRO A N 1
ATOM 3025 C CA . PRO A 1 389 ? -2.759 6.715 -4.820 1.00 89.00 389 PRO A CA 1
ATOM 3026 C C . PRO A 1 389 ? -2.625 5.827 -3.580 1.00 89.00 389 PRO A C 1
ATOM 3028 O O . PRO A 1 389 ? -3.496 5.882 -2.712 1.00 89.00 389 PRO A O 1
ATOM 3031 N N . ALA A 1 390 ? -1.545 5.055 -3.435 1.00 91.00 390 ALA A N 1
ATOM 3032 C CA . ALA A 1 390 ? -1.314 4.267 -2.231 1.00 91.00 390 ALA A CA 1
ATOM 3033 C C . ALA A 1 390 ? -1.104 5.147 -0.994 1.00 91.00 390 ALA A C 1
ATOM 3035 O O . ALA A 1 390 ? -1.772 4.949 0.024 1.00 91.00 390 ALA A O 1
ATOM 3036 N N . LEU A 1 391 ? -0.224 6.148 -1.083 1.00 90.00 391 LEU A N 1
ATOM 3037 C CA . LEU A 1 391 ? 0.014 7.119 -0.015 1.00 90.00 391 LEU A CA 1
ATOM 3038 C C . LEU A 1 391 ? -1.266 7.887 0.317 1.00 90.00 391 LEU A C 1
ATOM 3040 O O . LEU A 1 391 ? -1.574 8.084 1.493 1.00 90.00 391 LEU A O 1
ATOM 3044 N N . TRP A 1 392 ? -2.057 8.242 -0.696 1.00 88.38 392 TRP A N 1
ATOM 3045 C CA . TRP A 1 392 ? -3.376 8.835 -0.504 1.00 88.38 392 TRP A CA 1
ATOM 3046 C C . TRP A 1 392 ? -4.339 7.894 0.230 1.00 88.38 392 TRP A C 1
ATOM 3048 O O . TRP A 1 392 ? -5.007 8.307 1.179 1.00 88.38 392 TRP A O 1
ATOM 3058 N N . GLY A 1 393 ? -4.382 6.615 -0.148 1.00 87.44 393 GLY A N 1
ATOM 3059 C CA . GLY A 1 393 ? -5.166 5.575 0.519 1.00 87.44 393 GLY A CA 1
ATOM 3060 C C . GLY A 1 393 ? -4.797 5.410 1.991 1.00 87.44 393 GLY A C 1
ATOM 3061 O O . GLY A 1 393 ? -5.683 5.399 2.852 1.00 87.44 393 GLY A O 1
ATOM 3062 N N . ILE A 1 394 ? -3.496 5.370 2.296 1.00 89.31 394 ILE A N 1
ATOM 3063 C CA . ILE A 1 394 ? -2.962 5.318 3.665 1.00 89.31 394 ILE A CA 1
ATOM 3064 C C . ILE A 1 394 ? -3.343 6.580 4.433 1.00 89.31 394 ILE A C 1
ATOM 3066 O O . ILE A 1 394 ? -3.867 6.498 5.544 1.00 89.31 394 ILE A O 1
ATOM 3070 N N . ALA A 1 395 ? -3.121 7.758 3.857 1.00 87.31 395 ALA A N 1
ATOM 3071 C CA . ALA A 1 395 ? -3.405 9.020 4.521 1.00 87.31 395 ALA A CA 1
ATOM 3072 C C . ALA A 1 395 ? -4.914 9.201 4.780 1.00 87.31 395 ALA A C 1
ATOM 3074 O O . ALA A 1 395 ? -5.312 9.640 5.865 1.00 87.31 395 ALA A O 1
ATOM 3075 N N . LYS A 1 396 ? -5.771 8.774 3.844 1.00 83.25 396 LYS A N 1
ATOM 3076 C CA . LYS A 1 396 ? -7.229 8.736 4.014 1.00 83.25 396 LYS A CA 1
ATOM 3077 C C . LYS A 1 396 ? -7.638 7.739 5.099 1.00 83.25 396 LYS A C 1
ATOM 3079 O O . LYS A 1 396 ? -8.455 8.078 5.954 1.00 83.25 396 LYS A O 1
ATOM 3084 N N . HIS A 1 397 ? -7.031 6.550 5.119 1.00 85.94 397 HIS A N 1
ATOM 3085 C CA . HIS A 1 397 ? -7.249 5.547 6.165 1.00 85.94 397 HIS A CA 1
ATOM 3086 C C . HIS A 1 397 ? -6.831 6.059 7.552 1.00 85.94 397 HIS A C 1
ATOM 3088 O O . HIS A 1 397 ? -7.529 5.823 8.532 1.00 85.94 397 HIS A O 1
ATOM 3094 N N . LEU A 1 398 ? -5.727 6.800 7.650 1.00 86.06 398 LEU A N 1
ATOM 3095 C CA . LEU A 1 398 ? -5.223 7.364 8.905 1.00 86.06 398 LEU A CA 1
ATOM 3096 C C . LEU A 1 398 ? -5.904 8.679 9.316 1.00 86.06 398 LEU A C 1
ATOM 3098 O O . LEU A 1 398 ? -5.523 9.249 10.345 1.00 86.06 398 LEU A O 1
ATOM 3102 N N . HIS A 1 399 ? -6.888 9.158 8.551 1.00 82.44 399 HIS A N 1
ATOM 3103 C CA . HIS A 1 399 ? -7.588 10.421 8.791 1.00 82.44 399 HIS A CA 1
ATOM 3104 C C . HIS A 1 399 ? -6.627 11.615 8.935 1.00 82.44 399 HIS A C 1
ATOM 3106 O O . HIS A 1 399 ? -6.721 12.402 9.881 1.00 82.44 399 HIS A O 1
ATOM 3112 N N . VAL A 1 400 ? -5.632 11.718 8.049 1.00 80.69 400 VAL A N 1
ATOM 3113 C CA . VAL A 1 400 ? -4.617 12.775 8.137 1.00 80.69 400 VAL A CA 1
ATOM 3114 C C . VAL A 1 400 ? -5.235 14.161 7.889 1.00 80.69 400 VAL A C 1
ATOM 3116 O O . VAL A 1 400 ? -6.044 14.345 6.986 1.00 80.69 400 VAL A O 1
ATOM 3119 N N . THR A 1 401 ? -4.859 15.143 8.716 1.00 66.19 401 THR A N 1
ATOM 3120 C CA . THR A 1 401 ? -5.523 16.455 8.818 1.00 66.19 401 THR A CA 1
ATOM 3121 C C . THR A 1 401 ? -5.467 17.297 7.541 1.00 66.19 401 THR A C 1
ATOM 3123 O O . THR A 1 401 ? -6.441 17.978 7.253 1.00 66.19 401 THR A O 1
ATOM 3126 N N . TYR A 1 402 ? -4.382 17.234 6.765 1.00 61.34 402 TYR A N 1
ATOM 3127 C CA . TYR A 1 402 ? -4.265 17.945 5.481 1.00 61.34 402 TYR A CA 1
ATOM 3128 C C . TYR A 1 402 ? -5.064 17.278 4.355 1.00 61.34 402 TYR A C 1
ATOM 3130 O O . TYR A 1 402 ? -4.985 17.701 3.221 1.00 61.34 402 TYR A O 1
ATOM 3138 N N . LEU A 1 403 ? -5.813 16.207 4.633 1.00 57.84 403 LEU A N 1
ATOM 3139 C CA . LEU A 1 403 ? -6.775 15.635 3.693 1.00 57.84 403 LEU A CA 1
ATOM 3140 C C . LEU A 1 403 ? -8.204 16.044 4.024 1.00 57.84 403 LEU A C 1
ATOM 3142 O O . LEU A 1 403 ? -9.128 15.355 3.599 1.00 57.84 403 LEU A O 1
ATOM 3146 N N . ARG A 1 404 ? -8.395 17.132 4.788 1.00 58.69 404 ARG A N 1
ATOM 3147 C CA . ARG A 1 404 ? -9.705 17.736 5.064 1.00 58.69 404 ARG A CA 1
ATOM 3148 C C . ARG A 1 404 ? -10.417 18.016 3.733 1.00 58.69 404 ARG A C 1
ATOM 3150 O O . ARG A 1 404 ? -9.981 18.886 2.978 1.00 58.69 404 ARG A O 1
ATOM 3157 N N . PRO A 1 405 ? -11.510 17.302 3.416 1.00 47.41 405 PRO A N 1
ATOM 3158 C CA . PRO A 1 405 ? -12.241 17.511 2.166 1.00 47.41 405 PRO A CA 1
ATOM 3159 C C . PRO A 1 405 ? -12.959 18.878 2.127 1.00 47.41 405 PRO A C 1
ATOM 3161 O O . PRO A 1 405 ? -14.120 19.002 2.495 1.00 47.41 405 PRO A O 1
ATOM 3164 N N . GLY A 1 406 ? -12.276 19.930 1.688 1.00 49.00 406 GLY A N 1
ATOM 3165 C CA . GLY A 1 406 ? -12.782 21.311 1.698 1.00 49.00 406 GLY A CA 1
ATOM 3166 C C . GLY A 1 406 ? -11.671 22.355 1.598 1.00 49.00 406 GLY A C 1
ATOM 3167 O O . GLY A 1 406 ? -11.924 23.477 1.175 1.00 49.00 406 GLY A O 1
ATOM 3168 N N . GLU A 1 407 ? -10.431 21.966 1.897 1.00 55.25 407 GLU A N 1
ATOM 3169 C CA . GLU A 1 407 ? -9.260 22.634 1.335 1.00 55.25 407 GLU A CA 1
ATOM 3170 C C . GLU A 1 407 ? -9.241 22.306 -0.161 1.00 55.25 407 GLU A C 1
ATOM 3172 O O . GLU A 1 407 ? -8.872 21.204 -0.574 1.00 55.25 407 GLU A O 1
ATOM 3177 N N . GLN A 1 408 ? -9.717 23.256 -0.970 1.00 59.47 408 GLN A N 1
ATOM 3178 C CA . GLN A 1 408 ? -9.818 23.135 -2.429 1.00 59.47 408 GLN A CA 1
ATOM 3179 C C . GLN A 1 408 ? -8.482 22.762 -3.087 1.00 59.47 408 GLN A C 1
ATOM 3181 O O . GLN A 1 408 ? -8.483 22.281 -4.210 1.00 59.47 408 GLN A O 1
ATOM 3186 N N . LEU A 1 409 ? -7.363 22.928 -2.375 1.00 67.75 409 LEU A N 1
ATOM 3187 C CA . LEU A 1 409 ? -6.009 22.644 -2.836 1.00 67.75 409 LEU A CA 1
ATOM 3188 C C . LEU A 1 409 ? -5.620 21.155 -2.792 1.00 67.75 409 LEU A C 1
ATOM 3190 O O . LEU A 1 409 ? -4.703 20.759 -3.500 1.00 67.75 409 LEU A O 1
ATOM 3194 N N . ASN A 1 410 ? -6.316 20.299 -2.037 1.00 70.81 410 ASN A N 1
ATOM 3195 C CA . ASN A 1 410 ? -5.881 18.903 -1.864 1.00 70.81 410 ASN A CA 1
ATOM 3196 C C . ASN A 1 410 ? -6.106 18.034 -3.107 1.00 70.81 410 ASN A C 1
ATOM 3198 O O . ASN A 1 410 ? -5.257 17.219 -3.457 1.00 70.81 410 ASN A O 1
ATOM 3202 N N . ALA A 1 411 ? -7.242 18.215 -3.783 1.00 73.12 411 ALA A N 1
ATOM 3203 C CA . ALA A 1 411 ? -7.527 17.541 -5.047 1.00 73.12 411 ALA A CA 1
ATOM 3204 C C . ALA A 1 411 ? -6.571 17.972 -6.180 1.00 73.12 411 ALA A C 1
ATOM 3206 O O . ALA A 1 411 ? -5.975 17.085 -6.789 1.00 73.12 411 ALA A O 1
ATOM 3207 N N . PRO A 1 412 ? -6.346 19.275 -6.454 1.00 79.56 412 PRO A N 1
ATOM 3208 C CA . PRO A 1 412 ? -5.396 19.689 -7.479 1.00 79.56 412 PRO A CA 1
ATOM 3209 C C . PRO A 1 412 ? -3.953 19.341 -7.105 1.00 79.56 412 PRO A C 1
ATOM 3211 O O . PRO A 1 412 ? -3.204 18.962 -7.994 1.00 79.56 412 PRO A O 1
ATOM 3214 N N . LEU A 1 413 ? -3.559 19.371 -5.823 1.00 82.31 413 LEU A N 1
ATOM 3215 C CA . LEU A 1 413 ? -2.230 18.909 -5.402 1.00 82.31 413 LEU A CA 1
ATOM 3216 C C . LEU A 1 413 ? -2.044 17.409 -5.657 1.00 82.31 413 LEU A C 1
ATOM 3218 O O . LEU A 1 413 ? -0.989 17.000 -6.133 1.00 82.31 413 LEU A O 1
ATOM 3222 N N . TYR A 1 414 ? -3.064 16.592 -5.377 1.00 81.12 414 TYR A N 1
ATOM 3223 C CA . TYR A 1 414 ? -3.048 15.167 -5.706 1.00 81.12 414 TYR A CA 1
ATOM 3224 C C . TYR A 1 414 ? -2.928 14.941 -7.218 1.00 81.12 414 TYR A C 1
ATOM 3226 O O . TYR A 1 414 ? -2.081 14.164 -7.650 1.00 81.12 414 TYR A O 1
ATOM 3234 N N . VAL A 1 415 ? -3.734 15.645 -8.020 1.00 81.06 415 VAL A N 1
ATOM 3235 C CA . VAL A 1 415 ? -3.685 15.561 -9.488 1.00 81.06 415 VAL A CA 1
ATOM 3236 C C . VAL A 1 415 ? -2.315 15.996 -10.009 1.00 81.06 415 VAL A C 1
ATOM 3238 O O . VAL A 1 415 ? -1.724 15.283 -10.811 1.00 81.06 415 VAL A O 1
ATOM 3241 N N . LEU A 1 416 ? -1.767 17.106 -9.511 1.00 86.62 416 LEU A N 1
ATOM 3242 C CA . LEU A 1 416 ? -0.442 17.596 -9.883 1.00 86.62 416 LEU A CA 1
ATOM 3243 C C . LEU A 1 416 ? 0.656 16.591 -9.515 1.00 86.62 416 LEU A C 1
ATOM 3245 O O . LEU A 1 416 ? 1.492 16.273 -10.353 1.00 86.62 416 LEU A O 1
ATOM 3249 N N . ALA A 1 417 ? 0.636 16.050 -8.294 1.00 85.56 417 ALA A N 1
ATOM 3250 C CA . ALA A 1 417 ? 1.587 15.028 -7.863 1.00 85.56 417 ALA A CA 1
ATOM 3251 C C . ALA A 1 417 ? 1.487 13.761 -8.725 1.00 85.56 417 ALA A C 1
ATOM 3253 O O . ALA A 1 417 ? 2.509 13.187 -9.094 1.00 85.56 417 ALA A O 1
ATOM 3254 N N . GLN A 1 418 ? 0.270 13.347 -9.090 1.00 85.75 418 GLN A N 1
ATOM 3255 C CA . GLN A 1 418 ? 0.055 12.212 -9.981 1.00 85.75 418 GLN A CA 1
ATOM 3256 C C . GLN A 1 418 ? 0.610 12.484 -11.381 1.00 85.75 418 GLN A C 1
ATOM 3258 O O . GLN A 1 418 ? 1.295 11.623 -11.923 1.00 85.75 418 GLN A O 1
ATOM 3263 N N . ILE A 1 419 ? 0.347 13.666 -11.948 1.00 85.62 419 ILE A N 1
ATOM 3264 C CA . ILE A 1 419 ? 0.881 14.071 -13.254 1.00 85.62 419 ILE A CA 1
ATOM 3265 C C . ILE A 1 419 ? 2.408 14.047 -13.215 1.00 85.62 419 ILE A C 1
ATOM 3267 O O . ILE A 1 419 ? 3.012 13.406 -14.063 1.00 85.62 419 ILE A O 1
ATOM 3271 N N . LEU A 1 420 ? 3.035 14.657 -12.205 1.00 88.12 420 LEU A N 1
ATOM 3272 C CA . LEU A 1 420 ? 4.495 14.670 -12.067 1.00 88.12 420 LEU A CA 1
ATOM 3273 C C . LEU A 1 420 ? 5.086 13.255 -12.014 1.00 88.12 420 LEU A C 1
ATOM 3275 O O . LEU A 1 420 ? 6.058 12.974 -12.711 1.00 88.12 420 LEU A O 1
ATOM 3279 N N . VAL A 1 421 ? 4.490 12.350 -11.231 1.00 86.38 421 VAL A N 1
ATOM 3280 C CA . VAL A 1 421 ? 4.972 10.964 -11.133 1.00 86.38 421 VAL A CA 1
ATOM 3281 C C . VAL A 1 421 ? 4.749 10.195 -12.433 1.00 86.38 421 VAL A C 1
ATOM 3283 O O . VAL A 1 421 ? 5.651 9.485 -12.865 1.00 86.38 421 VAL A O 1
ATOM 3286 N N . VAL A 1 422 ? 3.590 10.338 -13.081 1.00 84.06 422 VAL A N 1
ATOM 3287 C CA . VAL A 1 422 ? 3.310 9.682 -14.369 1.00 84.06 422 VAL A CA 1
ATOM 3288 C C . VAL A 1 422 ? 4.256 10.192 -15.452 1.00 84.06 422 VAL A C 1
ATOM 3290 O O . VAL A 1 422 ? 4.822 9.380 -16.177 1.00 84.06 422 VAL A O 1
ATOM 3293 N N . THR A 1 423 ? 4.496 11.503 -15.523 1.00 84.44 423 THR A N 1
ATOM 3294 C CA . THR A 1 423 ? 5.468 12.096 -16.447 1.00 84.44 423 THR A CA 1
ATOM 3295 C C . THR A 1 423 ? 6.872 11.568 -16.174 1.00 84.44 423 THR A C 1
ATOM 3297 O O . THR A 1 423 ? 7.552 11.156 -17.106 1.00 84.44 423 THR A O 1
ATOM 3300 N N . GLN A 1 424 ? 7.304 11.498 -14.911 1.00 86.88 424 GLN A N 1
ATOM 3301 C CA . GLN A 1 424 ? 8.622 10.956 -14.570 1.00 86.88 424 GLN A CA 1
ATOM 3302 C C . GLN A 1 424 ? 8.754 9.473 -14.942 1.00 86.88 424 GLN A C 1
ATOM 3304 O O . GLN A 1 424 ? 9.791 9.054 -15.450 1.00 86.88 424 GLN A O 1
ATOM 3309 N N . VAL A 1 425 ? 7.709 8.679 -14.702 1.00 85.06 425 VAL A N 1
ATOM 3310 C CA . VAL A 1 425 ? 7.643 7.266 -15.096 1.00 85.06 425 VAL A CA 1
ATOM 3311 C C . VAL A 1 425 ? 7.710 7.119 -16.614 1.00 85.06 425 VAL A C 1
ATOM 3313 O O . VAL A 1 425 ? 8.440 6.262 -17.102 1.00 85.06 425 VAL A O 1
ATOM 3316 N N . LEU A 1 426 ? 6.995 7.966 -17.356 1.00 82.50 426 LEU A N 1
ATOM 3317 C CA . LEU A 1 426 ? 7.030 7.977 -18.813 1.00 82.50 426 LEU A CA 1
ATOM 3318 C C . LEU A 1 426 ? 8.432 8.324 -19.326 1.00 82.50 426 LEU A C 1
ATOM 3320 O O . LEU A 1 426 ? 8.957 7.602 -20.163 1.00 82.50 426 LEU A O 1
ATOM 3324 N N . LEU A 1 427 ? 9.071 9.362 -18.779 1.00 86.19 427 LEU A N 1
ATOM 3325 C CA . LEU A 1 427 ? 10.442 9.734 -19.139 1.00 86.19 427 LEU A CA 1
ATOM 3326 C C . LEU A 1 427 ? 11.438 8.600 -18.861 1.00 86.19 427 LEU A C 1
ATOM 3328 O O . LEU A 1 427 ? 12.273 8.317 -19.711 1.00 86.19 427 LEU A O 1
ATOM 3332 N N . LEU A 1 428 ? 11.319 7.914 -17.717 1.00 85.44 428 LEU A N 1
ATOM 3333 C CA . LEU A 1 428 ? 12.152 6.748 -17.382 1.00 85.44 428 LEU A CA 1
ATOM 3334 C C . LEU A 1 428 ? 11.907 5.555 -18.315 1.00 85.44 428 LEU A C 1
ATOM 3336 O O . LEU A 1 428 ? 12.836 4.820 -18.650 1.00 85.44 428 LEU A O 1
ATOM 3340 N N . ALA A 1 429 ? 10.656 5.341 -18.727 1.00 82.19 429 ALA A N 1
ATOM 3341 C CA . ALA A 1 429 ? 10.318 4.298 -19.684 1.00 82.19 429 ALA A CA 1
ATOM 3342 C C . ALA A 1 429 ? 10.927 4.606 -21.061 1.00 82.19 429 ALA A C 1
ATOM 3344 O O . ALA A 1 429 ? 11.555 3.731 -21.653 1.00 82.19 429 ALA A O 1
ATOM 3345 N N . LEU A 1 430 ? 10.815 5.851 -21.531 1.00 82.94 430 LEU A N 1
ATOM 3346 C CA . LEU A 1 430 ? 11.378 6.297 -22.809 1.00 82.94 430 LEU A CA 1
ATOM 3347 C C . LEU A 1 430 ? 12.914 6.272 -22.800 1.00 82.94 430 LEU A C 1
ATOM 3349 O O . LEU A 1 430 ? 13.519 5.782 -23.750 1.00 82.94 430 LEU A O 1
ATOM 3353 N N . SER A 1 431 ? 13.557 6.680 -21.699 1.00 86.75 431 SER A N 1
ATOM 3354 C CA . SER A 1 431 ? 15.022 6.631 -21.571 1.00 86.75 431 SER A CA 1
ATOM 3355 C C . SER A 1 431 ? 15.587 5.209 -21.577 1.00 86.75 431 SER A C 1
ATOM 3357 O O . SER A 1 431 ? 16.793 5.024 -21.718 1.00 86.75 431 SER A O 1
ATOM 3359 N N . SER A 1 432 ? 14.745 4.185 -21.397 1.00 87.19 432 SER A N 1
ATOM 3360 C CA . SER A 1 432 ? 15.199 2.793 -21.431 1.00 87.19 432 SER A CA 1
ATOM 3361 C C . SER A 1 432 ? 15.642 2.343 -22.826 1.00 87.19 432 SER A C 1
ATOM 3363 O O . SER A 1 432 ? 16.553 1.525 -22.912 1.00 87.19 432 SER A O 1
ATOM 3365 N N . ALA A 1 433 ? 15.035 2.879 -23.893 1.00 87.31 433 ALA A N 1
ATOM 3366 C CA . ALA A 1 433 ? 15.461 2.625 -25.269 1.00 87.31 433 ALA A CA 1
ATOM 3367 C C . ALA A 1 433 ? 16.782 3.350 -25.569 1.00 87.31 433 ALA A C 1
ATOM 3369 O O . ALA A 1 433 ? 17.732 2.714 -26.005 1.00 87.31 433 ALA A O 1
ATOM 3370 N N . ASP A 1 434 ? 16.882 4.635 -25.213 1.00 88.25 434 ASP A N 1
ATOM 3371 C CA . ASP A 1 434 ? 18.113 5.437 -25.339 1.00 88.25 434 ASP A CA 1
ATOM 3372 C C . ASP A 1 434 ? 19.306 4.797 -24.603 1.00 88.25 434 ASP A C 1
ATOM 3374 O O . ASP A 1 434 ? 20.410 4.703 -25.133 1.00 88.25 434 ASP A O 1
ATOM 3378 N N . THR A 1 435 ? 19.078 4.267 -23.397 1.00 90.25 435 THR A N 1
ATOM 3379 C CA . THR A 1 435 ? 20.124 3.544 -22.654 1.00 90.25 435 THR A CA 1
ATOM 3380 C C . THR A 1 435 ? 20.582 2.294 -23.409 1.00 90.25 435 THR A C 1
ATOM 3382 O O . THR A 1 435 ? 21.780 2.061 -23.517 1.00 90.25 435 THR A O 1
ATOM 3385 N N . ALA A 1 436 ? 19.653 1.519 -23.978 1.00 90.31 436 ALA A N 1
ATOM 3386 C CA . ALA A 1 436 ? 19.996 0.328 -24.752 1.00 90.31 436 ALA A CA 1
ATOM 3387 C C . ALA A 1 436 ? 20.757 0.671 -26.041 1.00 90.31 436 ALA A C 1
ATOM 3389 O O . ALA A 1 436 ? 21.709 -0.020 -26.387 1.00 90.31 436 ALA A O 1
ATOM 3390 N N . VAL A 1 437 ? 20.395 1.761 -26.724 1.00 91.38 437 VAL A N 1
ATOM 3391 C CA . VAL A 1 437 ? 21.128 2.244 -27.905 1.00 91.38 437 VAL A CA 1
ATOM 3392 C C . VAL A 1 437 ? 22.548 2.652 -27.530 1.00 91.38 437 VAL A C 1
ATOM 3394 O O . VAL A 1 437 ? 23.494 2.247 -28.199 1.00 91.38 437 VAL A O 1
ATOM 3397 N N . LYS A 1 438 ? 22.728 3.388 -26.428 1.00 93.19 438 LYS A N 1
ATOM 3398 C CA . LYS A 1 438 ? 24.062 3.750 -25.922 1.00 93.19 438 LYS A CA 1
ATOM 3399 C C . LYS A 1 438 ? 24.907 2.524 -25.596 1.00 93.19 438 LYS A C 1
ATOM 3401 O O . LYS A 1 438 ? 26.093 2.517 -25.906 1.00 93.19 438 LYS A O 1
ATOM 3406 N N . GLU A 1 439 ? 24.311 1.492 -25.003 1.00 92.56 439 GLU A N 1
ATOM 3407 C CA . GLU A 1 439 ? 25.002 0.228 -24.734 1.00 92.56 439 GLU A CA 1
ATOM 3408 C C . GLU A 1 439 ? 25.382 -0.508 -26.029 1.00 92.56 439 GLU A C 1
ATOM 3410 O O . GLU A 1 439 ? 26.487 -1.037 -26.113 1.00 92.56 439 GLU A O 1
ATOM 3415 N N . VAL A 1 440 ? 24.525 -0.497 -27.057 1.00 92.81 440 VAL A N 1
ATOM 3416 C CA . VAL A 1 440 ? 24.840 -1.069 -28.379 1.00 92.81 440 VAL A CA 1
ATOM 3417 C C . VAL A 1 440 ? 25.949 -0.289 -29.078 1.00 92.81 440 VAL A C 1
ATOM 3419 O O . VAL A 1 440 ? 26.897 -0.909 -29.545 1.00 92.81 440 VAL A O 1
ATOM 3422 N N . ARG A 1 441 ? 25.891 1.048 -29.101 1.00 93.12 441 ARG A N 1
ATOM 3423 C CA . ARG A 1 441 ? 26.952 1.885 -29.688 1.00 93.12 441 ARG A CA 1
ATOM 3424 C C . ARG A 1 441 ? 28.279 1.715 -28.954 1.00 93.12 441 ARG A C 1
ATOM 3426 O O . ARG A 1 441 ? 29.315 1.607 -29.596 1.00 93.12 441 ARG A O 1
ATOM 3433 N N . ALA A 1 442 ? 28.258 1.632 -27.623 1.00 92.62 442 ALA A N 1
ATOM 3434 C CA . ALA A 1 442 ? 29.459 1.359 -26.836 1.00 92.62 442 ALA A CA 1
ATOM 3435 C C . ALA A 1 442 ? 30.026 -0.039 -27.134 1.00 92.62 442 ALA A C 1
ATOM 3437 O O . ALA A 1 442 ? 31.222 -0.180 -27.379 1.00 92.62 442 ALA A O 1
ATOM 3438 N N . ALA A 1 443 ? 29.169 -1.065 -27.180 1.00 90.19 443 ALA A N 1
ATOM 3439 C CA . ALA A 1 443 ? 29.584 -2.421 -27.530 1.00 90.19 443 ALA A CA 1
ATOM 3440 C C . ALA A 1 443 ? 30.125 -2.508 -28.965 1.00 90.19 443 ALA A C 1
ATOM 3442 O O . ALA A 1 443 ? 31.072 -3.261 -29.205 1.00 90.19 443 ALA A O 1
ATOM 3443 N N . ALA A 1 444 ? 29.555 -1.725 -29.886 1.00 90.19 444 ALA A N 1
ATOM 3444 C CA . ALA A 1 444 ? 30.041 -1.592 -31.248 1.00 90.19 444 ALA A CA 1
ATOM 3445 C C . ALA A 1 444 ? 31.432 -0.947 -31.286 1.00 90.19 444 ALA A C 1
ATOM 3447 O O . ALA A 1 444 ? 32.349 -1.574 -31.806 1.00 90.19 444 ALA A O 1
ATOM 3448 N N . GLY A 1 445 ? 31.597 0.195 -30.605 1.00 88.50 445 GLY A N 1
ATOM 3449 C CA . GLY A 1 445 ? 32.869 0.894 -30.375 1.00 88.50 445 GLY A CA 1
ATOM 3450 C C . GLY A 1 445 ? 34.003 -0.016 -29.900 1.00 88.50 445 GLY A C 1
ATOM 3451 O O . GLY A 1 445 ? 35.124 -0.005 -30.408 1.00 88.50 445 GLY A O 1
ATOM 3452 N N . ASP A 1 446 ? 33.695 -0.865 -28.920 1.00 89.00 446 ASP A N 1
ATOM 3453 C CA . ASP A 1 446 ? 34.659 -1.801 -28.339 1.00 89.00 446 ASP A CA 1
ATOM 3454 C C . ASP A 1 446 ? 34.819 -3.103 -29.156 1.00 89.00 446 ASP A C 1
ATOM 3456 O O . ASP A 1 446 ? 35.664 -3.956 -28.837 1.00 89.00 446 ASP A O 1
ATOM 3460 N N . ARG A 1 447 ? 34.015 -3.269 -30.218 1.00 87.44 447 ARG A N 1
ATOM 3461 C CA . ARG A 1 447 ? 33.860 -4.484 -31.034 1.00 87.44 447 ARG A CA 1
ATOM 3462 C C . ARG A 1 447 ? 33.638 -5.730 -30.184 1.00 87.44 447 ARG A C 1
ATOM 3464 O O . ARG A 1 447 ? 34.347 -6.733 -30.295 1.00 87.44 447 ARG A O 1
ATOM 3471 N N . THR A 1 448 ? 32.662 -5.637 -29.290 1.00 89.25 448 THR A N 1
ATOM 3472 C CA . THR A 1 448 ? 32.225 -6.709 -28.389 1.00 89.25 448 THR A CA 1
ATOM 3473 C C . THR A 1 448 ? 30.824 -7.193 -28.757 1.00 89.25 448 THR A C 1
ATOM 3475 O O . THR A 1 448 ? 30.191 -6.657 -29.665 1.00 89.25 448 THR A O 1
ATOM 3478 N N . ALA A 1 449 ? 30.345 -8.251 -28.098 1.00 89.06 449 ALA A N 1
ATOM 3479 C CA . ALA A 1 449 ? 29.001 -8.762 -28.341 1.00 89.06 449 ALA A CA 1
ATOM 3480 C C . ALA A 1 449 ? 27.954 -7.703 -27.933 1.00 89.06 449 ALA A C 1
ATOM 3482 O O . ALA A 1 449 ? 27.920 -7.320 -26.759 1.00 89.06 449 ALA A O 1
ATOM 3483 N N . PRO A 1 450 ? 27.116 -7.227 -28.867 1.00 90.44 450 PRO A N 1
ATOM 3484 C CA . PRO A 1 450 ? 26.113 -6.212 -28.574 1.00 90.44 450 PRO A CA 1
ATOM 3485 C C . PRO A 1 450 ? 24.995 -6.802 -27.689 1.00 90.44 450 PRO A C 1
ATOM 3487 O O . PRO A 1 450 ? 24.653 -7.983 -27.814 1.00 90.44 450 PRO A O 1
ATOM 3490 N N . PRO A 1 451 ? 24.414 -6.016 -26.768 1.00 92.38 451 PRO A N 1
ATOM 3491 C CA . PRO A 1 451 ? 23.329 -6.490 -25.919 1.00 92.38 451 PRO A CA 1
ATOM 3492 C C . PRO A 1 451 ? 22.014 -6.624 -26.699 1.00 92.38 451 PRO A C 1
ATOM 3494 O O . PRO A 1 451 ? 21.685 -5.801 -27.551 1.00 92.38 451 PRO A O 1
ATOM 3497 N N . SER A 1 452 ? 21.219 -7.638 -26.351 1.00 90.81 452 SER A N 1
ATOM 3498 C CA . SER A 1 452 ? 19.857 -7.806 -26.867 1.00 90.81 452 SER A CA 1
ATOM 3499 C C . SER A 1 452 ? 18.886 -6.801 -26.240 1.00 90.81 452 SER A C 1
ATOM 3501 O O . SER A 1 452 ? 18.934 -6.572 -25.026 1.00 90.81 452 SER A O 1
ATOM 3503 N N . TYR A 1 453 ? 17.919 -6.306 -27.012 1.00 89.81 453 TYR A N 1
ATOM 3504 C CA . TYR A 1 453 ? 16.851 -5.434 -26.525 1.00 89.81 453 TYR A CA 1
ATOM 3505 C C . TYR A 1 453 ? 15.474 -5.962 -26.942 1.00 89.81 453 TYR A C 1
ATOM 3507 O O . TYR A 1 453 ? 15.076 -5.828 -28.089 1.00 89.81 453 TYR A O 1
ATOM 3515 N N . PHE A 1 454 ? 14.743 -6.574 -25.999 1.00 87.12 454 PHE A N 1
ATOM 3516 C CA . PHE A 1 454 ? 13.368 -7.076 -26.191 1.00 87.12 454 PHE A CA 1
ATOM 3517 C C . PHE A 1 454 ? 13.136 -7.796 -27.529 1.00 87.12 454 PHE A C 1
ATOM 3519 O O . PHE A 1 454 ? 12.294 -7.393 -28.318 1.00 87.12 454 PHE A O 1
ATOM 3526 N N . GLY A 1 455 ? 13.869 -8.882 -27.774 1.00 85.38 455 GLY A N 1
ATOM 3527 C CA . GLY A 1 455 ? 13.719 -9.679 -28.996 1.00 85.38 455 GLY A CA 1
ATOM 3528 C C . GLY A 1 455 ? 14.487 -9.150 -30.206 1.00 85.38 455 GLY A C 1
ATOM 3529 O O . GLY A 1 455 ? 14.594 -9.876 -31.185 1.00 85.38 455 GLY A O 1
ATOM 3530 N N . VAL A 1 456 ? 15.062 -7.946 -30.130 1.00 90.12 456 VAL A N 1
ATOM 3531 C CA . VAL A 1 456 ? 16.084 -7.489 -31.075 1.00 90.12 456 VAL A CA 1
ATOM 3532 C C . VAL A 1 456 ? 17.434 -8.030 -30.615 1.00 90.12 456 VAL A C 1
ATOM 3534 O O . VAL A 1 456 ? 17.917 -7.685 -29.532 1.00 90.12 456 VAL A O 1
ATOM 3537 N N . GLU A 1 457 ? 18.028 -8.895 -31.428 1.00 91.50 457 GLU A N 1
ATOM 3538 C CA . GLU A 1 457 ? 19.322 -9.529 -31.170 1.00 91.50 457 GLU A CA 1
ATOM 3539 C C . GLU A 1 457 ? 20.337 -9.051 -32.217 1.00 91.50 457 GLU A C 1
ATOM 3541 O O . GLU A 1 457 ? 20.532 -9.721 -33.232 1.00 91.50 457 GLU A O 1
ATOM 3546 N N . PRO A 1 458 ? 20.963 -7.875 -32.012 1.00 91.81 458 PRO A N 1
ATOM 3547 C CA . PRO A 1 458 ? 22.001 -7.407 -32.917 1.00 91.81 458 PRO A CA 1
ATOM 3548 C C . PRO A 1 458 ? 23.162 -8.407 -32.939 1.00 91.81 458 PRO A C 1
ATOM 3550 O O . PRO A 1 458 ? 23.560 -8.938 -31.901 1.00 91.81 458 PRO A O 1
ATOM 3553 N N . ALA A 1 459 ? 23.719 -8.674 -34.117 1.00 92.75 459 ALA A N 1
ATOM 3554 C CA . ALA A 1 459 ? 24.801 -9.642 -34.264 1.00 92.75 459 ALA A CA 1
ATOM 3555 C C . ALA A 1 459 ? 25.829 -9.203 -35.306 1.00 92.75 459 ALA A C 1
ATOM 3557 O O . ALA A 1 459 ? 25.487 -8.793 -36.417 1.00 92.75 459 ALA A O 1
ATOM 3558 N N . TRP A 1 460 ? 27.110 -9.358 -34.967 1.00 93.50 460 TRP A N 1
ATOM 3559 C CA . TRP A 1 460 ? 28.201 -9.165 -35.917 1.00 93.50 460 TRP A CA 1
ATOM 3560 C C . TRP A 1 460 ? 28.133 -10.212 -37.025 1.00 93.50 460 TRP A C 1
ATOM 3562 O O . TRP A 1 460 ? 28.224 -11.417 -36.775 1.00 93.50 460 TRP A O 1
ATOM 3572 N N . THR A 1 461 ? 27.981 -9.741 -38.255 1.00 93.12 461 THR A N 1
ATOM 3573 C CA . THR A 1 461 ? 27.700 -10.569 -39.423 1.00 93.12 461 THR A CA 1
ATOM 3574 C C . THR A 1 461 ? 28.579 -10.134 -40.586 1.00 93.12 461 THR A C 1
ATOM 3576 O O . THR A 1 461 ? 28.681 -8.956 -40.914 1.00 93.12 461 THR A O 1
ATOM 3579 N N . CYS A 1 462 ? 29.224 -11.107 -41.215 1.00 93.12 462 CYS A N 1
ATOM 3580 C CA . CYS A 1 462 ? 29.891 -10.949 -42.493 1.00 93.12 462 CYS A CA 1
ATOM 3581 C C . CYS A 1 462 ? 28.856 -11.085 -43.614 1.00 93.12 462 CYS A C 1
ATOM 3583 O O . CYS A 1 462 ? 28.128 -12.080 -43.672 1.00 93.12 462 CYS A O 1
ATOM 3585 N N . VAL A 1 463 ? 28.800 -10.090 -44.496 1.00 92.19 463 VAL A N 1
ATOM 3586 C CA . VAL A 1 463 ? 27.805 -10.001 -45.571 1.00 92.19 463 VAL A CA 1
ATOM 3587 C C . VAL A 1 463 ? 28.489 -10.304 -46.900 1.00 92.19 463 VAL A C 1
ATOM 3589 O O . VAL A 1 463 ? 29.295 -9.513 -47.377 1.00 92.19 463 VAL A O 1
ATOM 3592 N N . GLU A 1 464 ? 28.192 -11.467 -47.483 1.00 91.44 464 GLU A N 1
ATOM 3593 C CA . GLU A 1 464 ? 28.737 -11.894 -48.777 1.00 91.44 464 GLU A CA 1
ATOM 3594 C C . GLU A 1 464 ? 27.769 -11.499 -49.908 1.00 91.44 464 GLU A C 1
ATOM 3596 O O . GLU A 1 464 ? 26.651 -12.028 -49.946 1.00 91.44 464 GLU A O 1
ATOM 3601 N N . PRO A 1 465 ? 28.151 -10.609 -50.843 1.00 90.44 465 PRO A N 1
ATOM 3602 C CA . PRO A 1 465 ? 27.343 -10.322 -52.024 1.00 90.44 465 PRO A CA 1
ATOM 3603 C C . PRO A 1 465 ? 27.230 -11.563 -52.916 1.00 90.44 465 PRO A C 1
ATOM 3605 O O . PRO A 1 465 ? 28.227 -12.203 -53.247 1.00 90.44 465 PRO A O 1
ATOM 3608 N N . THR A 1 466 ? 26.010 -11.905 -53.321 1.00 89.12 466 THR A N 1
ATOM 3609 C CA . THR A 1 466 ? 25.741 -13.024 -54.249 1.00 89.12 466 THR A CA 1
ATOM 3610 C C . THR A 1 466 ? 25.565 -12.568 -55.696 1.00 89.12 466 THR A C 1
ATOM 3612 O O . THR A 1 466 ? 25.585 -13.396 -56.607 1.00 89.12 466 THR A O 1
ATOM 3615 N N . VAL A 1 467 ? 25.432 -11.255 -55.899 1.00 87.88 467 VAL A N 1
ATOM 3616 C CA . VAL A 1 467 ? 25.320 -10.577 -57.194 1.00 87.88 467 VAL A CA 1
ATOM 3617 C C . VAL A 1 467 ? 26.524 -9.648 -57.414 1.00 87.88 467 VAL A C 1
ATOM 3619 O O . VAL A 1 467 ? 27.157 -9.237 -56.435 1.00 87.88 467 VAL A O 1
ATOM 3622 N N . PRO A 1 468 ? 26.866 -9.303 -58.670 1.00 85.69 468 PRO A N 1
ATOM 3623 C CA . PRO A 1 468 ? 27.905 -8.317 -58.962 1.00 85.69 468 PRO A CA 1
ATOM 3624 C C . PRO A 1 468 ? 27.610 -6.962 -58.310 1.00 85.69 468 PRO A C 1
ATOM 3626 O O . PRO A 1 468 ? 26.450 -6.568 -58.192 1.00 85.69 468 PRO A O 1
ATOM 3629 N N . ARG A 1 469 ? 28.654 -6.200 -57.950 1.00 82.44 469 ARG A N 1
ATOM 3630 C CA . ARG A 1 469 ? 28.503 -4.899 -57.263 1.00 82.44 469 ARG A CA 1
ATOM 3631 C C . ARG A 1 469 ? 27.589 -3.913 -58.001 1.00 82.44 469 ARG A C 1
ATOM 3633 O O . ARG A 1 469 ? 26.868 -3.169 -57.352 1.00 82.44 469 ARG A O 1
ATOM 3640 N N . ALA A 1 470 ? 27.597 -3.927 -59.335 1.00 83.06 470 ALA A N 1
ATOM 3641 C CA . ALA A 1 470 ? 26.759 -3.054 -60.161 1.00 83.06 470 ALA A CA 1
ATOM 3642 C C . ALA A 1 470 ? 25.251 -3.374 -60.079 1.00 83.06 470 ALA A C 1
ATOM 3644 O O . ALA A 1 470 ? 24.427 -2.512 -60.367 1.00 83.06 470 ALA A O 1
ATOM 3645 N N . GLU A 1 471 ? 24.889 -4.599 -59.688 1.00 85.50 471 GLU A N 1
ATOM 3646 C CA . GLU A 1 471 ? 23.500 -5.061 -59.544 1.00 85.50 471 GLU A CA 1
ATOM 3647 C C . GLU A 1 471 ? 23.035 -5.083 -58.078 1.00 85.50 471 GLU A C 1
ATOM 3649 O O . GLU A 1 471 ? 21.866 -5.365 -57.790 1.00 85.50 471 GLU A O 1
ATOM 3654 N N . LEU A 1 472 ? 23.951 -4.804 -57.145 1.00 87.75 472 LEU A N 1
ATOM 3655 C CA . LEU A 1 472 ? 23.666 -4.781 -55.721 1.00 87.75 472 LEU A CA 1
ATOM 3656 C C . LEU A 1 472 ? 22.833 -3.542 -55.389 1.00 87.75 472 LEU A C 1
ATOM 3658 O O . LEU A 1 472 ? 23.292 -2.408 -55.517 1.00 87.75 472 LEU A O 1
ATOM 3662 N N . ASN A 1 473 ? 21.604 -3.766 -54.939 1.00 89.31 473 ASN A N 1
ATOM 3663 C CA . ASN A 1 473 ? 20.710 -2.689 -54.551 1.00 89.31 473 ASN A CA 1
ATOM 3664 C C . ASN A 1 473 ? 20.924 -2.368 -53.069 1.00 89.31 473 ASN A C 1
ATOM 3666 O O . ASN A 1 473 ? 20.360 -3.030 -52.200 1.00 89.31 473 ASN A O 1
ATOM 3670 N N . VAL A 1 474 ? 21.775 -1.383 -52.788 1.00 89.75 474 VAL A N 1
ATOM 3671 C CA . VAL A 1 474 ? 21.997 -0.874 -51.431 1.00 89.75 474 VAL A CA 1
ATOM 3672 C C . VAL A 1 474 ? 21.174 0.397 -51.247 1.00 89.75 474 VAL A C 1
ATOM 3674 O O . VAL A 1 474 ? 21.324 1.349 -52.012 1.00 89.75 474 VAL A O 1
ATOM 3677 N N . GLN A 1 475 ? 20.300 0.412 -50.244 1.00 86.19 475 GLN A N 1
ATOM 3678 C CA . GLN A 1 475 ? 19.520 1.593 -49.871 1.00 86.19 475 GLN A CA 1
ATOM 3679 C C . GLN A 1 475 ? 20.233 2.342 -48.747 1.00 86.19 475 GLN A C 1
ATOM 3681 O O . GLN A 1 475 ? 20.654 1.715 -47.777 1.00 86.19 475 GLN A O 1
ATOM 3686 N N . ASP A 1 476 ? 20.340 3.665 -48.879 1.00 82.44 476 ASP A N 1
ATOM 3687 C CA . ASP A 1 476 ? 20.815 4.594 -47.842 1.00 82.44 476 ASP A CA 1
ATOM 3688 C C . ASP A 1 476 ? 22.273 4.396 -47.365 1.00 82.44 476 ASP A C 1
ATOM 3690 O O . ASP A 1 476 ? 22.677 4.930 -46.335 1.00 82.44 476 ASP A O 1
ATOM 3694 N N . GLY A 1 477 ? 23.116 3.698 -48.140 1.00 84.25 477 GLY A N 1
ATOM 3695 C CA . GLY A 1 477 ? 24.530 3.518 -47.796 1.00 84.25 477 GLY A CA 1
ATOM 3696 C C . GLY A 1 477 ? 25.367 2.778 -48.840 1.00 84.25 477 GLY A C 1
ATOM 3697 O O . GLY A 1 477 ? 24.954 2.589 -49.983 1.00 84.25 477 GLY A O 1
ATOM 3698 N N . GLU A 1 478 ? 26.562 2.352 -48.431 1.00 85.12 478 GLU A N 1
ATOM 3699 C CA . GLU A 1 478 ? 27.483 1.549 -49.238 1.00 85.12 478 GLU A CA 1
ATOM 3700 C C . GLU A 1 478 ? 27.908 0.303 -48.453 1.00 85.12 478 GLU A C 1
ATOM 3702 O O . GLU A 1 478 ? 28.261 0.395 -47.281 1.00 85.12 478 GLU A O 1
ATOM 3707 N N . LEU A 1 479 ? 27.881 -0.867 -49.098 1.00 86.50 479 LEU A N 1
ATOM 3708 C CA . LEU A 1 479 ? 28.285 -2.126 -48.473 1.00 86.50 479 LEU A CA 1
ATOM 3709 C C . LEU A 1 479 ? 29.792 -2.369 -48.664 1.00 86.50 479 LEU A C 1
ATOM 3711 O O . LEU A 1 479 ? 30.237 -2.592 -49.790 1.00 86.50 479 LEU A O 1
ATOM 3715 N N . ASP A 1 480 ? 30.554 -2.417 -47.565 1.00 86.75 480 ASP A N 1
ATOM 3716 C CA . ASP A 1 480 ? 31.932 -2.939 -47.545 1.00 86.75 480 ASP A CA 1
ATOM 3717 C C . ASP A 1 480 ? 31.944 -4.413 -47.084 1.00 86.75 480 ASP A C 1
ATOM 3719 O O . ASP A 1 480 ? 31.864 -4.682 -45.881 1.00 86.75 480 ASP A O 1
ATOM 3723 N N . PRO A 1 481 ? 32.070 -5.391 -48.002 1.00 84.69 481 PRO A N 1
ATOM 3724 C CA . PRO A 1 481 ? 32.063 -6.806 -47.645 1.00 84.69 481 PRO A CA 1
ATOM 3725 C C . PRO A 1 481 ? 33.329 -7.247 -46.894 1.00 84.69 481 PRO A C 1
ATOM 3727 O O . PRO A 1 481 ? 33.349 -8.337 -46.332 1.00 84.69 481 PRO A O 1
ATOM 3730 N N . ALA A 1 482 ? 34.402 -6.451 -46.842 1.00 84.62 482 ALA A N 1
ATOM 3731 C CA . ALA A 1 482 ? 35.629 -6.852 -46.151 1.00 84.62 482 ALA A CA 1
ATOM 3732 C C . ALA A 1 482 ? 35.517 -6.765 -44.618 1.00 84.62 482 ALA A C 1
ATOM 3734 O O . ALA A 1 482 ? 36.370 -7.303 -43.900 1.00 84.62 482 ALA A O 1
ATOM 3735 N N . ARG A 1 483 ? 34.482 -6.096 -44.094 1.00 87.00 483 ARG A N 1
ATOM 3736 C CA . ARG A 1 483 ? 34.320 -5.823 -42.662 1.00 87.00 483 ARG A CA 1
ATOM 3737 C C . ARG A 1 483 ? 33.053 -6.471 -42.102 1.00 87.00 483 ARG A C 1
ATOM 3739 O O . ARG A 1 483 ? 32.028 -6.494 -42.778 1.00 87.00 483 ARG A O 1
ATOM 3746 N N . PRO A 1 484 ? 33.097 -6.989 -40.862 1.00 90.62 484 PRO A N 1
ATOM 3747 C CA . PRO A 1 484 ? 31.890 -7.432 -40.186 1.00 90.62 484 PRO A CA 1
ATOM 3748 C C . PRO A 1 484 ? 31.019 -6.219 -39.853 1.00 90.62 484 PRO A C 1
ATOM 3750 O O . PRO A 1 484 ? 31.516 -5.187 -39.404 1.00 90.62 484 PRO A O 1
ATOM 3753 N N . LEU A 1 485 ? 29.715 -6.368 -40.057 1.00 92.56 485 LEU A N 1
ATOM 3754 C CA . LEU A 1 485 ? 28.713 -5.334 -39.824 1.00 92.56 485 LEU A CA 1
ATOM 3755 C C . LEU A 1 485 ? 27.728 -5.782 -38.760 1.00 92.56 485 LEU A C 1
ATOM 3757 O O . LEU A 1 485 ? 27.537 -6.982 -38.542 1.00 92.56 485 LEU A O 1
ATOM 3761 N N . LEU A 1 486 ? 27.087 -4.823 -38.101 1.00 93.50 486 LEU A N 1
ATOM 3762 C CA . LEU A 1 486 ? 26.038 -5.132 -37.147 1.00 93.50 486 LEU A CA 1
ATOM 3763 C C . LEU A 1 486 ? 24.744 -5.397 -37.920 1.00 93.50 486 LEU A C 1
ATOM 3765 O O . LEU A 1 486 ? 24.205 -4.499 -38.560 1.00 93.50 486 LEU A O 1
ATOM 3769 N N . SER A 1 487 ? 24.266 -6.637 -37.885 1.00 93.25 487 SER A N 1
ATOM 3770 C CA . SER A 1 487 ? 22.986 -7.018 -38.478 1.00 93.25 487 SER A CA 1
ATOM 3771 C C . SER A 1 487 ? 21.895 -7.022 -37.415 1.00 93.25 487 SER A C 1
ATOM 3773 O O . SER A 1 487 ? 22.110 -7.536 -36.315 1.00 93.25 487 SER A O 1
ATOM 3775 N N . PHE A 1 488 ? 20.721 -6.496 -37.764 1.00 92.00 488 PHE A N 1
ATOM 3776 C CA . PHE A 1 488 ? 19.517 -6.523 -36.923 1.00 92.00 488 PHE A CA 1
ATOM 3777 C C . PHE A 1 488 ? 18.507 -7.597 -37.355 1.00 92.00 488 PHE A C 1
ATOM 3779 O O . PHE A 1 488 ? 17.385 -7.635 -36.853 1.00 92.00 488 PHE A O 1
ATOM 3786 N N . GLY A 1 489 ? 18.920 -8.496 -38.254 1.00 89.56 489 GLY A N 1
ATOM 3787 C CA . GLY A 1 489 ? 18.084 -9.553 -38.812 1.00 89.56 489 GLY A CA 1
ATOM 3788 C C . GLY A 1 489 ? 17.577 -9.238 -40.218 1.00 89.56 489 GLY A C 1
ATOM 3789 O O . GLY A 1 489 ? 18.124 -8.389 -40.924 1.00 89.56 489 GLY A O 1
ATOM 3790 N N . VAL A 1 490 ? 16.556 -9.989 -40.634 1.00 90.75 490 VAL A N 1
ATOM 3791 C CA . VAL A 1 490 ? 15.906 -9.865 -41.942 1.00 90.75 490 VAL A CA 1
ATOM 3792 C C . VAL A 1 490 ? 14.436 -9.549 -41.715 1.00 90.75 490 VAL A C 1
ATOM 3794 O O . VAL A 1 490 ? 13.748 -10.337 -41.070 1.00 90.75 490 VAL A O 1
ATOM 3797 N N . ALA A 1 491 ? 13.960 -8.441 -42.270 1.00 90.00 491 ALA A N 1
ATOM 3798 C CA . ALA A 1 491 ? 12.567 -8.014 -42.191 1.00 90.00 491 ALA A CA 1
ATOM 3799 C C . ALA A 1 491 ? 12.085 -7.597 -43.585 1.00 90.00 491 ALA A C 1
ATOM 3801 O O . ALA A 1 491 ? 12.843 -7.019 -44.357 1.00 90.00 491 ALA A O 1
ATOM 3802 N N . ASP A 1 492 ? 10.857 -7.976 -43.953 1.00 86.88 492 ASP A N 1
ATOM 3803 C CA . ASP A 1 492 ? 10.252 -7.687 -45.267 1.00 86.88 492 ASP A CA 1
ATOM 3804 C C . ASP A 1 492 ? 11.124 -8.044 -46.496 1.00 86.88 492 ASP A C 1
ATOM 3806 O O . ASP A 1 492 ? 10.962 -7.506 -47.589 1.00 86.88 492 ASP A O 1
ATOM 3810 N N . GLY A 1 493 ? 12.027 -9.021 -46.344 1.00 88.81 493 GLY A N 1
ATOM 3811 C CA . GLY A 1 493 ? 12.937 -9.468 -47.404 1.00 88.81 493 GLY A CA 1
ATOM 3812 C C . GLY A 1 493 ? 14.214 -8.634 -47.549 1.00 88.81 493 GLY A C 1
ATOM 3813 O O . GLY A 1 493 ? 15.004 -8.907 -48.455 1.00 88.81 493 GLY A O 1
ATOM 3814 N N . GLU A 1 494 ? 14.457 -7.678 -46.655 1.00 92.44 494 GLU A N 1
ATOM 3815 C CA . GLU A 1 494 ? 15.667 -6.859 -46.590 1.00 92.44 494 GLU A CA 1
ATOM 3816 C C . GLU A 1 494 ? 16.468 -7.163 -45.321 1.00 92.44 494 GLU A C 1
ATOM 3818 O O . GLU A 1 494 ? 15.924 -7.515 -44.274 1.00 92.44 494 GLU A O 1
ATOM 3823 N N . VAL A 1 495 ? 17.790 -7.058 -45.423 1.00 92.69 495 VAL A N 1
ATOM 3824 C CA . VAL A 1 495 ? 18.706 -7.128 -44.287 1.00 92.69 495 VAL A CA 1
ATOM 3825 C C . VAL A 1 495 ? 19.014 -5.712 -43.838 1.00 92.69 495 VAL A C 1
ATOM 3827 O O . VAL A 1 495 ? 19.539 -4.920 -44.622 1.00 92.69 495 VAL A O 1
ATOM 3830 N N . ALA A 1 496 ? 18.748 -5.429 -42.568 1.00 94.06 496 ALA A N 1
ATOM 3831 C CA . ALA A 1 496 ? 19.128 -4.179 -41.935 1.00 94.06 496 ALA A CA 1
ATOM 3832 C C . ALA A 1 496 ? 20.547 -4.288 -41.361 1.00 94.06 496 ALA A C 1
ATOM 3834 O O . ALA A 1 496 ? 20.826 -5.141 -40.505 1.00 94.06 496 ALA A O 1
ATOM 3835 N N . LEU A 1 497 ? 21.445 -3.440 -41.859 1.00 92.88 497 LEU A N 1
ATOM 3836 C CA . LEU A 1 497 ? 22.856 -3.396 -41.489 1.00 92.88 497 LEU A CA 1
ATOM 3837 C C . LEU A 1 497 ? 23.198 -2.021 -40.923 1.00 92.88 497 LEU A C 1
ATOM 3839 O O . LEU A 1 497 ? 22.640 -1.014 -41.346 1.00 92.88 497 LEU A O 1
ATOM 3843 N N . TRP A 1 498 ? 24.130 -1.977 -39.977 1.00 93.56 498 TRP A N 1
ATOM 3844 C CA . TRP A 1 498 ? 24.573 -0.734 -39.353 1.00 93.56 498 TRP A CA 1
ATOM 3845 C C . TRP A 1 498 ? 26.094 -0.657 -39.290 1.00 93.56 498 TRP A C 1
ATOM 3847 O O . TRP A 1 498 ? 26.775 -1.634 -38.947 1.00 93.56 498 TRP A O 1
ATOM 3857 N N . HIS A 1 499 ? 26.609 0.523 -39.630 1.00 87.19 499 HIS A N 1
ATOM 3858 C CA . HIS A 1 499 ? 28.027 0.849 -39.604 1.00 87.19 499 HIS A CA 1
ATOM 3859 C C . HIS A 1 499 ? 28.379 1.649 -38.349 1.00 87.19 499 HIS A C 1
ATOM 3861 O O . HIS A 1 499 ? 27.826 2.716 -38.100 1.00 87.19 499 HIS A O 1
ATOM 3867 N N . GLU A 1 500 ? 29.380 1.170 -37.611 1.00 83.50 500 GLU A N 1
ATOM 3868 C CA . GLU A 1 500 ? 29.942 1.876 -36.453 1.00 83.50 500 GLU A CA 1
ATOM 3869 C C . GLU A 1 500 ? 30.574 3.219 -36.850 1.00 83.50 500 GLU A C 1
ATOM 3871 O O . GLU A 1 500 ? 30.319 4.232 -36.211 1.00 83.50 500 GLU A O 1
ATOM 3876 N N . ASP A 1 501 ? 31.355 3.236 -37.936 1.00 82.44 501 ASP A N 1
ATOM 3877 C CA . ASP A 1 501 ? 32.152 4.401 -38.343 1.00 82.44 501 ASP A CA 1
ATOM 3878 C C . ASP A 1 501 ? 31.286 5.597 -38.793 1.00 82.44 501 ASP A C 1
ATOM 3880 O O . ASP A 1 501 ? 31.656 6.752 -38.580 1.00 82.44 501 ASP A O 1
ATOM 3884 N N . THR A 1 502 ? 30.147 5.332 -39.440 1.00 81.94 502 THR A N 1
ATOM 3885 C CA . THR A 1 502 ? 29.227 6.365 -39.952 1.00 81.94 502 THR A CA 1
ATOM 3886 C C . THR A 1 502 ? 28.020 6.598 -39.046 1.00 81.94 502 THR A C 1
ATOM 3888 O O . THR A 1 502 ? 27.248 7.515 -39.310 1.00 81.94 502 THR A O 1
ATOM 3891 N N . GLU A 1 503 ? 27.848 5.772 -38.009 1.00 84.94 503 GLU A N 1
ATOM 3892 C CA . GLU A 1 503 ? 26.639 5.669 -37.178 1.00 84.94 503 GLU A CA 1
ATOM 3893 C C . GLU A 1 503 ? 25.323 5.547 -37.977 1.00 84.94 503 GLU A C 1
ATOM 3895 O O . GLU A 1 503 ? 24.251 5.828 -37.442 1.00 84.94 503 GLU A O 1
ATOM 3900 N N . ALA A 1 504 ? 25.386 5.101 -39.235 1.00 87.69 504 ALA A N 1
ATOM 3901 C CA . ALA A 1 504 ? 24.249 5.046 -40.151 1.00 87.69 504 ALA A CA 1
ATOM 3902 C C . ALA A 1 504 ? 23.827 3.602 -40.441 1.00 87.69 504 ALA A C 1
ATOM 3904 O O . ALA A 1 504 ? 24.671 2.699 -40.554 1.00 87.69 504 ALA A O 1
ATOM 3905 N N . ALA A 1 505 ? 22.519 3.398 -40.586 1.00 91.06 505 ALA A N 1
ATOM 3906 C CA . ALA A 1 505 ? 21.966 2.138 -41.052 1.00 91.06 505 ALA A CA 1
ATOM 3907 C C . ALA A 1 505 ? 21.686 2.181 -42.553 1.00 91.06 505 ALA A C 1
ATOM 3909 O O . ALA A 1 505 ? 21.433 3.229 -43.135 1.00 91.06 505 ALA A O 1
ATOM 3910 N N . PHE A 1 506 ? 21.727 1.015 -43.181 1.00 92.12 506 PHE A N 1
ATOM 3911 C CA . PHE A 1 506 ? 21.464 0.849 -44.602 1.00 92.12 506 PHE A CA 1
ATOM 3912 C C . PHE A 1 506 ? 20.882 -0.542 -44.851 1.00 92.12 506 PHE A C 1
ATOM 3914 O O . PHE A 1 506 ? 21.003 -1.449 -44.015 1.00 92.12 506 PHE A O 1
ATOM 3921 N N . LYS A 1 507 ? 20.226 -0.719 -45.999 1.00 92.75 507 LYS A N 1
ATOM 3922 C CA . LYS A 1 507 ? 19.484 -1.951 -46.299 1.00 92.75 507 LYS A CA 1
ATOM 3923 C C . LYS A 1 507 ? 19.962 -2.602 -47.574 1.00 92.75 507 LYS A C 1
ATOM 3925 O O . LYS A 1 507 ? 20.313 -1.929 -48.543 1.00 92.75 507 LYS A O 1
ATOM 3930 N N . VAL A 1 508 ? 19.937 -3.931 -47.577 1.00 92.88 508 VAL A N 1
ATOM 3931 C CA . VAL A 1 508 ? 20.254 -4.737 -48.759 1.00 92.88 508 VAL A CA 1
ATOM 3932 C C . VAL A 1 508 ? 19.242 -5.878 -48.880 1.00 92.88 508 VAL A C 1
ATOM 3934 O O . VAL A 1 508 ? 18.983 -6.549 -47.880 1.00 92.88 508 VAL A O 1
ATOM 3937 N N . PRO A 1 509 ? 18.677 -6.161 -50.067 1.00 94.06 509 PRO A N 1
ATOM 3938 C CA . PRO A 1 509 ? 17.778 -7.293 -50.256 1.00 94.06 509 PRO A CA 1
ATOM 3939 C C . PRO A 1 509 ? 18.427 -8.611 -49.823 1.00 94.06 509 PRO A C 1
ATOM 3941 O O . PRO A 1 509 ? 19.506 -8.973 -50.294 1.00 94.06 509 PRO A O 1
ATOM 3944 N N . ALA A 1 510 ? 17.742 -9.382 -48.978 1.00 92.31 510 ALA A N 1
ATOM 3945 C CA . ALA A 1 510 ? 18.243 -10.657 -48.461 1.00 92.31 510 ALA A CA 1
ATOM 3946 C C . ALA A 1 510 ? 18.444 -11.716 -49.559 1.00 92.31 510 ALA A C 1
ATOM 3948 O O . ALA A 1 510 ? 19.169 -12.686 -49.368 1.00 92.31 510 ALA A O 1
ATOM 3949 N N . SER A 1 511 ? 17.822 -11.533 -50.727 1.00 92.56 511 SER A N 1
ATOM 3950 C CA . SER A 1 511 ? 18.036 -12.360 -51.919 1.00 92.56 511 SER A CA 1
ATOM 3951 C C . SER A 1 511 ? 19.367 -12.087 -52.625 1.00 92.56 511 SER A C 1
ATOM 3953 O O . SER A 1 511 ? 19.816 -12.930 -53.396 1.00 92.56 511 SER A O 1
ATOM 3955 N N . GLN A 1 512 ? 19.992 -10.932 -52.369 1.00 91.81 512 GLN A N 1
ATOM 3956 C CA . GLN A 1 512 ? 21.238 -10.497 -53.002 1.00 91.81 512 GLN A CA 1
ATOM 3957 C C . GLN A 1 512 ? 22.470 -10.696 -52.112 1.00 91.81 512 GLN A C 1
ATOM 3959 O O . GLN A 1 512 ? 23.595 -10.604 -52.609 1.00 91.81 512 GLN A O 1
ATOM 3964 N N . VAL A 1 513 ? 22.294 -11.028 -50.831 1.00 92.38 513 VAL A N 1
ATOM 3965 C CA . VAL A 1 513 ? 23.395 -11.220 -49.878 1.00 92.38 513 VAL A CA 1
ATOM 3966 C C . VAL A 1 513 ? 23.241 -12.495 -49.060 1.00 92.38 513 VAL A C 1
ATOM 3968 O O . VAL A 1 513 ? 22.139 -12.935 -48.747 1.00 92.38 513 VAL A O 1
ATOM 3971 N N . ARG A 1 514 ? 24.369 -13.079 -48.659 1.00 91.38 514 ARG A N 1
ATOM 3972 C CA . ARG A 1 514 ? 24.420 -14.194 -47.716 1.00 91.38 514 ARG A CA 1
ATOM 3973 C C . ARG A 1 514 ? 25.012 -13.724 -46.391 1.00 91.38 514 ARG A C 1
ATOM 3975 O O . ARG A 1 514 ? 26.125 -13.209 -46.344 1.00 91.38 514 ARG A O 1
ATOM 3982 N N . LEU A 1 515 ? 24.266 -13.940 -45.311 1.00 91.94 515 LEU A N 1
ATOM 3983 C CA . LEU A 1 515 ? 24.662 -13.574 -43.952 1.00 91.94 515 LEU A CA 1
ATOM 3984 C C . LEU A 1 515 ? 25.424 -14.722 -43.290 1.00 91.94 515 LEU A C 1
ATOM 3986 O O . LEU A 1 515 ? 24.910 -15.838 -43.184 1.00 91.94 515 LEU A O 1
ATOM 3990 N N . LEU A 1 516 ? 26.647 -14.451 -42.839 1.00 91.25 516 LEU A N 1
ATOM 3991 C CA . LEU A 1 516 ? 27.474 -15.396 -42.093 1.00 91.25 516 LEU A CA 1
ATOM 3992 C C . LEU A 1 516 ? 27.832 -14.791 -40.729 1.00 91.25 516 LEU A C 1
ATOM 3994 O O . LEU A 1 516 ? 28.379 -13.691 -40.697 1.00 91.25 516 LEU A O 1
ATOM 3998 N N . PRO A 1 517 ? 27.585 -15.477 -39.600 1.00 89.88 517 PRO A N 1
ATOM 3999 C CA . PRO A 1 517 ? 27.959 -14.949 -38.292 1.00 89.88 517 PRO A CA 1
ATOM 4000 C C . PRO A 1 517 ? 29.476 -14.743 -38.223 1.00 89.88 517 PRO A C 1
ATOM 4002 O O . PRO A 1 517 ? 30.255 -15.648 -38.548 1.00 89.88 517 PRO A O 1
ATOM 4005 N N . ALA A 1 518 ? 29.904 -13.552 -37.807 1.00 87.69 518 ALA A N 1
ATOM 4006 C CA . ALA A 1 518 ? 31.317 -13.248 -37.653 1.00 87.69 518 ALA A CA 1
ATOM 4007 C C . ALA A 1 518 ? 31.885 -14.040 -36.465 1.00 87.69 518 ALA A C 1
ATOM 4009 O O . ALA A 1 518 ? 31.331 -14.033 -35.367 1.00 87.69 518 ALA A O 1
ATOM 4010 N N . LYS A 1 519 ? 33.009 -14.737 -36.674 1.00 79.75 519 LYS A N 1
ATOM 4011 C CA . LYS A 1 519 ? 33.698 -15.471 -35.595 1.00 79.75 519 LYS A CA 1
ATOM 4012 C C . LYS A 1 519 ? 34.371 -14.532 -34.590 1.00 79.75 519 LYS A C 1
ATOM 4014 O O . LYS A 1 519 ? 34.532 -14.901 -33.432 1.00 79.75 519 LYS A O 1
ATOM 4019 N N . ASP A 1 520 ? 34.775 -13.355 -35.057 1.00 80.44 520 ASP A N 1
ATOM 4020 C CA . ASP A 1 520 ? 35.367 -12.274 -34.277 1.00 80.44 520 ASP A CA 1
ATOM 4021 C C . ASP A 1 520 ? 34.957 -10.945 -34.929 1.00 80.44 520 ASP A C 1
ATOM 4023 O O . ASP A 1 520 ? 35.102 -10.786 -36.141 1.00 80.44 520 ASP A O 1
ATOM 4027 N N . ALA A 1 521 ? 34.453 -9.999 -34.137 1.00 82.44 521 ALA A N 1
ATOM 4028 C CA . ALA A 1 521 ? 34.071 -8.662 -34.594 1.00 82.44 521 ALA A CA 1
ATOM 4029 C C . ALA A 1 521 ? 35.275 -7.828 -35.074 1.00 82.44 521 ALA A C 1
ATOM 4031 O O . ALA A 1 521 ? 35.117 -6.812 -35.746 1.00 82.44 521 ALA A O 1
ATOM 4032 N N . LYS A 1 522 ? 36.501 -8.239 -34.726 1.00 83.19 522 LYS A N 1
ATOM 4033 C CA . LYS A 1 522 ? 37.744 -7.558 -35.116 1.00 83.19 522 LYS A CA 1
ATOM 4034 C C . LYS A 1 522 ? 38.395 -8.153 -36.360 1.00 83.19 522 LYS A C 1
ATOM 4036 O O . LYS A 1 522 ? 39.236 -7.488 -36.964 1.00 83.19 522 LYS A O 1
ATOM 4041 N N . ALA A 1 523 ? 38.034 -9.378 -36.735 1.00 84.31 523 ALA A N 1
ATOM 4042 C CA . ALA A 1 523 ? 38.615 -10.043 -37.890 1.00 84.31 523 ALA A CA 1
ATOM 4043 C C . ALA A 1 523 ? 37.927 -9.582 -39.188 1.00 84.31 523 ALA A C 1
ATOM 4045 O O . ALA A 1 523 ? 36.702 -9.456 -39.212 1.00 84.31 523 ALA A O 1
ATOM 4046 N N . PRO A 1 524 ? 38.685 -9.355 -40.276 1.00 85.25 524 PRO A N 1
ATOM 4047 C CA . PRO A 1 524 ? 38.093 -9.073 -41.575 1.00 85.25 524 PRO A CA 1
ATOM 4048 C C . PRO A 1 524 ? 37.301 -10.283 -42.081 1.00 85.25 524 PRO A C 1
ATOM 4050 O O . PRO A 1 524 ? 37.648 -11.440 -41.815 1.00 85.25 524 PRO A O 1
ATOM 4053 N N . CYS A 1 525 ? 36.250 -10.010 -42.845 1.00 86.25 525 CYS A N 1
ATOM 4054 C CA . CYS A 1 525 ? 35.472 -11.038 -43.516 1.00 86.25 525 CYS A CA 1
ATOM 4055 C C . CYS A 1 525 ? 36.252 -11.538 -44.738 1.00 86.25 525 CYS A C 1
ATOM 4057 O O . CYS A 1 525 ? 36.693 -10.755 -45.577 1.00 86.25 525 CYS A O 1
ATOM 4059 N N . ALA A 1 526 ? 36.468 -12.851 -44.823 1.00 80.75 526 ALA A N 1
ATOM 4060 C CA . ALA A 1 526 ? 37.225 -13.465 -45.908 1.00 80.75 526 ALA A CA 1
ATOM 4061 C C . ALA A 1 526 ? 36.271 -14.116 -46.915 1.00 80.75 526 ALA A C 1
ATOM 4063 O O . ALA A 1 526 ? 35.681 -15.160 -46.627 1.00 80.75 526 ALA A O 1
ATOM 4064 N N . PHE A 1 527 ? 36.164 -13.513 -48.100 1.00 77.19 527 PHE A N 1
ATOM 4065 C CA . PHE A 1 527 ? 35.373 -14.013 -49.223 1.00 77.19 527 PHE A CA 1
ATOM 4066 C C . PHE A 1 527 ? 36.254 -14.188 -50.469 1.00 77.19 527 PHE A C 1
ATOM 4068 O O . PHE A 1 527 ? 37.207 -13.427 -50.651 1.00 77.19 527 PHE A O 1
ATOM 4075 N N . PRO A 1 528 ? 35.971 -15.162 -51.351 1.00 64.12 528 PRO A N 1
ATOM 4076 C CA . PRO A 1 528 ? 36.648 -15.248 -52.639 1.00 64.12 528 PRO A CA 1
ATOM 4077 C C . PRO A 1 528 ? 36.236 -14.059 -53.529 1.00 64.12 528 PRO A C 1
ATOM 4079 O O . PRO A 1 528 ? 35.093 -13.983 -53.976 1.00 64.12 528 PRO A O 1
ATOM 4082 N N . ALA A 1 529 ? 37.168 -13.130 -53.782 1.00 58.09 529 ALA A N 1
ATOM 4083 C CA . ALA A 1 529 ? 36.941 -11.883 -54.534 1.00 58.09 529 ALA A CA 1
ATOM 4084 C C . ALA A 1 529 ? 36.455 -12.098 -55.986 1.00 58.09 529 ALA A C 1
ATOM 4086 O O . ALA A 1 529 ? 35.748 -11.263 -56.545 1.00 58.09 529 ALA A O 1
ATOM 4087 N N . GLU A 1 530 ? 36.756 -13.263 -56.570 1.00 56.81 530 GLU A N 1
ATOM 4088 C CA . GLU A 1 530 ? 36.534 -13.594 -57.987 1.00 56.81 530 GLU A CA 1
ATOM 4089 C C . GLU A 1 530 ? 35.078 -13.496 -58.483 1.00 56.81 530 GLU A C 1
ATOM 4091 O O . GLU A 1 530 ? 34.860 -13.464 -59.691 1.00 56.81 530 GLU A O 1
ATOM 4096 N N . LYS A 1 531 ? 34.068 -13.460 -57.601 1.00 54.00 531 LYS A N 1
ATOM 4097 C CA . LYS A 1 531 ? 32.651 -13.515 -58.015 1.00 54.00 531 LYS A CA 1
ATOM 4098 C C . LYS A 1 531 ? 31.919 -12.179 -58.112 1.00 54.00 531 LYS A C 1
ATOM 4100 O O . LYS A 1 531 ? 30.915 -12.131 -58.816 1.00 54.00 531 LYS A O 1
ATOM 4105 N N . TRP A 1 532 ? 32.366 -11.121 -57.436 1.00 62.81 532 TRP A N 1
ATOM 4106 C CA . TRP A 1 532 ? 31.573 -9.883 -57.322 1.00 62.81 532 TRP A CA 1
ATOM 4107 C C . TRP A 1 532 ? 32.274 -8.625 -57.862 1.00 62.81 532 TRP A C 1
ATOM 4109 O O . TRP A 1 532 ? 31.592 -7.641 -58.155 1.00 62.81 532 TRP A O 1
ATOM 4119 N N . GLU A 1 533 ? 33.594 -8.675 -58.085 1.00 62.91 533 GLU A N 1
ATOM 4120 C CA . GLU A 1 533 ? 34.372 -7.617 -58.760 1.00 62.91 533 GLU A CA 1
ATOM 4121 C C . GLU A 1 533 ? 34.295 -7.694 -60.299 1.00 62.91 533 GLU A C 1
ATOM 4123 O O . GLU A 1 533 ? 34.542 -6.702 -60.983 1.00 62.91 533 GLU A O 1
ATOM 4128 N N . ALA A 1 534 ? 33.878 -8.836 -60.863 1.00 54.22 534 ALA A N 1
ATOM 4129 C CA . ALA A 1 534 ? 33.918 -9.142 -62.302 1.00 54.22 534 ALA A CA 1
ATOM 4130 C C . ALA A 1 534 ? 32.982 -8.301 -63.209 1.00 54.22 534 ALA A C 1
ATOM 4132 O O . ALA A 1 534 ? 32.854 -8.595 -64.395 1.00 54.22 534 ALA A O 1
ATOM 4133 N N . GLY A 1 535 ? 32.331 -7.264 -62.674 1.00 49.31 535 GLY A N 1
ATOM 4134 C CA . GLY A 1 535 ? 31.494 -6.318 -63.422 1.00 49.31 535 GLY A CA 1
ATOM 4135 C C . GLY A 1 535 ? 32.005 -4.873 -63.437 1.00 49.31 535 GLY A C 1
ATOM 4136 O O . GLY A 1 535 ? 31.342 -4.026 -64.024 1.00 49.31 535 GLY A O 1
ATOM 4137 N N . ALA A 1 536 ? 33.139 -4.565 -62.795 1.00 45.50 536 ALA A N 1
ATOM 4138 C CA . ALA A 1 536 ? 33.663 -3.193 -62.728 1.00 45.50 536 ALA A CA 1
ATOM 4139 C C . ALA A 1 536 ? 34.423 -2.741 -63.996 1.00 45.50 536 ALA A C 1
ATOM 4141 O O . ALA A 1 536 ? 34.665 -1.550 -64.153 1.00 45.50 536 ALA A O 1
ATOM 4142 N N . ASP A 1 537 ? 34.739 -3.662 -64.915 1.00 44.88 537 ASP A N 1
ATOM 4143 C CA . ASP A 1 537 ? 35.529 -3.398 -66.127 1.00 44.88 537 ASP A CA 1
ATOM 4144 C C . ASP A 1 537 ? 34.736 -3.651 -67.425 1.00 44.88 537 ASP A C 1
ATOM 4146 O O . ASP A 1 537 ? 35.163 -4.432 -68.271 1.00 44.88 537 ASP A O 1
ATOM 4150 N N . VAL A 1 538 ? 33.583 -2.999 -67.629 1.00 41.78 538 VAL A N 1
ATOM 4151 C CA . VAL A 1 538 ? 33.058 -2.754 -68.990 1.00 41.78 538 VAL A CA 1
ATOM 4152 C C . VAL A 1 538 ? 32.230 -1.460 -69.023 1.00 41.78 538 VAL A C 1
ATOM 4154 O O . VAL A 1 538 ? 31.074 -1.466 -68.601 1.00 41.78 538 VAL A O 1
ATOM 4157 N N . GLY A 1 539 ? 32.785 -0.385 -69.599 1.00 37.00 539 GLY A N 1
ATOM 4158 C CA . GLY A 1 539 ? 32.025 0.782 -70.083 1.00 37.00 539 GLY A CA 1
ATOM 4159 C C . GLY A 1 539 ? 32.594 2.136 -69.709 1.00 37.00 539 GLY A C 1
ATOM 4160 O O . GLY A 1 539 ? 31.984 2.768 -68.822 1.00 37.00 539 GLY A O 1
#

Foldseek 3Di:
DQFDWKKWWWKKFFADPVLVVLLVVLCVVVVWDWPDKDFACDDPNPPPGDGDRRIIITTTIQTHFFDPDPLVQVVSQLVVVVSCVVSVTPMHTPGMGIDDPFDFPFFKKFKFFQPQQDDPDDPDDDDDDDDDDPQDPVSVVVNVVSNVVSVVCVVVCVGTPPDMDTHFQVVSQVVQQDDDVPDDDGPHPRMHIDTPDADDDGDDPRDGPVNLVVLVVLLVVLLLLLLLLQLVLVVDDDPSVVVSNVVSVVSLVVSLVSQLPNDPRVHSVVSSVVSVVVSVVSNCQQPDDDDDDRHHHSVNSVVVVLLVLLVQLVVLLVSNDPPPDCCVPVVVVVVVVLVVQLQVLLLVLLCLLQVQLQHHSQLAPAPVVLSNVLSVVLVVLCSQLSSLSSVVSNCSNNSPPVVSVPPPVPVVVSVVVSVVSVVVSVVVSNVVSVVLSVQQLVCVVVQHQRDDDSRQRWAFKQKAFPEAPVPWDKAPDDDDNFATWTWRDGGPQWIWTGDSVVSHIIITGVVGIDIDGDPGNPHTHDDDPVRHPVPPPDD